Protein AF-A0A957QDS7-F1 (afdb_monomer_lite)

Foldseek 3Di:
DCLVVPDDPPDDCVRPVPAQNVVVVVQVVCCVVPVDGAADEAEADFAFAQDCVPVNDDGDHLVNRLVGVLVSVVCVQEPDAVSPPYYHYHAQAAVVVPHPPPVNQSRHQQHPNCCVVPVDDRGGPNVVSVVPDDHHHHPLRQFAAEKEKEFEAAQVPRQAQFFFWKKKWFPDPDDHHTRIDIDGAHPRNMDMDGRHAQGKIFIDGPNDGQDIDGHDGNHYDYYYGHDHKAFWEKEKEFEAAPVRQGDWFKKKWKFFVVVTGTDDIDTAHPRRMDMDTRHMFGWMKMWINPPFLFIDIDGRPTDHNRYYHYDYYYTADHFAKAWEWPDKDKDDPVPCPQAQKEKEFEEEQVRHGDWQWKKWKDFPPDDPPDDTDIDTFQPDPVDDGRMDMDGDDAGWMKMWTDDPRHHTDIRGRQGQPDDPPDDDDIYIYIYIYIDGHRPWQQFEKEKEFEAPDDQQKKKWKDWPPDDIDIWRAHPRRITMDGRHTFGWIFMAIPPPGTQGGRPGDNSHYYHYDYHYDPDDD

Structure (mmCIF, N/CA/C/O backbone):
data_AF-A0A957QDS7-F1
#
_entry.id   AF-A0A957QDS7-F1
#
loop_
_atom_site.group_PDB
_atom_site.id
_atom_site.type_symbol
_atom_site.label_atom_id
_atom_site.label_alt_id
_atom_site.label_comp_id
_atom_site.label_asym_id
_atom_site.label_entity_id
_atom_site.label_seq_id
_atom_site.pdbx_PDB_ins_code
_atom_site.Cartn_x
_atom_site.Cartn_y
_atom_site.Cartn_z
_atom_site.occupancy
_atom_site.B_iso_or_equiv
_atom_site.auth_seq_id
_atom_site.auth_comp_id
_atom_site.auth_asym_id
_atom_site.auth_atom_id
_atom_site.pdbx_PDB_model_num
ATOM 1 N N . GLU A 1 1 ? 6.361 -2.723 65.069 1.00 66.88 1 GLU A N 1
ATOM 2 C CA . GLU A 1 1 ? 7.639 -2.081 64.683 1.00 66.88 1 GLU A CA 1
ATOM 3 C C . GLU A 1 1 ? 7.897 -2.124 63.179 1.00 66.88 1 GLU A C 1
ATOM 5 O O . GLU A 1 1 ? 7.770 -1.081 62.555 1.00 66.88 1 G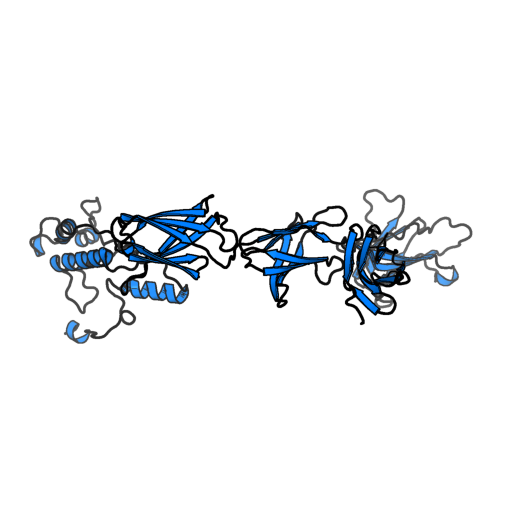LU A O 1
ATOM 10 N N . ARG A 1 2 ? 8.135 -3.291 62.556 1.00 68.94 2 ARG A N 1
ATOM 11 C CA . ARG A 1 2 ? 8.358 -3.408 61.095 1.00 68.94 2 ARG A CA 1
ATOM 12 C C . ARG A 1 2 ? 7.293 -2.712 60.229 1.00 68.94 2 ARG A C 1
ATOM 14 O O . ARG A 1 2 ? 7.637 -1.866 59.422 1.00 68.94 2 ARG A O 1
ATOM 21 N N . ARG A 1 3 ? 6.002 -2.963 60.485 1.00 74.38 3 ARG A N 1
ATOM 22 C CA . ARG A 1 3 ? 4.878 -2.281 59.801 1.00 74.38 3 ARG A CA 1
ATOM 23 C C . ARG A 1 3 ? 4.882 -0.761 59.917 1.00 74.38 3 ARG A C 1
ATOM 25 O O . ARG A 1 3 ? 4.332 -0.097 59.057 1.00 74.38 3 ARG A O 1
ATOM 32 N N . ALA A 1 4 ? 5.406 -0.219 61.016 1.00 71.88 4 ALA A N 1
ATOM 33 C CA . ALA A 1 4 ? 5.457 1.223 61.232 1.00 71.88 4 ALA A CA 1
ATOM 34 C C . ALA A 1 4 ? 6.643 1.854 60.492 1.00 71.88 4 ALA A C 1
ATOM 36 O O . ALA A 1 4 ? 6.513 2.965 59.994 1.00 71.88 4 ALA A O 1
ATOM 37 N N . ARG A 1 5 ? 7.759 1.122 60.404 1.00 78.06 5 ARG A N 1
ATOM 38 C CA . ARG A 1 5 ? 8.974 1.519 59.689 1.00 78.06 5 ARG A CA 1
ATOM 39 C C . ARG A 1 5 ? 8.823 1.419 58.173 1.00 78.06 5 ARG A C 1
ATOM 41 O O . ARG A 1 5 ? 9.264 2.312 57.471 1.00 78.06 5 ARG A O 1
ATOM 48 N N . ASP A 1 6 ? 8.187 0.358 57.689 1.00 73.81 6 ASP A N 1
ATOM 49 C CA . ASP A 1 6 ? 8.102 0.050 56.258 1.00 73.81 6 ASP A CA 1
ATOM 50 C C . ASP A 1 6 ? 6.870 0.730 55.599 1.00 73.81 6 ASP A C 1
ATOM 52 O O . ASP A 1 6 ? 6.469 0.363 54.499 1.00 73.81 6 ASP A O 1
ATOM 56 N N . LYS A 1 7 ? 6.219 1.702 56.269 1.00 69.62 7 LYS A N 1
ATOM 57 C CA . LYS A 1 7 ? 5.140 2.499 55.657 1.00 69.62 7 LYS A CA 1
ATOM 58 C C . LYS A 1 7 ? 5.728 3.384 54.562 1.00 69.62 7 LYS A C 1
ATOM 60 O O . LYS A 1 7 ? 6.628 4.166 54.845 1.00 69.62 7 LYS A O 1
ATOM 65 N N . ASN A 1 8 ? 5.122 3.364 53.378 1.00 70.31 8 ASN A N 1
ATOM 66 C CA . ASN A 1 8 ? 5.563 4.175 52.242 1.00 70.31 8 ASN A CA 1
ATOM 67 C C . ASN A 1 8 ? 4.461 5.143 51.768 1.00 70.31 8 ASN A C 1
ATOM 69 O O . ASN A 1 8 ? 3.907 4.972 50.679 1.00 70.31 8 ASN A O 1
ATOM 73 N N . PRO A 1 9 ? 4.074 6.141 52.585 1.00 71.81 9 PRO A N 1
ATOM 74 C CA . PRO A 1 9 ? 3.097 7.135 52.161 1.00 71.81 9 PRO A CA 1
ATOM 75 C C . PRO A 1 9 ? 3.636 7.928 50.960 1.00 71.81 9 PRO A C 1
ATOM 77 O O . PRO A 1 9 ? 4.758 8.425 50.999 1.00 71.81 9 PRO A O 1
ATOM 80 N N . GLY A 1 10 ? 2.828 8.052 49.906 1.00 72.81 10 GLY A N 1
ATOM 81 C CA . GLY A 1 10 ? 3.178 8.815 48.702 1.00 72.81 10 GLY A CA 1
ATOM 82 C C . GLY A 1 10 ? 3.809 8.012 47.561 1.00 72.81 10 GLY A C 1
ATOM 83 O O . GLY A 1 10 ? 4.071 8.607 46.522 1.00 72.81 10 GLY A O 1
ATOM 84 N N . GLN A 1 11 ? 4.012 6.695 47.708 1.00 79.12 11 GLN A N 1
ATOM 85 C CA . GLN A 1 11 ? 4.400 5.847 46.573 1.00 79.12 11 GLN A CA 1
ATOM 86 C C . GLN A 1 11 ? 3.345 5.886 45.464 1.00 79.12 11 GLN A C 1
ATOM 88 O O . GLN A 1 11 ? 2.139 5.822 45.718 1.00 79.12 11 GLN A O 1
ATOM 93 N N . THR A 1 12 ? 3.824 5.982 44.229 1.00 84.31 12 THR A N 1
ATOM 94 C CA . THR A 1 12 ? 3.015 5.885 43.017 1.00 84.31 12 THR A CA 1
ATOM 95 C C . THR A 1 12 ? 2.986 4.444 42.504 1.00 84.31 12 THR A C 1
ATOM 97 O O . THR A 1 12 ? 3.752 3.590 42.946 1.00 84.31 12 THR A O 1
ATOM 100 N N . LEU A 1 13 ? 2.129 4.171 41.517 1.00 84.62 13 LEU A N 1
ATOM 101 C CA . LEU A 1 13 ? 2.110 2.877 40.821 1.00 84.62 13 LEU A CA 1
ATOM 102 C C . LEU A 1 13 ? 3.421 2.567 40.085 1.00 84.62 13 LEU A C 1
ATOM 104 O O . LEU A 1 13 ? 3.697 1.403 39.804 1.00 84.62 13 LEU A O 1
ATOM 108 N N . ASP A 1 14 ? 4.214 3.591 39.764 1.00 84.44 14 ASP A N 1
ATOM 109 C CA . ASP A 1 14 ? 5.526 3.414 39.143 1.00 84.44 14 ASP A CA 1
ATOM 110 C C . ASP A 1 14 ? 6.595 3.015 40.172 1.00 84.44 14 ASP A C 1
ATOM 112 O O . ASP A 1 14 ? 7.568 2.356 39.805 1.00 84.44 14 ASP A O 1
ATOM 116 N N . ASP A 1 15 ? 6.391 3.361 41.449 1.00 85.81 15 ASP A N 1
ATOM 117 C CA . ASP A 1 15 ? 7.289 3.013 42.555 1.00 85.81 15 ASP A CA 1
ATOM 118 C C . ASP A 1 15 ? 6.974 1.630 43.145 1.00 85.81 15 ASP A C 1
ATOM 120 O O . ASP A 1 15 ? 7.880 0.904 43.553 1.00 85.81 15 ASP A O 1
ATOM 124 N N . ASP A 1 16 ? 5.687 1.271 43.216 1.00 82.56 16 ASP A N 1
ATOM 125 C CA . ASP A 1 16 ? 5.208 -0.004 43.754 1.00 82.56 16 ASP A CA 1
ATOM 126 C C . ASP A 1 16 ? 3.870 -0.406 43.109 1.00 82.56 16 ASP A C 1
ATOM 128 O O . ASP A 1 16 ? 2.796 0.087 43.460 1.00 82.56 16 ASP A O 1
ATOM 132 N N . ALA A 1 17 ? 3.933 -1.331 42.151 1.00 83.44 17 ALA A N 1
ATOM 133 C CA . ALA A 1 17 ? 2.763 -1.840 41.438 1.00 83.44 17 ALA A CA 1
ATOM 134 C C . ALA A 1 17 ? 2.107 -3.057 42.128 1.00 83.44 17 ALA A C 1
ATOM 136 O O . ALA A 1 17 ? 1.219 -3.683 41.541 1.00 83.44 17 ALA A O 1
ATOM 137 N N . ASN A 1 18 ? 2.527 -3.422 43.349 1.00 76.81 18 ASN A N 1
ATOM 138 C CA . ASN A 1 18 ? 2.032 -4.608 44.052 1.00 76.81 18 ASN A CA 1
ATOM 139 C C . ASN A 1 18 ? 0.644 -4.367 44.651 1.00 76.81 18 ASN A C 1
ATOM 141 O O . ASN A 1 18 ? 0.519 -4.084 45.836 1.00 76.81 18 ASN A O 1
ATOM 145 N N . CYS A 1 19 ? -0.405 -4.453 43.832 1.00 79.75 19 CYS A N 1
ATOM 146 C CA . CYS A 1 19 ? -1.812 -4.447 44.244 1.00 79.75 19 CYS A CA 1
ATOM 147 C C . CYS A 1 19 ? -2.720 -4.682 43.027 1.00 79.75 19 CYS A C 1
ATOM 149 O O . CYS A 1 19 ? -2.254 -4.798 41.894 1.00 79.75 19 CYS A O 1
ATOM 151 N N . PHE A 1 20 ? -4.041 -4.667 43.237 1.00 87.50 20 PHE A N 1
ATOM 152 C CA . PHE A 1 20 ? -5.029 -4.796 42.160 1.00 87.50 20 PHE A CA 1
ATOM 153 C C . PHE A 1 20 ? -4.771 -3.862 40.967 1.00 87.50 20 PHE A C 1
ATOM 155 O O . PHE A 1 20 ? -4.983 -4.281 39.840 1.00 87.50 20 PHE A O 1
ATOM 162 N N . ARG A 1 21 ? -4.295 -2.626 41.177 1.00 88.44 21 ARG A N 1
ATOM 163 C CA . ARG A 1 21 ? -4.044 -1.651 40.095 1.00 88.44 21 ARG A CA 1
ATOM 164 C C . ARG A 1 21 ? -2.725 -1.856 39.335 1.00 88.44 21 ARG A C 1
ATOM 166 O O . ARG A 1 21 ? -2.426 -1.068 38.444 1.00 88.44 21 ARG A O 1
ATOM 173 N N . GLY A 1 22 ? -1.953 -2.908 39.620 1.00 89.75 22 GLY A N 1
ATOM 174 C CA . GLY A 1 22 ? -0.685 -3.184 38.929 1.00 89.75 22 GLY A CA 1
ATOM 175 C C . GLY A 1 22 ? -0.816 -3.337 37.404 1.00 89.75 22 GLY A C 1
ATOM 176 O O . GLY A 1 22 ? 0.123 -3.037 36.664 1.00 89.75 22 GLY A O 1
ATOM 177 N N . TRP A 1 23 ? -2.005 -3.706 36.911 1.00 91.12 23 TRP A N 1
ATOM 178 C CA . TRP A 1 23 ? -2.307 -3.760 35.476 1.00 91.12 23 TRP A CA 1
ATOM 179 C C . TRP A 1 23 ? -2.151 -2.402 34.772 1.00 91.12 23 TRP A C 1
ATOM 181 O O . TRP A 1 23 ? -1.868 -2.379 33.577 1.00 91.12 23 TRP A O 1
ATOM 191 N N . GLU A 1 24 ? -2.278 -1.272 35.475 1.00 92.31 24 GLU A N 1
ATOM 192 C CA . GLU A 1 24 ? -2.084 0.062 34.887 1.00 92.31 24 GLU A CA 1
ATOM 193 C C . GLU A 1 24 ? -0.637 0.277 34.456 1.00 92.31 24 GLU A C 1
ATOM 195 O O . GLU A 1 24 ? -0.381 0.762 33.352 1.00 92.31 24 GLU A O 1
ATOM 200 N N . ARG A 1 25 ? 0.317 -0.159 35.289 1.00 91.94 25 ARG A N 1
ATOM 201 C CA . ARG A 1 25 ? 1.743 -0.105 34.959 1.00 91.94 25 ARG A CA 1
ATOM 202 C C . ARG A 1 25 ? 2.052 -0.997 33.761 1.00 91.94 25 ARG A C 1
ATOM 204 O O . ARG A 1 25 ? 2.737 -0.559 32.839 1.00 91.94 25 ARG A O 1
ATOM 211 N N . ALA A 1 26 ? 1.507 -2.215 33.742 1.00 90.25 26 ALA A N 1
ATOM 212 C CA . ALA A 1 26 ? 1.657 -3.126 32.609 1.00 90.25 26 ALA A CA 1
ATOM 213 C C . ALA A 1 26 ? 1.087 -2.520 31.313 1.00 90.25 26 ALA A C 1
ATOM 215 O O . ALA A 1 26 ? 1.758 -2.516 30.282 1.00 90.25 26 ALA A O 1
ATOM 216 N N . GLY A 1 27 ? -0.112 -1.934 31.375 1.00 92.38 27 GLY A N 1
ATOM 217 C CA . GLY A 1 27 ? -0.727 -1.238 30.247 1.00 92.38 27 GLY A CA 1
ATOM 218 C C . GLY A 1 27 ? 0.110 -0.062 29.750 1.00 92.38 27 GLY A C 1
ATOM 219 O O . GLY A 1 27 ? 0.295 0.082 28.543 1.00 92.38 27 GLY A O 1
ATOM 220 N N . LYS A 1 28 ? 0.657 0.751 30.663 1.00 91.88 28 LYS A N 1
ATOM 221 C CA . LYS A 1 28 ? 1.549 1.862 30.315 1.00 91.88 28 LYS A CA 1
ATOM 222 C C . LYS A 1 28 ? 2.784 1.377 29.557 1.00 91.88 28 LYS A C 1
ATOM 224 O O . LYS A 1 28 ? 3.095 1.937 28.512 1.00 91.88 28 LYS A O 1
ATOM 229 N N . VAL A 1 29 ? 3.441 0.317 30.029 1.00 93.50 29 VAL A N 1
ATOM 230 C CA . VAL A 1 29 ? 4.608 -0.266 29.343 1.00 93.50 29 VAL A CA 1
ATOM 231 C C . VAL A 1 29 ? 4.244 -0.719 27.927 1.00 93.50 29 VAL A C 1
ATOM 233 O O . VAL A 1 29 ? 4.965 -0.411 26.982 1.00 93.50 29 VAL A O 1
ATOM 236 N N . VAL A 1 30 ? 3.105 -1.396 27.754 1.00 94.25 30 VAL A N 1
ATOM 237 C CA . VAL A 1 30 ? 2.620 -1.808 26.425 1.00 94.25 30 VAL A CA 1
ATOM 238 C C . VAL A 1 30 ? 2.401 -0.598 25.519 1.00 94.25 30 VAL A C 1
ATOM 240 O O . VAL A 1 30 ? 2.845 -0.600 24.372 1.00 94.25 30 VAL A O 1
ATOM 243 N N . HIS A 1 31 ? 1.734 0.438 26.023 1.00 93.81 31 HIS A N 1
ATOM 244 C CA . HIS A 1 31 ? 1.452 1.638 25.248 1.00 93.81 31 HIS A CA 1
ATOM 245 C C . HIS A 1 31 ? 2.729 2.396 24.868 1.00 93.81 31 HIS A C 1
ATOM 247 O O . HIS A 1 31 ? 2.865 2.805 23.719 1.00 93.81 31 HIS A O 1
ATOM 253 N N . ASP A 1 32 ? 3.672 2.558 25.798 1.00 94.56 32 ASP A N 1
ATOM 254 C CA . ASP A 1 32 ? 4.943 3.248 25.553 1.00 94.56 32 ASP A CA 1
ATOM 255 C C . ASP A 1 32 ? 5.771 2.540 24.460 1.00 94.56 32 ASP A C 1
ATOM 257 O O . ASP A 1 32 ? 6.459 3.200 23.684 1.00 94.56 32 ASP A O 1
ATOM 261 N N . VAL A 1 33 ? 5.671 1.209 24.359 1.00 96.25 33 VAL A N 1
ATOM 262 C CA . VAL A 1 33 ? 6.390 0.403 23.355 1.00 96.25 33 VAL A CA 1
ATOM 263 C C . VAL A 1 33 ? 5.651 0.328 22.015 1.00 96.25 33 VAL A C 1
ATOM 265 O O . VAL A 1 33 ? 6.281 0.397 20.962 1.00 96.25 33 VAL A O 1
ATOM 268 N N . LEU A 1 34 ? 4.326 0.156 22.026 1.00 94.75 34 LEU A N 1
ATOM 269 C CA . LEU A 1 34 ? 3.536 -0.127 20.817 1.00 94.75 34 LEU A CA 1
ATOM 270 C C . LEU A 1 34 ? 2.782 1.088 20.260 1.00 94.75 34 LEU A C 1
ATOM 272 O O . LEU A 1 34 ? 2.181 0.990 19.190 1.00 94.75 34 LEU A O 1
ATOM 276 N N . GLY A 1 35 ? 2.733 2.199 20.996 1.00 91.00 35 GLY A N 1
ATOM 277 C CA . GLY A 1 35 ? 1.899 3.363 20.684 1.00 91.00 35 GLY A CA 1
ATOM 278 C C . GLY A 1 35 ? 0.390 3.116 20.831 1.00 91.00 35 GLY A C 1
ATOM 279 O O . GLY A 1 35 ? -0.409 3.931 20.375 1.00 91.00 35 GLY A O 1
ATOM 280 N N . ARG A 1 36 ? -0.018 1.979 21.415 1.00 88.38 36 ARG A N 1
ATOM 281 C CA . ARG A 1 36 ? -1.420 1.603 21.661 1.00 88.38 36 ARG A CA 1
ATOM 282 C C . ARG A 1 36 ? -1.539 0.563 22.774 1.00 88.38 36 ARG A C 1
ATOM 284 O O . ARG A 1 36 ? -0.628 -0.235 22.976 1.00 88.38 36 ARG A O 1
ATOM 291 N N . TYR A 1 37 ? -2.690 0.521 23.441 1.00 90.19 37 TYR A N 1
ATOM 292 C CA . TYR A 1 37 ? -3.037 -0.574 24.354 1.00 90.19 37 TYR A CA 1
ATOM 293 C C . TYR A 1 37 ? -3.465 -1.828 23.577 1.00 90.19 37 TYR A C 1
ATOM 295 O O . TYR A 1 37 ? -4.053 -1.726 22.498 1.00 90.19 37 TYR A O 1
ATOM 303 N N . ILE A 1 38 ? -3.214 -3.006 24.151 1.00 91.88 38 ILE A N 1
ATOM 304 C CA . ILE A 1 38 ? -3.767 -4.286 23.683 1.00 91.88 38 ILE A CA 1
ATOM 305 C C . ILE A 1 38 ? -4.794 -4.804 24.700 1.00 91.88 38 ILE A C 1
ATOM 307 O O . ILE A 1 38 ? -4.690 -4.453 25.877 1.00 91.88 38 ILE A O 1
ATOM 311 N N . PRO A 1 39 ? -5.773 -5.628 24.289 1.00 91.69 39 PRO A N 1
ATOM 312 C CA . PRO A 1 39 ? -6.680 -6.273 25.231 1.00 91.69 39 PRO A CA 1
ATOM 313 C C . PRO A 1 39 ? -5.918 -7.152 26.234 1.00 91.69 39 PRO A C 1
ATOM 315 O O . PRO A 1 39 ? -5.132 -8.008 25.833 1.00 91.69 39 PRO A O 1
ATOM 318 N N . VAL A 1 40 ? -6.166 -6.953 27.528 1.00 90.88 40 VAL A N 1
ATOM 319 C CA . VAL A 1 40 ? -5.524 -7.680 28.633 1.00 90.88 40 VAL A CA 1
ATOM 320 C C . VAL A 1 40 ? -6.570 -8.406 29.468 1.00 90.88 40 VAL A C 1
ATOM 322 O O . VAL A 1 40 ? -7.624 -7.856 29.795 1.00 90.88 40 VAL A O 1
ATOM 325 N N . ILE A 1 41 ? -6.232 -9.636 29.852 1.00 93.06 41 ILE A N 1
ATOM 326 C CA . ILE A 1 41 ? -6.927 -10.413 30.874 1.00 93.06 41 ILE A CA 1
ATOM 327 C C . ILE A 1 41 ? -5.932 -10.656 32.005 1.00 93.06 41 ILE A C 1
ATOM 329 O O . ILE A 1 41 ? -4.873 -11.232 31.768 1.00 93.06 41 ILE A O 1
ATOM 333 N N . SER A 1 42 ? -6.272 -10.235 33.222 1.00 92.25 42 SER A N 1
ATOM 334 C CA . SER A 1 42 ? -5.520 -10.653 34.409 1.00 92.25 42 SER A CA 1
ATOM 335 C C . SER A 1 42 ? -5.993 -12.034 34.830 1.00 92.25 42 SER A C 1
ATOM 337 O O . SER A 1 42 ? -7.183 -12.225 35.089 1.00 92.25 42 SER A O 1
ATOM 339 N N . THR A 1 43 ? -5.069 -12.980 34.924 1.00 89.62 43 THR A N 1
ATOM 340 C CA . THR A 1 43 ? -5.291 -14.255 35.606 1.00 89.62 43 THR A CA 1
ATOM 341 C C . THR A 1 43 ? -4.986 -14.084 37.091 1.00 89.62 43 THR A C 1
ATOM 343 O O . THR A 1 43 ? -4.251 -13.171 37.459 1.00 89.62 43 THR A O 1
ATOM 346 N N . GLU A 1 44 ? -5.541 -14.946 37.945 1.00 89.81 44 GLU A N 1
ATOM 347 C CA . GLU A 1 44 ? -5.106 -15.035 39.348 1.00 89.81 44 GLU A CA 1
ATOM 348 C C . GLU A 1 44 ? -5.332 -13.758 40.192 1.00 89.81 44 GLU A C 1
ATOM 350 O O . GLU A 1 44 ? -4.584 -13.436 41.111 1.00 89.81 44 GLU A O 1
ATOM 355 N N . GLY A 1 45 ? -6.389 -13.004 39.894 1.00 89.56 45 GLY A N 1
ATOM 356 C CA . GLY A 1 45 ? -6.665 -11.724 40.537 1.00 89.56 45 GLY A CA 1
ATOM 357 C C . GLY A 1 45 ? -7.372 -11.830 41.888 1.00 89.56 45 GLY A C 1
ATOM 358 O O . GLY A 1 45 ? -8.311 -12.598 42.073 1.00 89.56 45 GLY A O 1
ATOM 359 N N . GLY A 1 46 ? -7.016 -10.945 42.809 1.00 90.31 46 GLY A N 1
ATOM 360 C CA . GLY A 1 46 ? -7.793 -10.693 44.019 1.00 90.31 46 GLY A CA 1
ATOM 361 C C . GLY A 1 46 ? -7.197 -11.284 45.293 1.00 90.31 46 GLY A C 1
ATOM 362 O O . GLY A 1 46 ? -6.188 -11.983 45.263 1.00 90.31 46 GLY A O 1
ATOM 363 N N . PRO A 1 47 ? -7.775 -10.925 46.445 1.00 92.50 47 PRO A N 1
ATOM 364 C CA . PRO A 1 47 ? -7.187 -11.241 47.734 1.00 92.50 47 PRO A CA 1
ATOM 365 C C . PRO A 1 47 ? -7.471 -12.674 48.178 1.00 92.50 47 PRO A C 1
ATOM 367 O O . PRO A 1 47 ? -8.562 -13.210 47.971 1.00 92.50 47 PRO A O 1
ATOM 370 N N . VAL A 1 48 ? -6.501 -13.255 48.881 1.00 94.62 48 VAL A N 1
ATOM 371 C CA . VAL A 1 48 ? -6.561 -14.617 49.423 1.00 94.62 48 VAL A CA 1
ATOM 372 C C . VAL A 1 48 ? -6.512 -14.559 50.946 1.00 94.62 48 VAL A C 1
ATOM 374 O O . VAL A 1 48 ? -5.650 -13.896 51.525 1.00 94.62 48 VAL A O 1
ATOM 377 N N . VAL A 1 49 ? -7.440 -15.244 51.619 1.00 95.75 49 VAL A N 1
ATOM 378 C CA . VAL A 1 49 ? -7.479 -15.275 53.090 1.00 95.75 49 VAL A CA 1
ATOM 379 C C . VAL A 1 49 ? -6.185 -15.881 53.636 1.00 95.75 49 VAL A C 1
ATOM 381 O O . VAL A 1 49 ? -5.699 -16.902 53.160 1.00 95.75 49 VAL A O 1
ATOM 384 N N . GLY A 1 50 ? -5.611 -15.238 54.651 1.00 93.19 50 GLY A N 1
ATOM 385 C CA . GLY A 1 50 ? -4.379 -15.674 55.300 1.00 93.19 50 GLY A CA 1
ATOM 386 C C . GLY A 1 50 ? -3.085 -15.214 54.621 1.00 93.19 50 GLY A C 1
ATOM 387 O O . GLY A 1 50 ? -2.034 -15.293 55.269 1.00 93.19 50 GLY A O 1
ATOM 388 N N . TRP A 1 51 ? -3.140 -14.695 53.388 1.00 91.69 51 TRP A N 1
ATOM 389 C CA . TRP A 1 51 ? -1.980 -14.076 52.741 1.00 91.69 51 TRP A CA 1
ATOM 390 C C . TRP A 1 51 ? -1.603 -12.765 53.426 1.00 91.69 51 TRP A C 1
ATOM 392 O O . TRP A 1 51 ? -2.436 -12.068 54.006 1.00 91.69 51 TRP A O 1
ATOM 402 N N . GLY A 1 52 ? -0.310 -12.466 53.393 1.00 87.06 52 GLY A N 1
ATOM 403 C CA . GLY A 1 52 ? 0.303 -11.292 54.007 1.00 87.06 52 GLY A CA 1
ATOM 404 C C . GLY A 1 52 ? 1.691 -11.068 53.428 1.00 87.06 52 GLY A C 1
ATOM 405 O O . GLY A 1 52 ? 2.628 -10.819 54.184 1.00 87.06 52 GLY A O 1
ATOM 406 N N . ASP A 1 53 ? 1.811 -11.251 52.111 1.00 83.00 53 ASP A N 1
ATOM 407 C CA . ASP A 1 53 ? 3.072 -11.145 51.366 1.00 83.00 53 ASP A CA 1
ATOM 408 C C . ASP A 1 53 ? 3.656 -9.740 51.505 1.00 83.00 53 ASP A C 1
ATOM 410 O O . ASP A 1 53 ? 4.860 -9.560 51.689 1.00 83.00 53 ASP A O 1
ATOM 414 N N . ASP A 1 54 ? 2.769 -8.747 51.555 1.00 81.25 54 ASP A N 1
ATOM 415 C CA . ASP A 1 54 ? 3.104 -7.420 52.023 1.00 81.25 54 ASP A CA 1
ATOM 416 C C . ASP A 1 54 ? 3.008 -7.329 53.552 1.00 81.25 54 ASP A C 1
ATOM 418 O O . ASP A 1 54 ? 1.951 -7.104 54.152 1.00 81.25 54 ASP A O 1
ATOM 422 N N . LEU A 1 55 ? 4.169 -7.454 54.193 1.00 82.25 55 LEU A N 1
ATOM 423 C CA . LEU A 1 55 ? 4.297 -7.419 55.646 1.00 82.25 55 LEU A CA 1
ATOM 424 C C . LEU A 1 55 ? 3.969 -6.052 56.264 1.00 82.25 55 LEU A C 1
ATOM 426 O O . LEU A 1 55 ? 3.896 -5.978 57.496 1.00 82.25 55 LEU A O 1
ATOM 430 N N . ARG A 1 56 ? 3.749 -4.996 55.460 1.00 80.88 56 ARG A N 1
ATOM 431 C CA . ARG A 1 56 ? 3.249 -3.684 55.912 1.00 80.88 56 ARG A CA 1
ATOM 432 C C . ARG A 1 56 ? 1.811 -3.781 56.432 1.00 80.88 56 ARG A C 1
ATOM 434 O O . ARG A 1 56 ? 1.442 -3.037 57.344 1.00 80.88 56 ARG A O 1
ATOM 441 N N . TYR A 1 57 ? 1.036 -4.744 55.936 1.00 82.31 57 TYR A N 1
ATOM 442 C CA . TYR A 1 57 ? -0.379 -4.923 56.255 1.00 82.31 57 TYR A CA 1
ATOM 443 C C . TYR A 1 57 ? -0.624 -6.177 57.122 1.00 82.31 57 TYR A C 1
ATOM 445 O O . TYR A 1 57 ? 0.234 -7.062 57.239 1.00 82.31 57 TYR A O 1
ATOM 453 N N . PRO A 1 58 ? -1.749 -6.248 57.862 1.00 87.88 58 PRO A N 1
ATOM 454 C CA . PRO A 1 58 ? -2.182 -7.497 58.481 1.00 87.88 58 PRO A CA 1
ATOM 455 C C . PRO A 1 58 ? -2.523 -8.544 57.415 1.00 87.88 58 PRO A C 1
ATOM 457 O O . PRO A 1 58 ? -2.836 -8.206 56.278 1.00 87.88 58 PRO A O 1
ATOM 460 N N . LYS A 1 59 ? -2.487 -9.823 57.809 1.00 93.00 59 LYS A N 1
ATOM 461 C CA . LYS A 1 59 ? -2.962 -10.904 56.942 1.00 93.00 59 LYS A CA 1
ATOM 462 C C . LYS A 1 59 ? -4.438 -10.700 56.619 1.00 93.00 59 LYS A C 1
ATOM 464 O O . LYS A 1 59 ? -5.206 -10.341 57.512 1.00 93.00 59 LYS A O 1
ATOM 469 N N . VAL A 1 60 ? -4.817 -10.991 55.381 1.00 94.75 60 VAL A N 1
ATOM 470 C CA . VAL A 1 60 ? -6.194 -10.847 54.908 1.00 94.75 60 VAL A CA 1
ATOM 471 C C . VAL A 1 60 ? -7.121 -11.773 55.697 1.00 94.75 60 VAL A C 1
ATOM 473 O O . VAL A 1 60 ? -6.849 -12.967 55.843 1.00 94.75 60 VAL A O 1
ATOM 476 N N . ILE A 1 61 ? -8.229 -11.229 56.195 1.00 96.88 61 ILE A N 1
ATOM 477 C CA . ILE A 1 61 ? -9.297 -11.983 56.871 1.00 96.88 61 ILE A CA 1
ATOM 478 C C . ILE A 1 61 ? -10.520 -12.157 55.948 1.00 96.88 61 ILE A C 1
ATOM 480 O O . ILE A 1 61 ? -10.658 -11.395 54.990 1.00 96.88 61 ILE A O 1
ATOM 484 N N . PRO A 1 62 ? -11.440 -13.106 56.222 1.00 97.75 62 PRO A N 1
ATOM 485 C CA . PRO A 1 62 ? -12.564 -13.403 55.325 1.00 97.75 62 PRO A CA 1
ATOM 486 C C . PRO A 1 62 ? -13.462 -12.211 54.962 1.00 97.75 62 PRO A C 1
ATOM 488 O O . PRO A 1 62 ? -13.874 -12.088 53.812 1.00 97.75 62 PRO A O 1
ATOM 491 N N . SER A 1 63 ? -13.765 -11.317 55.909 1.00 96.94 63 SER A N 1
ATOM 492 C CA . SER A 1 63 ? -14.589 -10.129 55.635 1.00 96.94 63 SER A CA 1
ATOM 493 C C . SER A 1 63 ? -13.880 -9.128 54.721 1.00 96.94 63 SER A C 1
ATOM 495 O O . SER A 1 63 ? -14.481 -8.626 53.777 1.00 96.94 63 SER A O 1
ATOM 497 N N . GLN A 1 64 ? -12.589 -8.896 54.959 1.00 96.44 64 GLN A N 1
ATOM 498 C CA . GLN A 1 64 ? -11.753 -8.014 54.146 1.00 96.44 64 GLN A CA 1
ATOM 499 C C . GLN A 1 64 ? -11.568 -8.558 52.725 1.00 96.44 64 GLN A C 1
ATOM 501 O O . GLN A 1 64 ? -11.635 -7.807 51.758 1.00 96.44 64 GLN A O 1
ATOM 506 N N . GLN A 1 65 ? -11.391 -9.875 52.591 1.00 96.50 65 GLN A N 1
ATOM 507 C CA . GLN A 1 65 ? -11.337 -10.545 51.294 1.00 96.50 65 GLN A CA 1
ATOM 508 C C . GLN A 1 65 ? -12.627 -10.315 50.492 1.00 96.50 65 GLN A C 1
ATOM 510 O O . GLN A 1 65 ? -12.558 -9.966 49.315 1.00 96.50 65 GLN A O 1
ATOM 515 N N . ALA A 1 66 ? -13.791 -10.453 51.134 1.00 97.75 66 ALA A N 1
ATOM 516 C CA . ALA A 1 66 ? -15.082 -10.218 50.497 1.00 97.75 66 ALA A CA 1
ATOM 517 C C . ALA A 1 66 ? -15.270 -8.758 50.053 1.00 97.75 66 ALA A C 1
ATOM 519 O O . ALA A 1 66 ? -15.673 -8.519 48.917 1.00 97.75 66 ALA A O 1
ATOM 520 N N . GLU A 1 67 ? -14.948 -7.797 50.922 1.00 97.56 67 GLU A N 1
ATOM 521 C CA . GLU A 1 67 ? -15.040 -6.360 50.634 1.00 97.56 67 GLU A CA 1
ATOM 522 C C . GLU A 1 67 ? -14.194 -5.976 49.414 1.00 97.56 67 GLU A C 1
ATOM 524 O O . GLU A 1 67 ? -14.710 -5.467 48.418 1.00 97.56 67 GLU A O 1
ATOM 529 N N . TRP A 1 68 ? -12.905 -6.312 49.445 1.00 95.75 68 TRP A N 1
ATOM 530 C CA . TRP A 1 68 ? -11.977 -5.994 48.364 1.00 95.75 68 TRP A CA 1
ATOM 531 C C . TRP A 1 68 ? -12.352 -6.673 47.046 1.00 95.75 68 TRP A C 1
ATOM 533 O O . TRP A 1 68 ? -12.239 -6.064 45.982 1.00 95.75 68 TRP A O 1
ATOM 543 N N . GLN A 1 69 ? -12.841 -7.916 47.090 1.00 96.25 69 GLN A N 1
ATOM 544 C CA . GLN A 1 69 ? -13.279 -8.614 45.885 1.00 96.25 69 GLN A CA 1
ATOM 545 C C . GLN A 1 69 ? -14.520 -7.959 45.257 1.00 96.25 69 GLN A C 1
ATOM 547 O O . GLN A 1 69 ? -14.604 -7.862 44.029 1.00 96.25 69 GLN A O 1
ATOM 552 N N . VAL A 1 70 ? -15.469 -7.482 46.071 1.00 96.81 70 VAL A N 1
ATOM 553 C CA . VAL A 1 70 ? -16.634 -6.720 45.591 1.00 96.81 70 VAL A CA 1
ATOM 554 C C . VAL A 1 70 ? -16.196 -5.404 44.953 1.00 96.81 70 VAL A C 1
ATOM 556 O O . VAL A 1 70 ? -16.684 -5.061 43.875 1.00 96.81 70 VAL A O 1
ATOM 559 N N . ASP A 1 71 ? -15.248 -4.692 45.560 1.00 96.00 71 ASP A N 1
ATOM 560 C CA . ASP A 1 71 ? -14.723 -3.439 45.009 1.00 96.00 71 ASP A CA 1
ATOM 561 C C . ASP A 1 71 ? -13.996 -3.644 43.678 1.00 96.00 71 ASP A C 1
ATOM 563 O O . ASP A 1 71 ? -14.191 -2.866 42.741 1.00 96.00 71 ASP A O 1
ATOM 567 N N . MET A 1 72 ? -13.231 -4.730 43.544 1.00 95.19 72 MET A N 1
ATOM 568 C CA . MET A 1 72 ? -12.629 -5.124 42.268 1.00 95.19 72 MET A CA 1
ATOM 569 C C . MET A 1 72 ? -13.694 -5.368 41.194 1.00 95.19 72 MET A C 1
ATOM 571 O O . MET A 1 72 ? -13.562 -4.876 40.073 1.00 95.19 72 MET A O 1
ATOM 575 N N . VAL A 1 73 ? -14.776 -6.083 41.517 1.00 94.88 73 VAL A N 1
ATOM 576 C CA . VAL A 1 73 ? -15.858 -6.342 40.552 1.00 94.88 73 VAL A CA 1
ATOM 577 C C . VAL A 1 73 ? -16.592 -5.053 40.181 1.00 94.88 73 VAL A C 1
ATOM 579 O O . VAL A 1 73 ? -16.847 -4.824 39.000 1.00 94.88 73 VAL A O 1
ATOM 582 N N . ARG A 1 74 ? -16.874 -4.164 41.141 1.00 94.50 74 ARG A N 1
ATOM 583 C CA . ARG A 1 74 ? -17.465 -2.842 40.865 1.00 94.50 74 ARG A CA 1
ATOM 584 C C . ARG A 1 74 ? -16.568 -1.994 39.972 1.00 94.50 74 ARG A C 1
ATOM 586 O O . ARG A 1 74 ? -17.052 -1.386 39.020 1.00 94.50 74 ARG A O 1
ATOM 593 N N . PHE A 1 75 ? -15.260 -2.000 40.224 1.00 93.44 75 PHE A N 1
ATOM 594 C CA . PHE A 1 75 ? -14.296 -1.348 39.346 1.00 93.44 75 PHE A CA 1
ATOM 595 C C . PHE A 1 75 ? -14.402 -1.890 37.915 1.00 93.44 75 PHE A C 1
ATOM 597 O O . PHE A 1 75 ? -14.521 -1.103 36.977 1.00 93.44 75 PHE A O 1
ATOM 604 N N . MET A 1 76 ? -14.436 -3.214 37.739 1.00 92.44 76 MET A N 1
ATOM 605 C CA . MET A 1 76 ? -14.592 -3.828 36.415 1.00 92.44 76 MET A CA 1
ATOM 606 C C . MET A 1 76 ? -15.927 -3.482 35.743 1.00 92.44 76 MET A C 1
ATOM 608 O O . MET A 1 76 ? -15.974 -3.332 34.525 1.00 92.44 76 MET A O 1
ATOM 612 N N . GLN A 1 77 ? -17.005 -3.335 36.516 1.00 91.06 77 GLN A N 1
ATOM 613 C CA . GLN A 1 77 ? -18.327 -2.967 36.003 1.00 91.06 77 GLN A CA 1
ATOM 614 C C . GLN A 1 77 ? -18.426 -1.500 35.553 1.00 91.06 77 GLN A C 1
ATOM 616 O O . GLN A 1 77 ? -19.248 -1.193 34.688 1.00 91.06 77 GLN A O 1
ATOM 621 N N . GLU A 1 78 ? -17.645 -0.592 36.147 1.00 88.06 78 GLU A N 1
ATOM 622 C CA . GLU A 1 78 ? -17.900 0.854 36.044 1.00 88.06 78 GLU A CA 1
ATOM 623 C C . GLU A 1 78 ? -16.725 1.692 35.543 1.00 88.06 78 GLU A C 1
ATOM 625 O O . GLU A 1 78 ? -16.952 2.737 34.939 1.00 88.06 78 GLU A O 1
ATOM 630 N N . LYS A 1 79 ? -15.489 1.278 35.832 1.00 89.44 79 LYS A N 1
ATOM 631 C CA . LYS A 1 79 ? -14.294 2.127 35.714 1.00 89.44 79 LYS A CA 1
ATOM 632 C C . LYS A 1 79 ? -13.174 1.517 34.882 1.00 89.44 79 LYS A C 1
ATOM 634 O O . LYS A 1 79 ? -12.285 2.252 34.462 1.00 89.44 79 LYS A O 1
ATOM 639 N N . ALA A 1 80 ? -13.175 0.200 34.675 1.00 89.81 80 ALA A N 1
ATOM 640 C CA . ALA A 1 80 ? -12.138 -0.439 33.880 1.00 89.81 80 ALA A CA 1
ATOM 641 C C . ALA A 1 80 ? -12.090 0.173 32.467 1.00 89.81 80 ALA A C 1
ATOM 643 O O . ALA A 1 80 ? -13.138 0.402 31.860 1.00 89.81 80 ALA A O 1
ATOM 644 N N . PRO A 1 81 ? -10.895 0.438 31.915 1.00 88.38 81 PRO A N 1
ATOM 645 C CA . PRO A 1 81 ? -10.775 0.875 30.532 1.00 88.38 81 PRO A CA 1
ATOM 646 C C . PRO A 1 81 ? -11.091 -0.284 29.582 1.00 88.38 81 PRO A C 1
ATOM 648 O O . PRO A 1 81 ? -10.913 -1.451 29.935 1.00 88.38 81 PRO A O 1
ATOM 651 N N . ALA A 1 82 ? -11.537 0.015 28.359 1.00 85.56 82 ALA A N 1
ATOM 652 C CA . ALA A 1 82 ? -11.972 -1.000 27.388 1.00 85.56 82 ALA A CA 1
ATOM 653 C C . ALA A 1 82 ? -10.903 -2.071 27.090 1.00 85.56 82 ALA A C 1
ATOM 655 O O . ALA A 1 82 ? -11.231 -3.229 26.842 1.00 85.56 82 ALA A O 1
ATOM 656 N N . TRP A 1 83 ? -9.619 -1.700 27.149 1.00 89.56 83 TRP A N 1
ATOM 657 C CA . TRP A 1 83 ? -8.508 -2.626 26.934 1.00 89.56 83 TRP A CA 1
ATOM 658 C C . TRP A 1 83 ? -8.268 -3.569 28.121 1.00 89.56 83 TRP A C 1
ATOM 660 O O . TRP A 1 83 ? -7.737 -4.656 27.918 1.00 89.56 83 TRP A O 1
ATOM 670 N N . TYR A 1 84 ? -8.681 -3.216 29.344 1.00 92.69 84 TYR A N 1
ATOM 671 C CA . TYR A 1 84 ? -8.641 -4.141 30.474 1.00 92.69 84 TYR A CA 1
ATOM 672 C C . TYR A 1 84 ? -9.927 -4.967 30.478 1.00 92.69 84 TYR A C 1
ATOM 674 O O . TYR A 1 84 ? -10.957 -4.583 31.040 1.00 92.69 84 TYR A O 1
ATOM 682 N N . PHE A 1 85 ? -9.885 -6.069 29.735 1.00 88.75 85 PHE A N 1
ATOM 683 C CA . PHE A 1 85 ? -11.067 -6.814 29.328 1.00 88.75 85 PHE A CA 1
ATOM 684 C C . PHE A 1 85 ? -11.686 -7.586 30.493 1.00 88.75 85 PHE A C 1
ATOM 686 O O . PHE A 1 85 ? -12.898 -7.522 30.701 1.00 88.75 85 PHE A O 1
ATOM 693 N N . SER A 1 86 ? -10.860 -8.298 31.264 1.00 91.81 86 SER A N 1
ATOM 694 C CA . SER A 1 86 ? -11.327 -9.147 32.359 1.00 91.81 86 SER A CA 1
ATOM 695 C C . SER A 1 86 ? -10.282 -9.301 33.466 1.00 91.81 86 SER A C 1
ATOM 697 O O . SER A 1 86 ? -9.077 -9.219 33.229 1.00 91.81 86 SER A O 1
ATOM 699 N N . CYS A 1 87 ? -10.769 -9.564 34.677 1.00 93.06 87 CYS A N 1
ATOM 700 C CA . CYS A 1 87 ? -9.976 -9.982 35.824 1.00 93.06 87 CYS A CA 1
ATOM 701 C C . CYS A 1 87 ? -10.546 -11.314 36.319 1.00 93.06 87 CYS A C 1
ATOM 703 O O . CYS A 1 87 ? -11.631 -11.356 36.901 1.00 93.06 87 CYS A O 1
ATOM 705 N N . CYS A 1 88 ? -9.839 -12.404 36.037 1.00 94.19 88 CYS A N 1
ATOM 706 C CA . CYS A 1 88 ? -10.186 -13.730 36.522 1.00 94.19 88 CYS A CA 1
ATOM 707 C C . CYS A 1 88 ? -9.766 -13.825 37.982 1.00 94.19 88 CYS A C 1
ATOM 709 O O . CYS A 1 88 ? -8.582 -13.703 38.292 1.00 94.19 88 CYS A O 1
ATOM 711 N N . THR A 1 89 ? -10.736 -14.015 38.870 1.00 92.56 89 THR A N 1
ATOM 712 C CA . THR A 1 89 ? -10.459 -14.074 40.299 1.00 92.56 89 THR A CA 1
ATOM 713 C C . THR A 1 89 ? -9.655 -15.317 40.664 1.00 92.56 89 THR A C 1
ATOM 715 O O . THR A 1 89 ? -9.702 -16.324 39.954 1.00 92.56 89 THR A O 1
ATOM 718 N N . TRP A 1 90 ? -8.958 -15.260 41.797 1.00 92.62 90 TRP A N 1
ATOM 719 C CA . TRP A 1 90 ? -8.344 -16.423 42.424 1.00 92.62 90 TRP A CA 1
ATOM 720 C C . TRP A 1 90 ? -9.401 -17.502 42.746 1.00 92.62 90 TRP A C 1
ATOM 722 O O . TRP A 1 90 ? -10.602 -17.336 42.519 1.00 92.62 90 TRP A O 1
ATOM 732 N N . LEU A 1 91 ? -8.936 -18.644 43.238 1.00 93.56 91 LEU A N 1
ATOM 733 C CA . LEU A 1 91 ? -9.649 -19.918 43.286 1.00 93.56 91 LEU A CA 1
ATOM 734 C C . LEU A 1 91 ? -11.062 -19.861 43.895 1.00 93.56 91 LE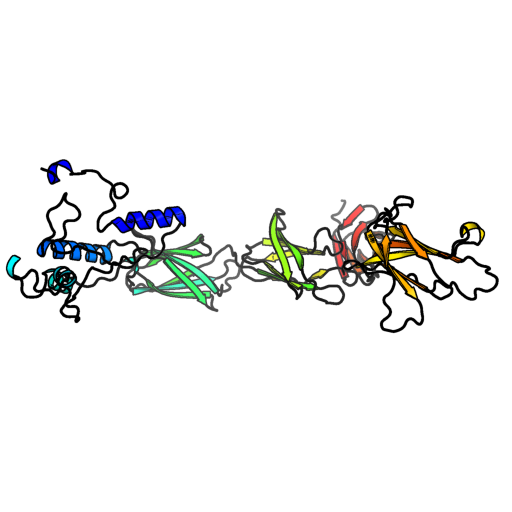U A C 1
ATOM 736 O O . LEU A 1 91 ? -11.264 -19.514 45.058 1.00 93.56 91 LEU A O 1
ATOM 740 N N . LEU A 1 92 ? -12.044 -20.326 43.115 1.00 95.00 92 LEU A N 1
ATOM 741 C CA . LEU A 1 92 ? -13.417 -20.523 43.580 1.00 95.00 92 LEU A CA 1
ATOM 742 C C . LEU A 1 92 ? -13.516 -21.707 44.555 1.00 95.00 92 LEU A C 1
ATOM 744 O O . LEU A 1 92 ? -14.122 -21.590 45.617 1.00 95.00 92 LEU A O 1
ATOM 748 N N . ALA A 1 93 ? -12.946 -22.853 44.186 1.00 95.50 93 ALA A N 1
ATOM 749 C CA . ALA A 1 93 ? -13.027 -24.113 44.917 1.00 95.50 93 ALA A CA 1
ATOM 750 C C . ALA A 1 93 ? -11.860 -25.028 44.509 1.00 95.50 93 ALA A C 1
ATOM 752 O O . ALA A 1 93 ? -11.440 -24.997 43.354 1.00 95.50 93 ALA A O 1
ATOM 753 N N . SER A 1 94 ? -11.387 -25.867 45.431 1.00 95.00 94 SER A N 1
ATOM 754 C CA . SER A 1 94 ? -10.407 -26.931 45.166 1.00 95.00 94 SER A CA 1
ATOM 755 C C . SER A 1 94 ? -10.994 -28.281 45.588 1.00 95.00 94 SER A C 1
ATOM 757 O O . SER A 1 94 ? -11.402 -29.070 44.732 1.00 95.00 94 SER A O 1
ATOM 759 N N . ARG A 1 95 ? -11.224 -28.484 46.892 1.00 92.44 95 ARG A N 1
ATOM 760 C CA . ARG A 1 95 ? -11.800 -29.721 47.446 1.00 92.44 95 ARG A CA 1
ATOM 761 C C . ARG A 1 95 ? -13.168 -30.105 46.871 1.00 92.44 95 ARG A C 1
ATOM 763 O O . ARG A 1 95 ? -13.324 -31.257 46.465 1.00 92.44 95 ARG A O 1
ATOM 770 N N . PRO A 1 96 ? -14.143 -29.184 46.721 1.00 92.00 96 PRO A N 1
ATOM 771 C CA . PRO A 1 96 ? -15.413 -29.499 46.057 1.00 92.00 96 PRO A CA 1
ATOM 772 C C . PRO A 1 96 ? -15.282 -29.891 44.577 1.00 92.00 96 PRO A C 1
ATOM 774 O O . PRO A 1 96 ? -16.217 -30.457 44.019 1.00 92.00 96 PRO A O 1
ATOM 777 N N . LEU A 1 97 ? -14.150 -29.578 43.937 1.00 94.94 97 LEU A N 1
ATOM 778 C CA . LEU A 1 97 ? -13.864 -29.890 42.534 1.00 94.94 97 LEU A CA 1
ATOM 779 C C . LEU A 1 97 ? -12.922 -31.097 42.369 1.00 94.94 97 LEU A C 1
ATOM 781 O O . LEU A 1 97 ? -12.489 -31.381 41.255 1.00 94.94 97 LEU A O 1
ATOM 785 N N . GLY A 1 98 ? -12.638 -31.834 43.449 1.00 94.69 98 GLY A N 1
ATOM 786 C CA . GLY A 1 98 ? -11.871 -33.083 43.412 1.00 94.69 98 GLY A CA 1
ATOM 787 C C . GLY A 1 98 ? -10.363 -32.938 43.630 1.00 94.69 98 GLY A C 1
ATOM 788 O O . GLY A 1 98 ? -9.650 -33.934 43.514 1.00 94.69 98 GLY A O 1
ATOM 789 N N . ASP A 1 99 ? -9.877 -31.744 43.974 1.00 93.31 99 ASP A N 1
ATOM 790 C CA . ASP A 1 99 ? -8.485 -31.516 44.369 1.00 93.31 99 ASP A CA 1
ATOM 791 C C . ASP A 1 99 ? -8.363 -31.455 45.897 1.00 93.31 99 ASP A C 1
ATOM 793 O O . ASP A 1 99 ? -8.961 -30.616 46.561 1.00 93.31 99 ASP A O 1
ATOM 797 N N . TRP A 1 100 ? -7.587 -32.371 46.471 1.00 92.56 100 TRP A N 1
ATOM 798 C CA . TRP A 1 100 ? -7.473 -32.551 47.920 1.00 92.56 100 TRP A CA 1
ATOM 799 C C . TRP A 1 100 ? -6.229 -31.885 48.514 1.00 92.56 100 TRP A C 1
ATOM 801 O O . TRP A 1 100 ? -5.883 -32.154 49.665 1.00 92.56 100 TRP A O 1
ATOM 811 N N . SER A 1 101 ? -5.545 -31.031 47.747 1.00 94.69 101 SER A N 1
ATOM 812 C CA . SER A 1 101 ? -4.408 -30.246 48.224 1.00 94.69 101 SER A CA 1
ATOM 813 C C . SER A 1 101 ? -4.829 -29.291 49.350 1.00 94.69 101 SER A C 1
ATOM 815 O O . SER A 1 101 ? -5.593 -28.350 49.105 1.00 94.69 101 SER A O 1
ATOM 817 N N . PRO A 1 102 ? -4.286 -29.440 50.575 1.00 90.25 102 PRO A N 1
ATOM 818 C CA . PRO A 1 102 ? -4.592 -28.523 51.674 1.00 90.25 102 PRO A CA 1
ATOM 819 C C . PRO A 1 102 ? -4.203 -27.076 51.348 1.00 90.25 102 PRO A C 1
ATOM 821 O O . PRO A 1 102 ? -4.855 -26.133 51.792 1.00 90.25 102 PRO A O 1
ATOM 824 N N . THR A 1 103 ? -3.155 -26.899 50.537 1.00 91.56 103 THR A N 1
ATOM 825 C CA . THR A 1 103 ? -2.664 -25.591 50.100 1.00 91.56 103 THR A CA 1
ATOM 826 C C . THR A 1 103 ? -3.669 -24.867 49.211 1.00 91.56 103 THR A C 1
ATOM 828 O O . THR A 1 103 ? -3.821 -23.659 49.356 1.00 91.56 103 THR A O 1
ATOM 831 N N . TRP A 1 104 ? -4.359 -25.574 48.315 1.00 93.56 104 TRP A N 1
ATOM 832 C CA . TRP A 1 104 ? -5.349 -24.969 47.419 1.00 93.56 104 TRP A CA 1
ATOM 833 C C . TRP A 1 104 ? -6.713 -24.813 48.092 1.00 93.56 104 TRP A C 1
ATOM 835 O O . TRP A 1 104 ? -7.395 -23.806 47.884 1.00 93.56 104 TRP A O 1
ATOM 845 N N . ASP A 1 105 ? -7.079 -25.753 48.966 1.00 94.31 105 ASP A N 1
ATOM 846 C CA . ASP A 1 105 ? -8.319 -25.688 49.737 1.00 94.31 105 ASP A CA 1
ATOM 847 C C . ASP A 1 105 ? -8.355 -24.453 50.648 1.00 94.31 105 ASP A C 1
ATOM 849 O O . ASP A 1 105 ? -9.333 -23.710 50.637 1.00 94.31 105 ASP A O 1
ATOM 853 N N . GLN A 1 106 ? -7.265 -24.132 51.357 1.00 94.31 106 GLN A N 1
ATOM 854 C CA . GLN A 1 106 ? -7.216 -22.930 52.207 1.00 94.31 106 GLN A CA 1
ATOM 855 C C . GLN A 1 106 ? -7.294 -21.603 51.427 1.00 94.31 106 GLN A C 1
ATOM 857 O O . GLN A 1 106 ? -7.599 -20.567 52.016 1.00 94.31 106 GLN A O 1
ATOM 862 N N . MET A 1 107 ? -7.003 -21.607 50.121 1.00 95.06 107 MET A N 1
ATOM 863 C CA . MET A 1 107 ? -7.041 -20.409 49.270 1.00 95.06 107 MET A CA 1
ATOM 864 C C . MET A 1 107 ? -8.369 -20.247 48.517 1.00 95.06 107 MET A C 1
ATOM 866 O O . MET A 1 107 ? -8.573 -19.236 47.846 1.00 95.06 107 MET A O 1
ATOM 870 N N . SER A 1 108 ? -9.250 -21.243 48.605 1.00 96.50 108 SER A N 1
ATOM 871 C CA . SER A 1 108 ? -10.504 -21.307 47.860 1.00 96.50 108 SER A CA 1
ATOM 872 C C . SER A 1 108 ? -11.646 -20.568 48.560 1.00 96.50 108 SER A C 1
ATOM 874 O O . SER A 1 108 ? -11.661 -20.426 49.781 1.00 96.50 108 SER A O 1
ATOM 876 N N . TRP A 1 109 ? -12.652 -20.122 47.803 1.00 97.25 109 TRP A N 1
ATOM 877 C CA . TRP A 1 109 ? -13.851 -19.499 48.381 1.00 97.25 109 TRP A CA 1
ATOM 878 C C . TRP A 1 109 ? -14.808 -20.506 49.015 1.00 97.25 109 TRP A C 1
ATOM 880 O O . TRP A 1 109 ? -15.431 -20.191 50.026 1.00 97.25 109 TRP A O 1
ATOM 890 N N . TYR A 1 110 ? -14.936 -21.702 48.443 1.00 97.38 110 TYR A N 1
ATOM 891 C CA . TYR A 1 110 ? -15.597 -22.841 49.079 1.00 97.38 110 TYR A CA 1
ATOM 892 C C . TYR A 1 110 ? -14.536 -23.695 49.770 1.00 97.38 110 TYR A C 1
ATOM 894 O O . TYR A 1 110 ? -13.741 -24.347 49.095 1.00 97.38 110 TYR A O 1
ATOM 902 N N . THR A 1 111 ? -14.499 -23.628 51.100 1.00 95.94 111 THR A N 1
ATOM 903 C CA . THR A 1 111 ? -13.449 -24.227 51.931 1.00 95.94 111 THR A CA 1
ATOM 904 C C . THR A 1 111 ? -13.912 -24.379 53.376 1.00 95.94 111 THR A C 1
ATOM 906 O O . THR A 1 111 ? -14.638 -23.523 53.888 1.00 95.94 111 THR A O 1
ATOM 909 N N . ASP A 1 112 ? -13.445 -25.435 54.044 1.00 94.75 112 ASP A N 1
ATOM 910 C CA . ASP A 1 112 ? -13.620 -25.639 55.486 1.00 94.75 112 ASP A CA 1
ATOM 911 C C . ASP A 1 112 ? -12.427 -25.128 56.312 1.00 94.75 112 ASP A C 1
ATOM 913 O O . ASP A 1 112 ? -12.524 -25.014 57.535 1.00 94.75 112 ASP A O 1
ATOM 917 N N . ALA A 1 113 ? -11.311 -24.771 55.662 1.00 94.56 113 ALA A N 1
ATOM 918 C CA . ALA A 1 113 ? -10.034 -24.449 56.312 1.00 94.56 113 ALA A CA 1
ATOM 919 C C . ALA A 1 113 ? -10.111 -23.279 57.311 1.00 94.56 113 ALA A C 1
ATOM 921 O O . ALA A 1 113 ? -9.263 -23.134 58.192 1.00 94.56 113 ALA A O 1
ATOM 922 N N . TRP A 1 114 ? -11.132 -22.434 57.177 1.00 95.44 114 TRP A N 1
ATOM 923 C CA . TRP A 1 114 ? -11.327 -21.229 57.978 1.00 95.44 114 TRP A CA 1
ATOM 924 C C . TRP A 1 114 ? -12.521 -21.317 58.940 1.00 95.44 114 TRP A C 1
ATOM 926 O O . TRP A 1 114 ? -12.777 -20.349 59.662 1.00 95.44 114 TRP A O 1
ATOM 936 N N . ASN A 1 115 ? -13.223 -22.458 58.987 1.00 96.19 115 ASN A N 1
ATOM 937 C CA . ASN A 1 115 ? -14.434 -22.649 59.791 1.00 96.19 115 ASN A CA 1
ATOM 938 C C . ASN A 1 115 ? -14.174 -22.427 61.282 1.00 96.19 115 ASN A C 1
ATOM 940 O O . ASN A 1 115 ? -14.799 -21.561 61.885 1.00 96.19 115 ASN A O 1
ATOM 944 N N . GLU A 1 116 ? -13.213 -23.146 61.865 1.00 96.38 116 GLU A N 1
ATOM 945 C CA . GLU A 1 116 ? -12.923 -23.062 63.303 1.00 96.38 116 GLU A CA 1
ATOM 946 C C . GLU A 1 116 ? -12.426 -21.674 63.713 1.00 96.38 116 GLU A C 1
ATOM 948 O O . GLU A 1 116 ? -12.847 -21.120 64.726 1.00 96.38 116 GLU A O 1
ATOM 953 N N . ARG A 1 117 ? -11.545 -21.080 62.900 1.00 96.50 117 ARG A N 1
ATOM 954 C CA . ARG A 1 117 ? -10.901 -19.804 63.225 1.00 96.50 117 ARG A CA 1
ATOM 955 C C . ARG A 1 117 ? -11.850 -18.610 63.141 1.00 96.50 117 ARG A C 1
ATOM 957 O O . ARG A 1 117 ? -11.661 -17.643 63.877 1.00 96.50 117 ARG A O 1
ATOM 964 N N . PHE A 1 118 ? -12.810 -18.640 62.219 1.00 96.75 118 PHE A N 1
ATOM 965 C CA . PHE A 1 118 ? -13.665 -17.491 61.912 1.00 96.75 118 PHE A CA 1
ATOM 966 C C . PHE A 1 118 ? -15.167 -17.774 62.066 1.00 96.75 118 PHE A C 1
ATOM 968 O O . PHE A 1 118 ? -15.973 -16.911 61.730 1.00 96.75 118 PHE A O 1
ATOM 975 N N . GLY A 1 119 ? -15.553 -18.949 62.572 1.00 96.50 119 GLY A N 1
ATOM 976 C CA . GLY A 1 119 ? -16.956 -19.339 62.742 1.00 96.50 119 GLY A CA 1
ATOM 977 C C . GLY A 1 119 ? -17.705 -19.500 61.416 1.00 96.50 119 GLY A C 1
ATOM 978 O O . GLY A 1 119 ? -18.866 -19.110 61.315 1.00 96.50 119 GLY A O 1
ATOM 979 N N . LEU A 1 120 ? -17.030 -20.011 60.382 1.00 96.38 120 LEU A N 1
ATOM 980 C CA . LEU A 1 120 ? -17.598 -20.208 59.042 1.00 96.38 120 LEU A CA 1
ATOM 981 C C . LEU A 1 120 ? -18.121 -21.639 58.849 1.00 96.38 120 LEU A C 1
ATOM 983 O O . LEU A 1 120 ? -17.870 -22.524 59.665 1.00 96.38 120 LEU A O 1
ATOM 987 N N . ALA A 1 121 ? -18.853 -21.855 57.755 1.00 95.19 121 ALA A N 1
ATOM 988 C CA . ALA A 1 121 ? -19.406 -23.156 57.385 1.00 95.19 121 ALA A CA 1
ATOM 989 C C . ALA A 1 121 ? -19.204 -23.430 55.886 1.00 95.19 121 ALA A C 1
ATOM 991 O O . ALA A 1 121 ? -20.085 -23.161 55.065 1.00 95.19 121 ALA A O 1
ATOM 992 N N . GLY A 1 122 ? -18.015 -23.918 55.528 1.00 95.00 122 GLY A N 1
ATOM 993 C CA . GLY A 1 122 ? -17.698 -24.458 54.200 1.00 95.00 122 GLY A CA 1
ATOM 994 C C . GLY A 1 122 ? -17.598 -23.436 53.070 1.00 95.00 122 GLY A C 1
ATOM 995 O O . GLY A 1 122 ? -17.483 -23.809 51.900 1.00 95.00 122 GLY A O 1
ATOM 996 N N . ARG A 1 123 ? -17.663 -22.136 53.381 1.00 96.75 123 ARG A N 1
ATOM 997 C CA . ARG A 1 123 ? -17.483 -21.049 52.410 1.00 96.75 123 ARG A CA 1
ATOM 998 C C . ARG A 1 123 ? -17.117 -19.722 53.063 1.00 96.75 123 ARG A C 1
ATOM 1000 O O . ARG A 1 123 ? -17.552 -19.411 54.172 1.00 96.75 123 ARG A O 1
ATOM 1007 N N . LEU A 1 124 ? -16.389 -18.904 52.313 1.00 98.19 124 LEU A N 1
ATOM 1008 C CA . LEU A 1 124 ? -16.056 -17.527 52.653 1.00 98.19 124 LEU A CA 1
ATOM 1009 C C . LEU A 1 124 ? -17.235 -16.567 52.372 1.00 98.19 124 LEU A C 1
ATOM 1011 O O . LEU A 1 124 ? -18.036 -16.821 51.464 1.00 98.19 124 LEU A O 1
ATOM 1015 N N . PRO A 1 125 ? -17.326 -15.421 53.079 1.00 98.19 125 PRO A N 1
ATOM 1016 C CA . PRO A 1 125 ? -18.393 -14.431 52.882 1.00 98.19 125 PRO A CA 1
ATOM 1017 C C . PRO A 1 125 ? -18.495 -13.862 51.458 1.00 98.19 125 PRO A C 1
ATOM 1019 O O . PRO A 1 125 ? -19.587 -13.494 51.022 1.00 98.19 125 PRO A O 1
ATOM 1022 N N . VAL A 1 126 ? -17.388 -13.836 50.705 1.00 97.69 126 VAL A N 1
ATOM 1023 C CA . VAL A 1 126 ? -17.336 -13.345 49.315 1.00 97.69 126 VAL A CA 1
ATOM 1024 C C . VAL A 1 126 ? -18.347 -14.026 48.399 1.00 97.69 126 VAL A C 1
ATOM 1026 O O . VAL A 1 126 ? -18.901 -13.384 47.512 1.00 97.69 126 VAL A O 1
ATOM 1029 N N . VAL A 1 127 ? -18.647 -15.307 48.642 1.00 97.25 127 VAL A N 1
ATOM 1030 C CA . VAL A 1 127 ? -19.604 -16.070 47.833 1.00 97.25 127 VAL A CA 1
ATOM 1031 C C . VAL A 1 127 ? -20.986 -15.429 47.882 1.00 97.25 127 VAL A C 1
ATOM 1033 O O . VAL A 1 127 ? -21.636 -15.298 46.847 1.00 97.25 127 VAL A O 1
ATOM 1036 N N . GLN A 1 128 ? -21.447 -15.042 49.073 1.00 97.81 128 GLN A N 1
ATOM 1037 C CA . GLN A 1 128 ? -22.744 -14.389 49.217 1.00 97.81 128 GLN A CA 1
ATOM 1038 C C . GLN A 1 128 ? -22.672 -12.939 48.732 1.00 97.81 128 GLN A C 1
ATOM 1040 O O . GLN A 1 128 ? -23.528 -12.519 47.962 1.00 97.81 128 GLN A O 1
ATOM 1045 N N . ALA A 1 129 ? -21.601 -12.218 49.077 1.00 97.69 129 ALA A N 1
ATOM 1046 C CA . ALA A 1 129 ? -21.420 -10.825 48.673 1.00 97.69 129 ALA A CA 1
ATOM 1047 C C . ALA A 1 129 ? -21.448 -10.631 47.143 1.00 97.69 129 ALA A C 1
ATOM 1049 O O . ALA A 1 129 ? -22.031 -9.668 46.652 1.00 97.69 129 ALA A O 1
ATOM 1050 N N . LEU A 1 130 ? -20.864 -11.560 46.377 1.00 95.50 130 LEU A N 1
ATOM 1051 C CA . LEU A 1 130 ? -20.906 -11.525 44.913 1.00 95.50 130 LEU A CA 1
ATOM 1052 C C . LEU A 1 130 ? -22.254 -11.969 44.333 1.00 95.50 130 LEU A C 1
ATOM 1054 O O . LEU A 1 130 ? -22.638 -11.465 43.283 1.00 95.50 130 LEU A O 1
ATOM 1058 N N . LYS A 1 131 ? -22.986 -12.875 44.997 1.00 96.12 131 LYS A N 1
ATOM 1059 C CA . LYS A 1 131 ? -24.363 -13.226 44.598 1.00 96.12 131 LYS A CA 1
ATOM 1060 C C . LYS A 1 131 ? -25.328 -12.056 44.782 1.00 96.12 131 LYS A C 1
ATOM 1062 O O . LYS A 1 131 ? -26.231 -11.888 43.969 1.00 96.12 131 LYS A O 1
ATOM 1067 N N . ASP A 1 132 ? -25.113 -11.255 45.821 1.00 97.38 132 ASP A N 1
ATOM 1068 C CA . ASP A 1 132 ? -25.935 -10.084 46.131 1.00 97.38 132 ASP A CA 1
ATOM 1069 C C . ASP A 1 132 ? -25.572 -8.863 45.262 1.00 97.38 132 ASP A C 1
ATOM 1071 O O . ASP A 1 132 ? -26.325 -7.889 45.206 1.00 97.38 132 ASP A O 1
ATOM 1075 N N . LEU A 1 133 ? -24.430 -8.897 44.564 1.00 95.44 133 LEU A N 1
ATOM 1076 C CA . LEU A 1 133 ? -23.990 -7.833 43.666 1.00 95.44 133 LEU A CA 1
ATOM 1077 C C . LEU A 1 133 ? -24.638 -7.997 42.276 1.00 95.44 133 LEU A C 1
ATOM 1079 O O . LEU A 1 133 ? -24.294 -8.929 41.547 1.00 95.44 133 LEU A O 1
ATOM 1083 N N . PRO A 1 134 ? -25.534 -7.088 41.844 1.00 93.88 134 PRO A N 1
ATOM 1084 C CA . PRO A 1 134 ? -26.195 -7.222 40.551 1.00 93.88 134 PRO A CA 1
ATOM 1085 C C . PRO A 1 134 ? -25.197 -7.085 39.386 1.00 93.88 134 PRO A C 1
ATOM 1087 O O . PRO A 1 134 ? -24.304 -6.228 39.431 1.00 93.88 134 PRO A O 1
ATOM 1090 N N . PRO A 1 135 ? -25.355 -7.871 38.306 1.00 90.56 135 PRO A N 1
ATOM 1091 C CA . PRO A 1 135 ? -24.549 -7.703 37.106 1.00 90.56 135 PRO A CA 1
ATOM 1092 C C . PRO A 1 135 ? -24.859 -6.360 36.432 1.00 90.56 135 PRO A C 1
ATOM 1094 O O . PRO A 1 135 ? -26.013 -5.937 36.348 1.00 90.56 135 PRO A O 1
ATOM 1097 N N . ARG A 1 136 ? -23.823 -5.693 35.911 1.00 88.06 136 ARG A N 1
ATOM 1098 C CA . ARG A 1 136 ? -23.942 -4.438 35.155 1.00 88.06 136 ARG A CA 1
ATOM 1099 C C . ARG A 1 136 ? -23.230 -4.555 33.815 1.00 88.06 136 ARG A C 1
ATOM 1101 O O . ARG A 1 136 ? -22.103 -5.038 33.748 1.00 88.06 136 ARG A O 1
ATOM 1108 N N . VAL A 1 137 ? -23.872 -4.064 32.756 1.00 83.50 137 VAL A N 1
ATOM 1109 C CA . VAL A 1 137 ? -23.211 -3.871 31.459 1.00 83.50 137 VAL A CA 1
ATOM 1110 C C . VAL A 1 137 ? -22.276 -2.668 31.572 1.00 83.50 137 VAL A C 1
ATOM 1112 O O . VAL A 1 137 ? -22.699 -1.582 31.998 1.00 83.50 137 VAL A O 1
ATOM 1115 N N . ARG A 1 138 ? -21.011 -2.872 31.191 1.00 80.44 138 ARG A N 1
ATOM 1116 C CA . ARG A 1 138 ? -19.980 -1.828 31.180 1.00 80.44 138 ARG A CA 1
ATOM 1117 C C . ARG A 1 138 ? -20.435 -0.617 30.353 1.00 80.44 138 ARG A C 1
ATOM 1119 O O . ARG A 1 138 ? -21.047 -0.842 29.306 1.00 80.44 138 ARG A O 1
ATOM 1126 N N . PRO A 1 139 ? -20.190 0.632 30.797 1.00 73.31 139 PRO A N 1
ATOM 1127 C CA . PRO A 1 139 ? -20.686 1.846 30.141 1.00 73.31 139 PRO A CA 1
ATOM 1128 C C . PRO A 1 139 ? -20.495 1.881 28.622 1.00 73.31 139 PRO A C 1
ATOM 1130 O O . PRO A 1 139 ? -21.442 2.159 27.895 1.00 73.31 139 PRO A O 1
ATOM 1133 N N . GLU A 1 140 ? -19.314 1.513 28.138 1.00 69.69 140 GLU A N 1
ATOM 1134 C CA . GLU A 1 140 ? -18.948 1.492 26.724 1.00 69.69 140 GLU A CA 1
ATOM 1135 C C . GLU A 1 140 ? -19.714 0.441 25.905 1.00 69.69 140 GLU A C 1
ATOM 1137 O O . GLU A 1 140 ? -19.881 0.619 24.702 1.00 69.69 140 GLU A O 1
ATOM 1142 N N . LEU A 1 141 ? -20.237 -0.607 26.550 1.00 72.81 141 LEU A N 1
ATOM 1143 C CA . LEU A 1 141 ? -21.062 -1.652 25.932 1.00 72.81 141 LEU A CA 1
ATOM 1144 C C . LEU A 1 141 ? -22.565 -1.405 26.104 1.00 72.81 141 LEU A C 1
ATOM 1146 O O . LEU A 1 141 ? -23.379 -2.185 25.597 1.00 72.81 141 LEU A O 1
ATOM 1150 N N . ARG A 1 142 ? -22.965 -0.353 26.831 1.00 76.38 142 ARG A N 1
ATOM 1151 C CA . ARG A 1 142 ? -24.382 -0.022 26.997 1.00 76.38 142 ARG A CA 1
ATOM 1152 C C . ARG A 1 142 ? -24.935 0.414 25.651 1.00 76.38 142 ARG A C 1
ATOM 1154 O O . ARG A 1 142 ? -24.518 1.415 25.075 1.00 76.38 142 ARG A O 1
ATOM 1161 N N . ARG A 1 143 ? -25.894 -0.364 25.167 1.00 73.25 143 ARG A N 1
ATOM 1162 C CA . ARG A 1 143 ? -26.698 -0.032 23.998 1.00 73.25 143 ARG A CA 1
ATOM 1163 C C . ARG A 1 143 ? -27.857 0.851 24.451 1.00 73.25 143 ARG A C 1
ATOM 1165 O O . ARG A 1 143 ? -28.468 0.571 25.479 1.00 73.25 143 ARG A O 1
ATOM 1172 N N . GLY A 1 144 ? -28.120 1.922 23.713 1.00 84.25 144 GLY A N 1
ATOM 1173 C CA . GLY A 1 144 ? -29.301 2.752 23.918 1.00 84.25 144 GLY A CA 1
ATOM 1174 C C . GLY A 1 144 ? -30.498 2.219 23.144 1.00 84.25 144 GLY A C 1
ATOM 1175 O O . GLY A 1 144 ? -30.578 1.033 22.826 1.00 84.25 144 GLY A O 1
ATOM 1176 N N . SER A 1 145 ? -31.419 3.112 22.811 1.00 88.88 145 SER A N 1
ATOM 1177 C CA . SE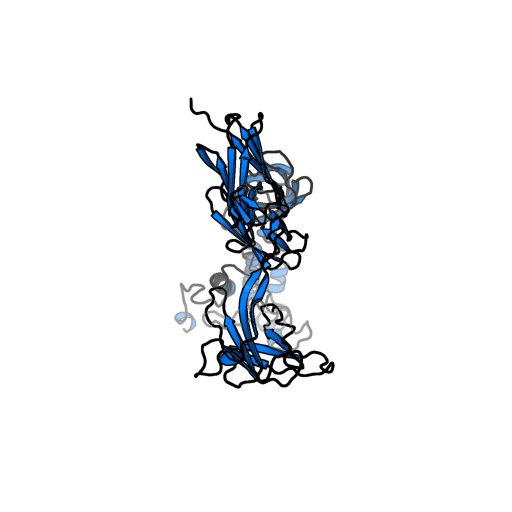R A 1 145 ? -32.625 2.793 22.044 1.00 88.88 145 SER A CA 1
ATOM 1178 C C . SER A 1 145 ? -32.824 3.683 20.817 1.00 88.88 145 SER A C 1
ATOM 1180 O O . SER A 1 145 ? -33.719 3.419 20.016 1.00 88.88 145 SER A O 1
ATOM 1182 N N . ALA A 1 146 ? -31.972 4.695 20.622 1.00 93.06 146 ALA A N 1
ATOM 1183 C CA . ALA A 1 146 ? -32.070 5.579 19.473 1.00 93.06 146 ALA A CA 1
ATOM 1184 C C . ALA A 1 146 ? -31.624 4.879 18.182 1.00 93.06 146 ALA A C 1
ATOM 1186 O O . ALA A 1 146 ? -30.810 3.953 18.192 1.00 93.06 146 ALA A O 1
ATOM 1187 N N . THR A 1 147 ? -32.155 5.344 17.059 1.00 95.94 147 THR A N 1
ATOM 1188 C CA . THR A 1 147 ? -31.835 4.894 15.706 1.00 95.94 147 THR A CA 1
ATOM 1189 C C . THR A 1 147 ? -31.391 6.082 14.862 1.00 95.94 147 THR A C 1
ATOM 1191 O O . THR A 1 147 ? -32.075 7.108 14.803 1.00 95.94 147 THR A O 1
ATOM 1194 N N . LEU A 1 148 ? -30.269 5.937 14.164 1.00 97.12 148 LEU A N 1
ATOM 1195 C CA . LEU A 1 148 ? -29.760 6.932 13.225 1.00 97.12 148 LEU A CA 1
ATOM 1196 C C . LEU A 1 148 ? -29.620 6.308 11.843 1.00 97.12 148 LEU A C 1
ATOM 1198 O O . LEU A 1 148 ? -28.864 5.362 11.660 1.00 97.12 148 LEU A O 1
ATOM 1202 N N . THR A 1 149 ? -30.315 6.872 10.862 1.00 97.94 149 THR A N 1
ATOM 1203 C CA . THR A 1 149 ? -30.111 6.559 9.446 1.00 97.94 149 THR A CA 1
ATOM 1204 C C . THR A 1 149 ? -29.324 7.683 8.786 1.00 97.94 149 THR A C 1
ATOM 1206 O O . THR A 1 149 ? -29.696 8.853 8.879 1.00 97.94 149 THR A O 1
ATOM 1209 N N . LEU A 1 150 ? -28.237 7.344 8.105 1.00 97.94 150 LEU A N 1
ATOM 1210 C CA . LEU A 1 150 ? -27.450 8.280 7.311 1.00 97.94 150 LEU A CA 1
ATOM 1211 C C . LEU A 1 150 ? -27.629 7.958 5.832 1.00 97.94 150 LEU A C 1
ATOM 1213 O O . LEU A 1 150 ? -27.594 6.798 5.434 1.00 97.94 150 LEU A O 1
ATOM 1217 N N . ILE A 1 151 ? -27.802 8.995 5.021 1.00 96.81 151 ILE A N 1
ATOM 1218 C CA . ILE A 1 151 ? -27.819 8.923 3.560 1.00 96.81 151 ILE A CA 1
ATOM 1219 C C . ILE A 1 151 ? -26.617 9.720 3.066 1.00 96.81 151 ILE A C 1
ATOM 1221 O O . ILE A 1 151 ? -26.572 10.935 3.230 1.00 96.81 151 ILE A O 1
ATOM 1225 N N . VAL A 1 152 ? -25.627 9.063 2.478 1.00 94.94 152 VAL A N 1
ATOM 1226 C CA . VAL A 1 152 ? -24.394 9.708 2.029 1.00 94.94 152 VAL A CA 1
ATOM 1227 C C . VAL A 1 152 ? -24.406 9.866 0.516 1.00 94.94 152 VAL A C 1
ATOM 1229 O O . VAL A 1 152 ? -24.498 8.893 -0.235 1.00 94.94 152 VAL A O 1
ATOM 1232 N N . GLN A 1 153 ? -24.301 11.113 0.066 1.00 93.19 153 GLN A N 1
ATOM 1233 C CA . GLN A 1 153 ? -24.380 11.479 -1.344 1.00 93.19 153 GLN A CA 1
ATOM 1234 C C . GLN A 1 153 ? -23.229 12.394 -1.748 1.00 93.19 153 GLN A C 1
ATOM 1236 O O . GLN A 1 153 ? -22.727 13.190 -0.957 1.00 93.19 153 GLN A O 1
ATOM 1241 N N . ARG A 1 154 ? -22.833 12.332 -3.019 1.00 86.56 154 ARG A N 1
ATOM 1242 C CA . ARG A 1 154 ? -21.840 13.241 -3.595 1.00 86.56 154 ARG A CA 1
ATOM 1243 C C . ARG A 1 154 ? -22.363 14.670 -3.557 1.00 86.56 154 ARG A C 1
ATOM 1245 O O . ARG A 1 154 ? -23.425 14.950 -4.109 1.00 86.56 154 ARG A O 1
ATOM 1252 N N . ALA A 1 155 ? -21.578 15.586 -2.993 1.00 80.56 155 ALA A N 1
ATOM 1253 C CA . ALA A 1 155 ? -21.952 16.996 -2.894 1.00 80.56 155 ALA A CA 1
ATOM 1254 C C . ALA A 1 155 ? -22.270 17.649 -4.250 1.00 80.56 155 ALA A C 1
ATOM 1256 O O . ALA A 1 155 ? -23.153 18.495 -4.334 1.00 80.56 155 ALA A O 1
ATOM 1257 N N . THR A 1 156 ? -21.571 17.242 -5.311 1.00 76.56 156 THR A N 1
ATOM 1258 C CA . THR A 1 156 ? -21.662 17.872 -6.636 1.00 76.56 156 THR A CA 1
ATOM 1259 C C . THR A 1 156 ? -22.774 17.317 -7.523 1.00 76.56 156 THR A C 1
ATOM 1261 O O . THR A 1 156 ? -23.211 18.011 -8.435 1.00 76.56 156 THR A O 1
ATOM 1264 N N . ARG A 1 157 ? -23.219 16.072 -7.298 1.00 81.25 157 ARG A N 1
ATOM 1265 C CA . ARG A 1 157 ? -24.131 15.351 -8.212 1.00 81.25 157 ARG A CA 1
ATOM 1266 C C . ARG A 1 157 ? -25.309 14.645 -7.527 1.00 81.25 157 ARG A C 1
ATOM 1268 O O . ARG A 1 157 ? -26.128 14.053 -8.215 1.00 81.25 157 ARG A O 1
ATOM 1275 N N . ASN A 1 158 ? -25.414 14.699 -6.194 1.00 83.06 158 ASN A N 1
ATOM 1276 C CA . ASN A 1 158 ? -26.419 13.987 -5.381 1.00 83.06 158 ASN A CA 1
ATOM 1277 C C . ASN A 1 158 ? -26.474 12.458 -5.602 1.00 83.06 158 ASN A C 1
ATOM 1279 O O . ASN A 1 158 ? -27.431 11.800 -5.201 1.00 83.06 158 ASN A O 1
ATOM 1283 N N . GLU A 1 159 ? -25.441 11.873 -6.206 1.00 88.81 159 GLU A N 1
ATOM 1284 C CA . GLU A 1 159 ? -25.325 10.425 -6.393 1.00 88.81 159 GLU A CA 1
ATOM 1285 C C . GLU A 1 159 ? -24.998 9.733 -5.061 1.00 88.81 159 GLU A C 1
ATOM 1287 O O . GLU A 1 159 ? -24.173 10.257 -4.305 1.00 88.81 159 GLU A O 1
ATOM 1292 N N . PRO A 1 160 ? -25.573 8.555 -4.766 1.00 92.12 160 PRO A N 1
ATOM 1293 C CA . PRO A 1 160 ? -25.233 7.799 -3.567 1.00 92.12 160 PRO A CA 1
ATOM 1294 C C . PRO A 1 160 ? -23.762 7.368 -3.578 1.00 92.12 160 PRO A C 1
ATOM 1296 O O . PRO A 1 160 ? -23.222 6.945 -4.602 1.00 92.12 160 PRO A O 1
ATOM 1299 N N . ILE A 1 161 ? -23.103 7.458 -2.423 1.00 90.69 161 ILE A N 1
ATOM 1300 C CA . ILE A 1 161 ? -21.731 6.970 -2.258 1.00 90.69 161 ILE A CA 1
ATOM 1301 C C . ILE A 1 161 ? -21.795 5.588 -1.612 1.00 90.69 161 ILE A C 1
ATOM 1303 O O . ILE A 1 161 ? -22.008 5.482 -0.411 1.00 90.69 161 ILE A O 1
ATOM 1307 N N . VAL A 1 162 ? -21.611 4.541 -2.417 1.00 91.19 162 VAL A N 1
ATOM 1308 C CA . VAL A 1 162 ? -21.685 3.119 -2.017 1.00 91.19 162 VAL A CA 1
ATOM 1309 C C . VAL A 1 162 ? -20.375 2.635 -1.401 1.00 91.19 162 VAL A C 1
ATOM 1311 O O . VAL A 1 162 ? -19.316 2.999 -1.915 1.00 91.19 162 VAL A O 1
ATOM 1314 N N . GLY A 1 163 ? -20.416 1.789 -0.370 1.00 89.81 163 GLY A N 1
ATOM 1315 C CA . GLY A 1 163 ? -19.220 1.151 0.189 1.00 89.81 163 GLY A CA 1
ATOM 1316 C C . GLY A 1 163 ? -18.313 2.103 0.977 1.00 89.81 163 GLY A C 1
ATOM 1317 O O . GLY A 1 163 ? -17.100 1.915 1.005 1.00 89.81 163 GLY A O 1
ATOM 1318 N N . LEU A 1 164 ? -18.863 3.184 1.534 1.00 90.81 164 LEU A N 1
ATOM 1319 C CA . LEU A 1 164 ? -18.109 4.189 2.279 1.00 90.81 164 LEU A CA 1
ATOM 1320 C C . LEU A 1 164 ? -18.172 3.919 3.779 1.00 90.81 164 LEU A C 1
ATOM 1322 O O . LEU A 1 164 ? -19.262 3.872 4.342 1.00 90.81 164 LEU A O 1
ATOM 1326 N N . ASN A 1 165 ? -17.005 3.846 4.419 1.00 92.19 165 ASN A N 1
ATOM 1327 C CA . ASN A 1 165 ? -16.904 3.829 5.875 1.00 92.19 165 ASN A CA 1
ATOM 1328 C C . ASN A 1 165 ? -17.291 5.198 6.439 1.00 92.19 165 ASN A C 1
ATOM 1330 O O . ASN A 1 165 ? -16.665 6.213 6.113 1.00 92.19 165 ASN A O 1
ATOM 1334 N N . VAL A 1 166 ? -18.287 5.206 7.316 1.00 94.56 166 VAL A N 1
ATOM 1335 C CA . VAL A 1 166 ? -18.660 6.363 8.125 1.00 94.56 166 VAL A CA 1
ATOM 1336 C C . VAL A 1 166 ? -18.390 6.020 9.580 1.00 94.56 166 VAL A C 1
ATOM 1338 O O . VAL A 1 166 ? -18.864 5.003 10.085 1.00 94.56 166 VAL A O 1
ATOM 1341 N N . GLU A 1 167 ? -17.620 6.870 10.247 1.00 94.69 167 GLU A N 1
ATOM 1342 C CA . GLU A 1 167 ? -17.415 6.806 11.688 1.00 94.69 167 GLU A CA 1
ATOM 1343 C C . GLU A 1 167 ? -18.435 7.699 12.394 1.00 94.69 167 GLU A C 1
ATOM 1345 O O . GLU A 1 167 ? -18.658 8.847 12.015 1.00 94.69 167 GLU A O 1
ATOM 1350 N N . ILE A 1 168 ? -19.062 7.167 13.434 1.00 93.88 168 ILE A N 1
ATOM 1351 C CA . ILE A 1 168 ? -19.999 7.872 14.298 1.00 93.88 168 ILE A CA 1
ATOM 1352 C C . ILE A 1 168 ? -19.389 7.852 15.692 1.00 93.88 168 ILE A C 1
ATOM 1354 O O . ILE A 1 168 ? -19.253 6.793 16.302 1.00 93.88 168 ILE A O 1
ATOM 1358 N N . GLU A 1 169 ? -18.995 9.017 16.190 1.00 92.31 169 GLU A N 1
ATOM 1359 C CA . GLU A 1 169 ? -18.318 9.156 17.476 1.00 92.31 169 GLU A CA 1
ATOM 1360 C C . GLU A 1 169 ? -19.194 9.941 18.449 1.00 92.31 169 GLU A C 1
ATOM 1362 O O . GLU A 1 169 ? -19.524 11.099 18.195 1.00 92.31 169 GLU A O 1
ATOM 1367 N N . ALA A 1 170 ? -19.557 9.325 19.573 1.00 88.88 170 ALA A N 1
ATOM 1368 C CA . ALA A 1 170 ? -20.247 10.008 20.657 1.00 88.88 170 ALA A CA 1
ATOM 1369 C C . ALA A 1 170 ? -19.323 11.071 21.264 1.00 88.88 170 ALA A C 1
ATOM 1371 O O . ALA A 1 170 ? -18.214 10.768 21.705 1.00 88.88 170 ALA A O 1
ATOM 1372 N N . THR A 1 171 ? -19.777 12.317 21.333 1.00 81.81 171 THR A N 1
ATOM 1373 C CA . THR A 1 171 ? -19.075 13.371 22.063 1.00 81.81 171 THR A CA 1
ATOM 1374 C C . THR A 1 171 ? -19.325 13.152 23.551 1.00 81.81 171 THR A C 1
ATOM 1376 O O . THR A 1 171 ? -20.415 13.438 24.050 1.00 81.81 171 THR A O 1
ATOM 1379 N N . ALA A 1 172 ? -18.351 12.572 24.251 1.00 67.75 172 ALA A N 1
ATOM 1380 C CA . ALA A 1 172 ? -18.469 12.302 25.677 1.00 67.75 172 ALA A CA 1
ATOM 1381 C C . ALA A 1 172 ? -18.632 13.604 26.481 1.00 67.75 172 ALA A C 1
ATOM 1383 O O . ALA A 1 172 ? -17.972 14.608 26.210 1.00 67.75 172 ALA A O 1
ATOM 1384 N N . ALA A 1 173 ? -19.476 13.562 27.512 1.00 51.44 173 ALA A N 1
ATOM 1385 C CA . ALA A 1 173 ? -19.432 14.516 28.612 1.00 51.44 173 ALA A CA 1
ATOM 1386 C C . ALA A 1 173 ? -18.546 13.916 29.725 1.00 51.44 173 ALA A C 1
ATOM 1388 O O . ALA A 1 173 ? -19.028 13.116 30.524 1.00 51.44 173 ALA A O 1
ATOM 1389 N N . GLY A 1 174 ? -17.250 14.252 29.747 1.00 53.56 174 GLY A N 1
ATOM 1390 C CA . GLY A 1 174 ? -16.287 13.837 30.789 1.00 53.56 174 GLY A CA 1
ATOM 1391 C C . GLY A 1 174 ? -15.171 12.883 30.323 1.00 53.56 174 GLY A C 1
ATOM 1392 O O . GLY A 1 174 ? -15.014 12.650 29.130 1.00 53.56 174 GLY A O 1
ATOM 1393 N N . ASP A 1 175 ? -14.411 12.323 31.278 1.00 47.28 175 ASP A N 1
ATOM 1394 C CA . ASP A 1 175 ? -13.182 11.514 31.073 1.00 47.28 175 ASP A CA 1
ATOM 1395 C C . ASP A 1 175 ? -13.401 10.101 30.481 1.00 47.28 175 ASP A C 1
ATOM 1397 O O . ASP A 1 175 ? -12.469 9.299 30.385 1.00 47.28 175 ASP A O 1
ATOM 1401 N N . ALA A 1 176 ? -14.631 9.750 30.098 1.00 55.69 176 ALA A N 1
ATOM 1402 C CA . ALA A 1 176 ? -14.916 8.460 29.476 1.00 55.69 176 ALA A CA 1
ATOM 1403 C C . ALA A 1 176 ? -14.481 8.456 28.002 1.00 55.69 176 ALA A C 1
ATOM 1405 O O . ALA A 1 176 ? -14.702 9.423 27.273 1.00 55.69 176 ALA A O 1
ATOM 1406 N N . ALA A 1 177 ? -13.910 7.339 27.540 1.00 58.84 177 ALA A N 1
ATOM 1407 C CA . ALA A 1 177 ? -13.578 7.176 26.129 1.00 58.84 177 ALA A CA 1
ATOM 1408 C C . ALA A 1 177 ? -14.850 7.312 25.261 1.00 58.84 177 ALA A C 1
ATOM 1410 O O . ALA A 1 177 ? -15.870 6.690 25.580 1.00 58.84 177 ALA A O 1
ATOM 1411 N N . PRO A 1 178 ? -14.813 8.101 24.172 1.00 70.00 178 PRO A N 1
ATOM 1412 C CA . PRO A 1 178 ? -15.968 8.280 23.305 1.00 70.00 178 PRO A CA 1
ATOM 1413 C C . PRO A 1 178 ? -16.338 6.951 22.638 1.00 70.00 178 PRO A C 1
ATOM 1415 O O . PRO A 1 178 ? -15.478 6.243 22.109 1.00 70.00 178 PRO A O 1
ATOM 1418 N N . GLN A 1 179 ? -17.626 6.602 22.660 1.00 79.31 179 GLN A N 1
ATOM 1419 C CA . GLN A 1 179 ? -18.120 5.447 21.913 1.00 79.31 179 GLN A CA 1
ATOM 1420 C C . GLN A 1 179 ? -17.982 5.720 20.418 1.00 79.31 179 GLN A C 1
ATOM 1422 O O . GLN A 1 179 ? -18.410 6.768 19.934 1.00 79.31 179 GLN A O 1
ATOM 1427 N N . ARG A 1 180 ? -17.400 4.768 19.690 1.00 86.81 180 ARG A N 1
ATOM 1428 C CA . ARG A 1 180 ? -17.221 4.845 18.242 1.00 86.81 180 ARG A CA 1
ATOM 1429 C C . ARG A 1 180 ? -17.932 3.689 17.570 1.00 86.81 180 ARG A C 1
ATOM 1431 O O . ARG A 1 180 ? -17.806 2.543 17.996 1.00 86.81 180 ARG A O 1
ATOM 1438 N N . PHE A 1 181 ? -18.638 4.012 16.503 1.00 88.81 181 PHE A N 1
ATOM 1439 C CA . PHE A 1 181 ? -19.288 3.061 15.621 1.00 88.81 181 PHE A CA 1
ATOM 1440 C C . PHE A 1 181 ? -18.762 3.292 14.212 1.00 88.81 181 PHE A C 1
ATOM 1442 O O . PHE A 1 181 ? -18.544 4.435 13.811 1.00 88.81 181 PHE A O 1
ATOM 1449 N N . THR A 1 182 ? -18.566 2.219 13.459 1.00 91.56 182 THR A N 1
ATOM 1450 C CA . THR A 1 182 ? -18.151 2.299 12.062 1.00 91.56 182 THR A CA 1
ATOM 1451 C C . THR A 1 182 ? -19.084 1.428 11.259 1.00 91.56 182 THR A C 1
ATOM 1453 O O . THR A 1 182 ? -19.215 0.244 11.553 1.00 91.56 182 THR A O 1
ATOM 1456 N N . GLU A 1 183 ? -19.719 2.022 10.260 1.00 93.81 183 GLU A N 1
ATOM 1457 C CA . GLU A 1 183 ? -20.599 1.309 9.344 1.00 93.81 183 GLU A CA 1
ATOM 1458 C C . GLU A 1 183 ? -20.295 1.683 7.901 1.00 93.81 183 GLU A C 1
ATOM 1460 O O . GLU A 1 183 ? -19.705 2.731 7.616 1.00 93.81 183 GLU A O 1
ATOM 1465 N N . VAL A 1 184 ? -20.696 0.800 6.992 1.00 93.81 184 VAL A N 1
ATOM 1466 C CA . VAL A 1 184 ? -20.462 0.948 5.556 1.00 93.81 184 VAL A CA 1
ATOM 1467 C C . VAL A 1 184 ? -21.774 1.268 4.857 1.00 93.81 184 VAL A C 1
ATOM 1469 O O . VAL A 1 184 ? -22.795 0.638 5.120 1.00 93.81 184 VAL A O 1
ATOM 1472 N N . THR A 1 185 ? -21.758 2.236 3.944 1.00 95.75 185 THR A N 1
ATOM 1473 C CA . THR A 1 185 ? -22.943 2.547 3.140 1.00 95.75 185 THR A CA 1
ATOM 1474 C C . THR A 1 185 ? -23.302 1.431 2.153 1.00 95.75 185 THR A C 1
ATOM 1476 O O . THR A 1 185 ? -22.437 0.857 1.486 1.00 95.75 185 THR A O 1
ATOM 1479 N N . ASP A 1 186 ? -24.600 1.172 2.006 1.00 94.94 186 ASP A N 1
ATOM 1480 C CA . ASP A 1 186 ? -25.175 0.220 1.056 1.00 94.94 186 ASP A CA 1
ATOM 1481 C C . ASP A 1 186 ? -25.176 0.738 -0.401 1.00 94.94 186 ASP A C 1
ATOM 1483 O O . ASP A 1 186 ? -24.648 1.810 -0.721 1.00 94.94 186 ASP A O 1
ATOM 1487 N N . ALA A 1 187 ? -25.794 -0.024 -1.312 1.00 93.19 187 ALA A N 1
ATOM 1488 C CA . ALA A 1 187 ? -25.920 0.318 -2.732 1.00 93.19 187 ALA A CA 1
ATOM 1489 C C . ALA A 1 187 ? -26.727 1.606 -2.999 1.00 93.19 187 ALA A C 1
ATOM 1491 O O . ALA A 1 187 ? -26.622 2.194 -4.076 1.00 93.19 187 ALA A O 1
ATOM 1492 N N . GLN A 1 188 ? -27.518 2.065 -2.030 1.00 94.12 188 GLN A N 1
ATOM 1493 C CA . GLN A 1 188 ? -28.274 3.313 -2.064 1.00 94.12 188 GLN A CA 1
ATOM 1494 C C . GLN A 1 188 ? -27.567 4.436 -1.285 1.00 94.12 188 GLN A C 1
ATOM 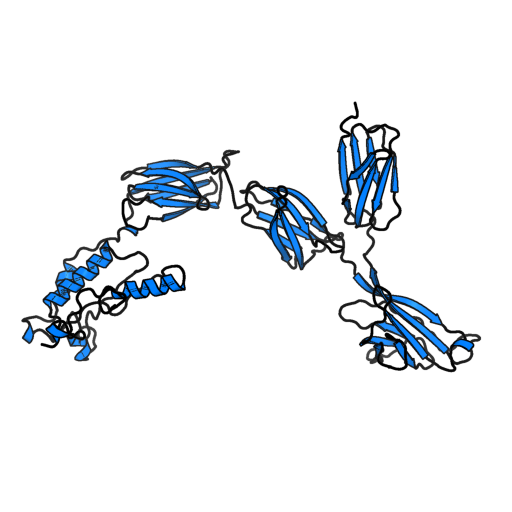1496 O O . GLN A 1 188 ? -28.136 5.517 -1.114 1.00 94.12 188 GLN A O 1
ATOM 1501 N N . GLY A 1 189 ? -26.327 4.213 -0.834 1.00 94.75 189 GLY A N 1
ATOM 1502 C CA . GLY A 1 189 ? -25.557 5.168 -0.046 1.00 94.75 189 GLY A CA 1
ATOM 1503 C C . GLY A 1 189 ? -26.083 5.327 1.380 1.00 94.75 189 GLY A C 1
ATOM 1504 O O . GLY A 1 189 ? -25.802 6.342 2.013 1.00 94.75 189 GLY A O 1
ATOM 1505 N N . ARG A 1 190 ? -26.885 4.384 1.881 1.00 96.88 190 ARG A N 1
ATOM 1506 C CA . ARG A 1 190 ? -27.513 4.455 3.201 1.00 96.88 190 ARG A CA 1
ATOM 1507 C C . ARG A 1 190 ? -26.794 3.569 4.203 1.00 96.88 190 ARG A C 1
ATOM 1509 O O . ARG A 1 190 ? -26.213 2.554 3.843 1.00 96.88 190 ARG A O 1
ATOM 1516 N N . LEU A 1 191 ? -26.860 3.946 5.470 1.00 97.25 191 LEU A N 1
ATOM 1517 C CA . LEU A 1 191 ? -26.532 3.074 6.592 1.00 97.25 191 LEU A CA 1
ATOM 1518 C C . LEU A 1 191 ? -27.451 3.407 7.766 1.00 97.25 191 LEU A C 1
ATOM 1520 O O . LEU A 1 191 ? -27.890 4.552 7.904 1.00 97.25 191 LEU A O 1
ATOM 1524 N N . THR A 1 192 ? -27.734 2.419 8.607 1.00 96.25 192 THR A N 1
ATOM 1525 C CA . THR A 1 192 ? -28.589 2.581 9.786 1.00 96.25 192 THR A CA 1
ATOM 1526 C C . THR A 1 192 ? -27.893 1.980 10.996 1.00 96.25 192 THR A C 1
ATOM 1528 O O . THR A 1 192 ? -27.470 0.830 10.962 1.00 96.25 192 THR A O 1
ATOM 1531 N N . LEU A 1 193 ? -27.791 2.766 12.066 1.00 93.62 193 LEU A N 1
ATOM 1532 C CA . LEU A 1 193 ? -27.336 2.309 13.371 1.00 93.62 193 LEU A CA 1
ATOM 1533 C C . LEU A 1 193 ? -28.515 2.272 14.330 1.00 93.62 193 LEU A C 1
ATOM 1535 O O . LEU A 1 193 ? -29.139 3.302 14.595 1.00 93.62 193 LEU A O 1
ATOM 1539 N N . ASP A 1 194 ? -28.766 1.093 14.883 1.00 92.50 194 ASP A N 1
ATOM 1540 C CA . ASP A 1 194 ? -29.778 0.876 15.906 1.00 92.50 194 ASP A CA 1
ATOM 1541 C C . ASP A 1 194 ? -29.158 0.841 17.303 1.00 92.50 194 ASP A C 1
ATOM 1543 O O . ASP A 1 194 ? -28.020 0.407 17.502 1.00 92.50 194 ASP A O 1
ATOM 1547 N N . ARG A 1 195 ? -29.973 1.194 18.302 1.00 89.12 195 ARG A N 1
ATOM 1548 C CA . ARG A 1 195 ? -29.628 1.133 19.729 1.00 89.12 195 ARG A CA 1
ATOM 1549 C C . ARG A 1 195 ? -28.437 2.014 20.109 1.00 89.12 195 ARG A C 1
ATOM 1551 O O . ARG A 1 195 ? -27.609 1.641 20.946 1.00 89.12 195 ARG A O 1
ATOM 1558 N N . LEU A 1 196 ? -28.382 3.205 19.526 1.00 89.88 196 LEU A N 1
ATOM 1559 C CA . LEU A 1 196 ? -27.455 4.251 19.933 1.00 89.88 196 LEU A CA 1
ATOM 1560 C C . LEU A 1 196 ? -27.885 4.847 21.286 1.00 89.88 196 LEU A C 1
ATOM 1562 O O . LEU A 1 196 ? -29.079 5.084 21.507 1.00 89.88 196 LEU A O 1
ATOM 1566 N N . PRO A 1 197 ? -26.947 5.078 22.220 1.00 88.31 197 PRO A N 1
ATOM 1567 C CA . PRO A 1 197 ? -27.206 5.853 23.431 1.00 88.31 197 PRO A CA 1
ATOM 1568 C C . PRO A 1 197 ? -27.679 7.279 23.144 1.00 88.31 197 PRO A C 1
ATOM 1570 O O . PRO A 1 197 ? -27.360 7.864 22.108 1.00 88.31 197 PRO A O 1
ATOM 1573 N N . ALA A 1 198 ? -28.420 7.855 24.087 1.00 88.62 198 ALA A N 1
ATOM 1574 C CA . ALA A 1 198 ? -28.765 9.268 24.031 1.00 88.62 198 ALA A CA 1
ATOM 1575 C C . ALA A 1 198 ? -27.494 10.105 24.257 1.00 88.62 198 ALA A C 1
ATOM 1577 O O . ALA A 1 198 ? -26.917 10.069 25.344 1.00 88.62 198 ALA A O 1
ATOM 1578 N N . ALA A 1 199 ? -27.033 10.798 23.218 1.00 89.31 199 ALA A N 1
ATOM 1579 C CA . ALA A 1 199 ? -25.806 11.591 23.214 1.00 89.31 199 ALA A CA 1
ATOM 1580 C C . ALA A 1 199 ? -25.759 12.516 21.987 1.00 89.31 199 ALA A C 1
ATOM 1582 O O . ALA A 1 199 ? -26.551 12.381 21.050 1.00 89.31 199 ALA A O 1
ATOM 1583 N N . ALA A 1 200 ? -24.805 13.445 21.979 1.00 92.38 200 ALA A N 1
ATOM 1584 C CA . ALA A 1 200 ? -24.372 14.107 20.756 1.00 92.38 200 ALA A CA 1
ATOM 1585 C C . ALA A 1 200 ? -23.300 13.263 20.054 1.00 92.38 200 ALA A C 1
ATOM 1587 O O . ALA A 1 200 ? -22.496 12.592 20.699 1.00 92.38 200 ALA A O 1
ATOM 1588 N N . TYR A 1 201 ? -23.327 13.272 18.727 1.00 93.25 201 TYR A N 1
ATOM 1589 C CA . TYR A 1 201 ? -22.471 12.469 17.868 1.00 93.25 201 TYR A CA 1
ATOM 1590 C C . TYR A 1 201 ? -21.852 13.333 16.779 1.00 93.25 201 TYR A C 1
ATOM 1592 O O . TYR A 1 201 ? -22.548 14.125 16.138 1.00 93.25 201 TYR A O 1
ATOM 1600 N N . ARG A 1 202 ? -20.563 13.120 16.523 1.00 95.19 202 ARG A N 1
ATOM 1601 C CA . ARG A 1 202 ? -19.872 13.583 15.318 1.00 95.19 202 ARG A CA 1
ATOM 1602 C C . ARG A 1 202 ? -19.890 12.484 14.270 1.00 95.19 202 ARG A C 1
ATOM 1604 O O . ARG A 1 202 ? -19.742 11.308 14.593 1.00 95.19 202 ARG A O 1
ATOM 1611 N N . LEU A 1 203 ? -20.066 12.884 13.019 1.00 95.81 203 LEU A N 1
ATOM 1612 C CA . LEU A 1 203 ? -20.120 12.005 11.859 1.00 95.81 203 LEU A CA 1
ATOM 1613 C C . LEU A 1 203 ? -18.871 12.281 11.033 1.00 95.81 203 LEU A C 1
ATOM 1615 O O . LEU A 1 203 ? -18.700 13.391 10.527 1.00 95.81 203 LEU A O 1
ATOM 1619 N N . LEU A 1 204 ? -17.985 11.296 10.930 1.00 93.69 204 LEU A N 1
ATOM 1620 C CA . LEU A 1 204 ? -16.686 11.430 10.294 1.00 93.69 204 LEU A CA 1
ATOM 1621 C C . LEU A 1 204 ? -16.597 10.565 9.039 1.00 93.69 204 LEU A C 1
ATOM 1623 O O . LEU A 1 204 ? -17.013 9.408 9.012 1.00 93.69 204 LEU A O 1
ATOM 1627 N N . ILE A 1 205 ? -16.006 11.135 7.993 1.00 91.69 205 ILE A N 1
ATOM 1628 C CA . ILE A 1 205 ? -15.637 10.435 6.763 1.00 91.69 205 ILE A CA 1
ATOM 1629 C C . ILE A 1 205 ? -14.157 10.732 6.522 1.00 91.69 205 ILE A C 1
ATOM 1631 O O . ILE A 1 205 ? -13.750 11.893 6.497 1.00 91.69 205 ILE A O 1
ATOM 1635 N N . PHE A 1 206 ? -13.336 9.688 6.383 1.00 88.19 206 PHE A N 1
ATOM 1636 C CA . PHE A 1 206 ? -11.870 9.807 6.296 1.00 88.19 206 PHE A CA 1
ATOM 1637 C C . PHE A 1 206 ? -11.243 10.602 7.465 1.00 88.19 206 PHE A C 1
ATOM 1639 O O . PHE A 1 206 ? -10.275 11.338 7.267 1.00 88.19 206 PHE A O 1
ATOM 1646 N N . GLY A 1 207 ? -11.818 10.493 8.670 1.00 87.25 207 GLY A N 1
ATOM 1647 C CA . GLY A 1 207 ? -11.375 11.219 9.868 1.00 87.25 207 GLY A CA 1
ATOM 1648 C C . GLY A 1 207 ? -11.729 12.712 9.892 1.00 87.25 207 GLY A C 1
ATOM 1649 O O . GLY A 1 207 ? -11.320 13.416 10.812 1.00 87.25 207 GLY A O 1
ATOM 1650 N N . VAL A 1 208 ? -12.481 13.210 8.905 1.00 88.88 208 VAL A N 1
ATOM 1651 C CA . VAL A 1 208 ? -12.956 14.599 8.854 1.00 88.88 208 VAL A CA 1
ATOM 1652 C C . VAL A 1 208 ? -14.423 14.639 9.257 1.00 88.88 208 VAL A C 1
ATOM 1654 O O . VAL A 1 208 ? -15.233 13.894 8.706 1.00 88.88 208 VAL A O 1
ATOM 1657 N N . GLU A 1 209 ? -14.771 15.517 10.198 1.00 92.81 209 GLU A N 1
ATOM 1658 C CA . GLU A 1 209 ? -16.163 15.758 10.578 1.00 92.81 209 GLU A CA 1
ATOM 1659 C C . GLU A 1 209 ? -16.938 16.347 9.391 1.00 92.81 209 GLU A C 1
ATOM 1661 O O . GLU A 1 209 ? -16.595 17.402 8.857 1.00 92.81 209 GLU A O 1
ATOM 1666 N N . VAL A 1 210 ? -17.989 15.646 8.973 1.00 92.75 210 VAL A N 1
ATOM 1667 C CA . VAL A 1 210 ? -18.887 16.051 7.880 1.00 92.75 210 VAL A CA 1
ATOM 1668 C C . VAL A 1 210 ? -20.280 16.433 8.376 1.00 92.75 210 VAL A C 1
ATOM 1670 O O . VAL A 1 210 ? -21.105 16.907 7.596 1.00 92.75 210 VAL A O 1
ATOM 1673 N N . GLY A 1 211 ? -20.559 16.211 9.658 1.00 93.06 211 GLY A N 1
ATOM 1674 C CA . GLY A 1 211 ? -21.824 16.549 10.290 1.00 93.06 211 GLY A CA 1
ATOM 1675 C C . GLY A 1 211 ? -21.859 16.147 11.759 1.00 93.06 211 GLY A C 1
ATOM 1676 O O . GLY A 1 211 ? -20.973 15.457 12.260 1.00 93.06 211 GLY A O 1
ATOM 1677 N N . GLN A 1 212 ? -22.926 16.560 12.431 1.00 95.44 212 GLN A N 1
ATOM 1678 C CA . GLN A 1 212 ? -23.179 16.263 13.835 1.00 95.44 212 GLN A CA 1
ATOM 1679 C C . GLN A 1 212 ? -24.674 16.035 14.068 1.00 95.44 212 GLN A C 1
ATOM 1681 O O . GLN A 1 212 ? -25.515 16.572 13.342 1.00 95.44 212 GLN A O 1
ATOM 1686 N N . VAL A 1 213 ? -25.012 15.229 15.071 1.00 95.81 213 VAL A N 1
ATOM 1687 C CA . VAL A 1 213 ? -26.399 14.947 15.448 1.00 95.81 213 VAL A CA 1
ATOM 1688 C C . VAL A 1 213 ? -26.511 14.681 16.943 1.00 95.81 213 VAL A C 1
ATOM 1690 O O . VAL A 1 213 ? -25.723 13.934 17.509 1.00 95.81 213 VAL A O 1
ATOM 1693 N N . THR A 1 214 ? -27.528 15.253 17.580 1.00 95.44 214 THR A N 1
ATOM 1694 C CA . THR A 1 214 ? -27.901 14.910 18.958 1.00 95.44 214 THR A CA 1
ATOM 1695 C C . THR A 1 214 ? -29.077 13.949 18.938 1.00 95.44 214 THR A C 1
ATOM 1697 O O . THR A 1 214 ? -30.073 14.229 18.267 1.00 95.44 214 THR A O 1
ATOM 1700 N N . LEU A 1 215 ? -28.974 12.836 19.660 1.00 93.88 215 LEU A N 1
ATOM 1701 C CA . LEU A 1 215 ? -30.024 11.830 19.824 1.00 93.88 215 LEU A CA 1
ATOM 1702 C C . LEU A 1 215 ? -30.489 11.796 21.284 1.00 93.88 215 LEU A C 1
ATOM 1704 O O . LEU A 1 215 ? -29.668 11.700 22.196 1.00 93.88 215 LEU A O 1
ATOM 1708 N N . GLY A 1 216 ? -31.800 11.874 21.500 1.00 92.31 216 GLY A N 1
ATOM 1709 C CA . GLY A 1 216 ? -32.455 11.548 22.767 1.00 92.31 216 GLY A CA 1
ATOM 1710 C C . GLY A 1 216 ? -32.684 10.042 22.939 1.00 92.31 216 GLY A C 1
ATOM 1711 O O . GLY A 1 216 ? -32.293 9.239 22.093 1.00 92.31 216 GLY A O 1
ATOM 1712 N N . GLN A 1 217 ? -33.325 9.643 24.041 1.00 89.12 217 GLN A N 1
ATOM 1713 C CA . GLN A 1 217 ? -33.816 8.266 24.192 1.00 89.12 217 GLN A CA 1
ATOM 1714 C C . GLN A 1 217 ? -34.910 7.987 23.155 1.00 89.12 217 GLN A C 1
ATOM 1716 O O . GLN A 1 217 ? -35.720 8.864 22.876 1.00 89.12 217 GLN A O 1
ATOM 1721 N N . ASP A 1 218 ? -34.906 6.784 22.576 1.00 92.12 218 ASP A N 1
ATOM 1722 C CA . ASP A 1 218 ? -35.878 6.305 21.576 1.00 92.12 218 ASP A CA 1
ATOM 1723 C C . ASP A 1 218 ? -35.971 7.127 20.271 1.00 92.12 218 ASP A C 1
ATOM 1725 O O . ASP A 1 218 ? -36.791 6.822 19.400 1.00 92.12 218 ASP A O 1
ATOM 1729 N N . ASP A 1 219 ? -35.108 8.135 20.095 1.00 96.06 219 ASP A N 1
ATOM 1730 C CA . ASP A 1 219 ? -35.082 8.991 18.910 1.00 96.06 219 ASP A CA 1
ATOM 1731 C C . ASP A 1 219 ? -34.869 8.170 17.637 1.00 96.06 219 ASP A C 1
ATOM 1733 O O . ASP A 1 219 ? -34.032 7.272 17.584 1.00 96.06 219 ASP A O 1
ATOM 1737 N N . ARG A 1 220 ? -35.560 8.544 16.558 1.00 97.31 220 ARG A N 1
ATOM 1738 C CA . ARG A 1 220 ? -35.300 8.026 15.210 1.00 97.31 220 ARG A CA 1
ATOM 1739 C C . ARG A 1 220 ? -35.007 9.190 14.279 1.00 97.31 220 ARG A C 1
ATOM 1741 O O . ARG A 1 220 ? -35.913 9.949 13.943 1.00 97.31 220 ARG A O 1
ATOM 1748 N N . LYS A 1 221 ? -33.748 9.351 13.865 1.00 97.44 221 LYS A N 1
ATOM 1749 C CA . LYS A 1 221 ? -33.329 10.458 12.988 1.00 97.44 221 LYS A CA 1
ATOM 1750 C C . LYS A 1 221 ? -32.772 9.960 11.669 1.00 97.44 221 LYS A C 1
ATOM 1752 O O . LYS A 1 221 ? -32.114 8.928 11.607 1.00 97.44 221 LYS A O 1
ATOM 1757 N N . THR A 1 222 ? -33.026 10.735 10.618 1.00 97.50 222 THR A N 1
ATOM 1758 C CA . THR A 1 222 ? -32.421 10.545 9.298 1.00 97.50 222 THR A CA 1
ATOM 1759 C C . THR A 1 222 ? -31.663 11.805 8.909 1.00 97.50 222 THR A C 1
ATOM 1761 O O . THR A 1 222 ? -32.247 12.888 8.908 1.00 97.50 222 THR A O 1
ATOM 1764 N N . LEU A 1 223 ? -30.381 11.673 8.572 1.00 96.94 223 LEU A N 1
ATOM 1765 C CA . LEU A 1 223 ? -29.536 12.768 8.091 1.00 96.94 223 LEU A CA 1
ATOM 1766 C C . LEU A 1 223 ? -28.994 12.456 6.697 1.00 96.94 223 LEU A C 1
ATOM 1768 O O . LEU A 1 223 ? -28.662 11.315 6.391 1.00 96.94 223 LEU A O 1
ATOM 1772 N N . THR A 1 224 ? -28.856 13.488 5.863 1.00 96.12 224 THR A N 1
ATOM 1773 C CA . THR A 1 224 ? -28.130 13.385 4.589 1.00 96.12 224 THR A CA 1
ATOM 1774 C C . THR A 1 224 ? -26.761 14.040 4.721 1.00 96.12 224 THR A C 1
ATOM 1776 O O . THR A 1 224 ? -26.676 15.221 5.051 1.00 96.12 224 THR A O 1
ATOM 1779 N N . LEU A 1 225 ? -25.698 13.289 4.443 1.00 94.50 225 LEU A N 1
ATOM 1780 C CA . LEU A 1 225 ? -24.316 13.760 4.455 1.00 94.50 225 LEU A CA 1
ATOM 1781 C C . LEU A 1 225 ? -23.830 14.005 3.028 1.00 94.50 225 LEU A C 1
ATOM 1783 O O . LEU A 1 225 ? -24.025 13.172 2.142 1.00 94.50 225 LEU A O 1
ATOM 1787 N N . ARG A 1 226 ? -23.169 15.147 2.816 1.00 91.69 226 ARG A N 1
ATOM 1788 C CA . ARG A 1 226 ? -22.618 15.560 1.517 1.00 91.69 226 ARG A CA 1
ATOM 1789 C C . ARG A 1 226 ? -21.128 15.895 1.636 1.00 91.69 226 ARG A C 1
ATOM 1791 O O . ARG A 1 226 ? -20.779 17.079 1.673 1.00 91.69 226 ARG A O 1
ATOM 1798 N N . PRO A 1 227 ? -20.241 14.887 1.731 1.00 88.75 227 PRO A N 1
ATOM 1799 C CA . PRO A 1 227 ? -18.804 15.131 1.775 1.00 88.75 227 PRO A CA 1
ATOM 1800 C C . PRO A 1 227 ? -18.338 15.853 0.504 1.00 88.75 227 PRO A C 1
ATOM 1802 O O . PRO A 1 227 ? -18.685 15.469 -0.614 1.00 88.75 227 PRO A O 1
ATOM 1805 N N . GLN A 1 228 ? -17.539 16.906 0.687 1.00 82.38 228 GLN A N 1
ATOM 1806 C CA . GLN A 1 228 ? -17.019 17.729 -0.413 1.00 82.38 228 GLN A CA 1
ATOM 1807 C C . GLN A 1 228 ? -15.800 17.098 -1.095 1.00 82.38 228 GLN A C 1
ATOM 1809 O O . GLN A 1 228 ? -15.557 17.334 -2.275 1.00 82.38 228 GLN A O 1
ATOM 1814 N N . VAL A 1 229 ? -15.034 16.286 -0.360 1.00 79.62 229 VAL A N 1
ATOM 1815 C CA . VAL A 1 229 ? -13.766 15.713 -0.823 1.00 79.62 229 VAL A CA 1
ATOM 1816 C C . VAL A 1 229 ? -13.795 14.199 -0.657 1.00 79.62 229 VAL A C 1
ATOM 1818 O O . VAL A 1 229 ? -14.066 13.700 0.434 1.00 79.62 229 VAL A O 1
ATOM 1821 N N . GLY A 1 230 ? -13.503 13.479 -1.740 1.00 84.94 230 GLY A N 1
ATOM 1822 C CA . GLY A 1 230 ? -13.278 12.034 -1.729 1.00 84.94 230 GLY A CA 1
ATOM 1823 C C . GLY A 1 230 ? -11.790 11.692 -1.672 1.00 84.94 230 GLY A C 1
ATOM 1824 O O . GLY A 1 230 ? -10.956 12.499 -2.089 1.00 84.94 230 GLY A O 1
ATOM 1825 N N . ARG A 1 231 ? -11.455 10.506 -1.148 1.00 89.31 231 ARG A N 1
ATOM 1826 C CA . ARG A 1 231 ? -10.082 9.961 -1.068 1.00 89.31 231 ARG A CA 1
ATOM 1827 C C . ARG A 1 231 ? -10.017 8.459 -1.361 1.00 89.31 231 ARG A C 1
ATOM 1829 O O . ARG A 1 231 ? -9.271 7.726 -0.722 1.00 89.31 231 ARG A O 1
ATOM 1836 N N . ARG A 1 232 ? -10.856 7.980 -2.276 1.00 87.62 232 ARG A N 1
ATOM 1837 C CA . ARG A 1 232 ? -11.000 6.548 -2.580 1.00 87.62 232 ARG A CA 1
ATOM 1838 C C . ARG A 1 232 ? -10.867 6.206 -4.058 1.00 87.62 232 ARG A C 1
ATOM 1840 O O . ARG A 1 232 ? -11.086 5.054 -4.410 1.00 87.62 232 ARG A O 1
ATOM 1847 N N . SER A 1 233 ? -10.581 7.182 -4.920 1.00 91.56 233 SER A N 1
ATOM 1848 C CA . SER A 1 233 ? -10.406 6.879 -6.338 1.00 91.56 233 SER A CA 1
ATOM 1849 C C . SER A 1 233 ? -9.213 5.957 -6.527 1.00 91.56 233 SER A C 1
ATOM 1851 O O . SER A 1 233 ? -8.190 6.112 -5.854 1.00 91.56 233 SER A O 1
ATOM 1853 N N . ARG A 1 234 ? -9.341 5.037 -7.478 1.00 94.56 234 ARG A N 1
ATOM 1854 C CA . ARG A 1 234 ? -8.229 4.228 -7.963 1.00 94.56 234 ARG A CA 1
ATOM 1855 C C . ARG A 1 234 ? -7.891 4.603 -9.394 1.00 94.56 234 ARG A C 1
ATOM 1857 O O . ARG A 1 234 ? -8.789 4.893 -10.179 1.00 94.56 234 ARG A O 1
ATOM 1864 N N . VAL A 1 235 ? -6.609 4.598 -9.738 1.00 96.75 235 VAL A N 1
ATOM 1865 C CA . VAL A 1 235 ? -6.153 4.632 -11.134 1.00 96.75 235 VAL A CA 1
ATOM 1866 C C . VAL A 1 235 ? -5.503 3.292 -11.415 1.00 96.75 235 VAL A C 1
ATOM 1868 O O . VAL A 1 235 ? -4.473 2.972 -10.829 1.00 96.75 235 VAL A O 1
ATOM 1871 N N . LEU A 1 236 ? -6.112 2.510 -12.294 1.00 97.44 236 LEU A N 1
ATOM 1872 C CA . LEU A 1 236 ? -5.654 1.171 -12.651 1.00 97.44 236 LEU A CA 1
ATOM 1873 C C . LEU A 1 236 ? -5.648 0.999 -14.162 1.00 97.44 236 LEU A C 1
ATOM 1875 O O . LEU A 1 236 ? -6.308 1.748 -14.877 1.00 97.44 236 LEU A O 1
ATOM 1879 N N . GLY A 1 237 ? -4.914 0.019 -14.656 1.00 96.56 237 GLY A N 1
ATOM 1880 C CA . GLY A 1 237 ? -4.859 -0.234 -16.087 1.00 96.56 237 GLY A CA 1
ATOM 1881 C C . GLY A 1 237 ? -3.863 -1.314 -16.441 1.00 96.56 237 GLY A C 1
ATOM 1882 O O . GLY A 1 237 ? -3.268 -1.947 -15.564 1.00 96.56 237 GLY A O 1
ATOM 1883 N N . ARG A 1 238 ? -3.699 -1.516 -17.743 1.00 96.19 238 ARG A N 1
ATOM 1884 C CA . ARG A 1 238 ? -2.772 -2.469 -18.337 1.00 96.19 238 ARG A CA 1
ATOM 1885 C C . ARG A 1 238 ? -1.818 -1.765 -19.292 1.00 96.19 238 ARG A C 1
ATOM 1887 O O . ARG A 1 238 ? -2.224 -0.914 -20.080 1.00 96.19 238 ARG A O 1
ATOM 1894 N N . ILE A 1 239 ? -0.553 -2.158 -19.233 1.00 93.94 239 ILE A N 1
ATOM 1895 C CA . ILE A 1 239 ? 0.498 -1.707 -20.133 1.00 93.94 239 ILE A CA 1
ATOM 1896 C C . ILE A 1 239 ? 0.883 -2.856 -21.062 1.00 93.94 239 ILE A C 1
ATOM 1898 O O . ILE A 1 239 ? 1.226 -3.955 -20.615 1.00 93.94 239 ILE A O 1
ATOM 1902 N N . VAL A 1 240 ? 0.808 -2.593 -22.361 1.00 86.88 240 VAL A N 1
ATOM 1903 C CA . VAL A 1 240 ? 1.136 -3.537 -23.436 1.00 86.88 240 VAL A CA 1
ATOM 1904 C C . VAL A 1 240 ? 2.165 -2.928 -24.385 1.00 86.88 240 VAL A C 1
ATOM 1906 O O . VAL A 1 240 ? 2.387 -1.723 -24.350 1.00 86.88 240 VAL A O 1
ATOM 1909 N N . ASP A 1 241 ? 2.813 -3.737 -25.218 1.00 79.06 241 ASP A N 1
ATOM 1910 C CA . ASP A 1 241 ? 3.578 -3.230 -26.359 1.00 79.06 241 ASP A CA 1
ATOM 1911 C C . ASP A 1 241 ? 2.691 -3.023 -27.599 1.00 79.06 241 ASP A C 1
ATOM 1913 O O . ASP A 1 241 ? 1.488 -3.302 -27.589 1.00 79.06 241 ASP A O 1
ATOM 1917 N N . GLY A 1 242 ? 3.301 -2.583 -28.702 1.00 68.69 242 GLY A N 1
ATOM 1918 C CA . GLY A 1 242 ? 2.616 -2.411 -29.984 1.00 68.69 242 GLY A CA 1
ATOM 1919 C C . GLY A 1 242 ? 1.985 -3.686 -30.571 1.00 68.69 242 GLY A C 1
ATOM 1920 O O . GLY A 1 242 ? 1.090 -3.594 -31.408 1.00 68.69 242 GLY A O 1
ATOM 1921 N N . ASN A 1 243 ? 2.389 -4.877 -30.118 1.00 68.12 243 ASN A N 1
ATOM 1922 C CA . ASN A 1 243 ? 1.785 -6.150 -30.520 1.00 68.12 243 ASN A CA 1
ATOM 1923 C C . ASN A 1 243 ? 0.670 -6.600 -29.557 1.00 68.12 243 ASN A C 1
ATOM 1925 O O . ASN A 1 243 ? 0.102 -7.679 -29.730 1.00 68.12 243 ASN A O 1
ATOM 1929 N N . GLY A 1 244 ? 0.357 -5.796 -28.536 1.00 76.12 244 GLY A N 1
ATOM 1930 C CA . GLY A 1 244 ? -0.608 -6.126 -27.492 1.00 76.12 244 GLY A CA 1
ATOM 1931 C C . GLY A 1 244 ? -0.068 -7.083 -26.426 1.00 76.12 244 GLY A C 1
ATOM 1932 O O . GLY A 1 244 ? -0.845 -7.558 -25.593 1.00 76.12 244 GLY A O 1
ATOM 1933 N N . ALA A 1 245 ? 1.237 -7.377 -26.423 1.00 79.50 245 ALA A N 1
ATOM 1934 C CA . ALA A 1 245 ? 1.844 -8.241 -25.420 1.00 79.50 245 ALA A CA 1
ATOM 1935 C C . ALA A 1 245 ? 2.024 -7.475 -24.096 1.00 79.50 245 ALA A C 1
ATOM 1937 O O . ALA A 1 245 ? 2.552 -6.359 -24.107 1.00 79.50 245 ALA A O 1
ATOM 1938 N N . PRO A 1 246 ? 1.611 -8.042 -22.946 1.00 89.94 246 PRO A N 1
ATOM 1939 C CA . PRO A 1 246 ? 1.738 -7.375 -21.655 1.00 89.94 246 PRO A CA 1
ATOM 1940 C C . PRO A 1 246 ? 3.200 -7.103 -21.303 1.00 89.94 246 PRO A C 1
ATOM 1942 O O . PRO A 1 246 ? 4.060 -7.956 -21.511 1.00 89.94 246 PRO A O 1
ATOM 1945 N N . GLN A 1 247 ? 3.471 -5.921 -20.751 1.00 88.25 247 GLN A N 1
ATOM 1946 C CA . GLN A 1 247 ? 4.820 -5.522 -20.357 1.00 88.25 247 GLN A CA 1
ATOM 1947 C C . GLN A 1 247 ? 4.949 -5.538 -18.838 1.00 88.25 247 GLN A C 1
ATOM 1949 O O . GLN A 1 247 ? 4.393 -4.679 -18.148 1.00 88.25 247 GLN A O 1
ATOM 1954 N N . ALA A 1 248 ? 5.678 -6.524 -18.326 1.00 91.62 248 ALA A N 1
ATOM 1955 C CA . ALA A 1 248 ? 5.920 -6.703 -16.902 1.00 91.62 248 ALA A CA 1
ATOM 1956 C C . ALA A 1 248 ? 7.089 -5.849 -16.394 1.00 91.62 248 ALA A C 1
ATOM 1958 O O . ALA A 1 248 ? 7.968 -5.459 -17.160 1.00 91.62 248 ALA A O 1
ATOM 1959 N N . ASP A 1 249 ? 7.099 -5.595 -15.085 1.00 91.25 249 ASP A N 1
ATOM 1960 C CA . ASP A 1 249 ? 8.183 -4.937 -14.349 1.00 91.25 249 ASP A CA 1
ATOM 1961 C C . ASP A 1 249 ? 8.563 -3.522 -14.843 1.00 91.25 249 ASP A C 1
ATOM 1963 O O . ASP A 1 249 ? 9.659 -3.016 -14.593 1.00 91.25 249 ASP A O 1
ATOM 1967 N N . LEU A 1 250 ? 7.644 -2.825 -15.516 1.00 91.31 250 LEU A N 1
ATOM 1968 C CA . LEU A 1 250 ? 7.850 -1.438 -15.922 1.00 91.31 250 LEU A CA 1
ATOM 1969 C C . LEU A 1 250 ? 7.523 -0.489 -14.766 1.00 91.31 250 LEU A C 1
ATOM 1971 O O . LEU A 1 250 ? 6.436 -0.595 -14.195 1.00 91.31 250 LEU A O 1
ATOM 1975 N N . PRO A 1 251 ? 8.395 0.483 -14.433 1.00 94.12 251 PRO A N 1
ATOM 1976 C CA . PRO A 1 251 ? 8.080 1.478 -13.419 1.00 94.12 251 PRO A CA 1
ATOM 1977 C C . PRO A 1 251 ? 6.979 2.418 -13.916 1.00 94.12 251 PRO A C 1
ATOM 1979 O O . PRO A 1 251 ? 7.078 3.005 -14.994 1.00 94.12 251 PRO A O 1
ATOM 1982 N N . VAL A 1 252 ? 5.940 2.583 -13.106 1.00 97.50 252 VAL A N 1
ATOM 1983 C CA . VAL A 1 252 ? 4.780 3.435 -13.359 1.00 97.50 252 VAL A CA 1
ATOM 1984 C C . VAL A 1 252 ? 4.727 4.511 -12.281 1.00 97.50 252 VAL A C 1
ATOM 1986 O O . VAL A 1 252 ? 4.691 4.212 -11.092 1.00 97.50 252 VAL A O 1
ATOM 1989 N N . ILE A 1 253 ? 4.710 5.773 -12.691 1.00 96.56 253 ILE A N 1
ATOM 1990 C CA . ILE A 1 253 ? 4.744 6.940 -11.811 1.00 96.56 253 ILE A CA 1
ATOM 1991 C C . ILE A 1 253 ? 3.455 7.736 -11.987 1.00 96.56 253 ILE A C 1
ATOM 1993 O O . ILE A 1 253 ? 3.131 8.167 -13.096 1.00 96.56 253 ILE A O 1
ATOM 1997 N N . LEU A 1 254 ? 2.753 7.995 -10.885 1.00 96.56 254 LEU A N 1
ATOM 1998 C CA . LEU A 1 254 ? 1.573 8.850 -10.853 1.00 96.56 254 LEU A CA 1
ATOM 1999 C C . LEU A 1 254 ? 1.904 10.191 -10.196 1.00 96.56 254 LEU A C 1
ATOM 2001 O O . LEU A 1 254 ? 2.372 10.264 -9.057 1.00 96.56 254 LEU A O 1
ATOM 2005 N N . GLN A 1 255 ? 1.633 11.275 -10.914 1.00 94.75 255 GLN A N 1
ATOM 2006 C CA . GLN A 1 255 ? 1.903 12.641 -10.483 1.00 94.75 255 GLN A CA 1
ATOM 2007 C C . GLN A 1 255 ? 0.622 13.473 -10.514 1.00 94.75 255 GLN A C 1
ATOM 2009 O O . GLN A 1 255 ? -0.196 13.345 -11.422 1.00 94.75 255 GLN A O 1
ATOM 2014 N N . GLN A 1 256 ? 0.461 14.381 -9.560 1.00 92.31 256 GLN A N 1
ATOM 2015 C CA . GLN A 1 256 ? -0.504 15.468 -9.664 1.00 92.31 256 GLN A CA 1
ATOM 2016 C C . GLN A 1 256 ? -0.014 16.463 -10.718 1.00 92.31 256 GLN A C 1
ATOM 2018 O O . GLN A 1 256 ? 1.170 16.779 -10.756 1.00 92.31 256 GLN A O 1
ATOM 2023 N N . ALA A 1 257 ? -0.908 16.947 -11.580 1.00 83.56 257 ALA A N 1
ATOM 2024 C CA . ALA A 1 257 ? -0.545 17.810 -12.704 1.00 83.56 257 ALA A CA 1
ATOM 2025 C C . ALA A 1 257 ? -0.287 19.274 -12.298 1.00 83.56 257 ALA A C 1
ATOM 2027 O O . ALA A 1 257 ? 0.491 19.956 -12.960 1.00 83.56 257 ALA A O 1
ATOM 2028 N N . SER A 1 258 ? -0.932 19.767 -11.233 1.00 80.38 258 SER A N 1
ATOM 2029 C CA . SER A 1 258 ? -0.749 21.137 -10.735 1.00 80.38 258 SER A CA 1
ATOM 2030 C C . SER A 1 258 ? -1.017 21.243 -9.219 1.00 80.38 258 SER A C 1
ATOM 2032 O O . SER A 1 258 ? -2.132 20.921 -8.791 1.00 80.38 258 SER A O 1
ATOM 2034 N N . PRO A 1 259 ? -0.031 21.674 -8.404 1.00 85.44 259 PRO A N 1
ATOM 2035 C CA . PRO A 1 259 ? 1.390 21.733 -8.760 1.00 85.44 259 PRO A CA 1
ATOM 2036 C C . PRO A 1 259 ? 1.910 20.336 -9.133 1.00 85.44 259 PRO A C 1
ATOM 2038 O O . PRO A 1 259 ? 1.362 19.329 -8.678 1.00 85.44 259 PRO A O 1
ATOM 2041 N N . LEU A 1 260 ? 2.953 20.276 -9.970 1.00 85.31 260 LEU A N 1
ATOM 2042 C CA . LEU A 1 260 ? 3.560 19.001 -10.346 1.00 85.31 260 LEU A CA 1
ATOM 2043 C C . LEU A 1 260 ? 4.155 18.342 -9.097 1.00 85.31 260 LEU A C 1
ATOM 2045 O O . LEU A 1 260 ? 5.125 18.840 -8.529 1.00 85.31 260 LEU A O 1
ATOM 2049 N N . ARG A 1 261 ? 3.560 17.234 -8.658 1.00 91.31 261 ARG A N 1
ATOM 2050 C CA . ARG A 1 261 ? 3.963 16.533 -7.435 1.00 91.31 261 ARG A CA 1
ATOM 2051 C C . ARG A 1 261 ? 3.858 15.032 -7.638 1.00 91.31 261 ARG A C 1
ATOM 2053 O O . ARG A 1 261 ? 2.828 14.550 -8.097 1.00 91.31 261 ARG A O 1
ATOM 2060 N N . LEU A 1 262 ? 4.894 14.295 -7.251 1.00 91.81 262 LEU A N 1
ATOM 2061 C CA . LEU A 1 262 ? 4.832 12.840 -7.173 1.00 91.81 262 LEU A CA 1
ATOM 2062 C C . LEU A 1 262 ? 3.798 12.412 -6.121 1.00 91.81 262 LEU A C 1
ATOM 2064 O O . LEU A 1 262 ? 3.878 12.851 -4.973 1.00 91.81 262 LEU A O 1
ATOM 2068 N N . LEU A 1 263 ? 2.831 11.584 -6.519 1.00 92.50 263 LEU A N 1
ATOM 2069 C CA . LEU A 1 263 ? 1.845 11.009 -5.604 1.00 92.50 263 LEU A CA 1
ATOM 2070 C C . LEU A 1 263 ? 2.221 9.587 -5.203 1.00 92.50 263 LEU A C 1
ATOM 2072 O O . LEU A 1 263 ? 2.179 9.268 -4.020 1.00 92.50 263 LEU A O 1
ATOM 2076 N N . ALA A 1 264 ? 2.573 8.753 -6.181 1.00 94.12 264 ALA A N 1
ATOM 2077 C CA . ALA A 1 264 ? 2.887 7.349 -5.962 1.00 94.12 264 ALA A CA 1
ATOM 2078 C C . ALA A 1 264 ? 3.691 6.764 -7.130 1.00 94.12 264 ALA A C 1
ATOM 2080 O O . ALA A 1 264 ? 3.673 7.293 -8.245 1.00 94.12 264 ALA A O 1
ATOM 2081 N N . GLU A 1 265 ? 4.345 5.636 -6.867 1.00 96.56 265 GLU A N 1
ATOM 2082 C CA . GLU A 1 265 ? 5.065 4.825 -7.848 1.00 96.56 265 GLU A CA 1
ATOM 2083 C C . GLU A 1 265 ? 4.692 3.355 -7.651 1.00 96.56 265 GLU A C 1
ATOM 2085 O O . GLU A 1 265 ? 4.416 2.921 -6.533 1.00 96.56 265 GLU A O 1
ATOM 2090 N N . THR A 1 266 ? 4.660 2.595 -8.738 1.00 97.44 266 THR A N 1
ATOM 2091 C CA . THR A 1 266 ? 4.441 1.147 -8.728 1.00 97.44 266 THR A CA 1
ATOM 2092 C C . THR A 1 266 ? 5.168 0.506 -9.910 1.00 97.44 266 THR A C 1
ATOM 2094 O O . THR A 1 266 ? 5.825 1.198 -10.691 1.00 97.44 266 THR A O 1
ATOM 2097 N N . ARG A 1 267 ? 5.077 -0.814 -10.048 1.00 96.94 267 ARG A N 1
ATOM 2098 C CA . ARG A 1 267 ? 5.573 -1.563 -11.206 1.00 96.94 267 ARG A CA 1
ATOM 2099 C C . ARG A 1 267 ? 4.462 -2.423 -11.780 1.00 96.94 267 ARG A C 1
ATOM 2101 O O . ARG A 1 267 ? 3.565 -2.833 -11.045 1.00 96.94 267 ARG A O 1
ATOM 2108 N N . THR A 1 268 ? 4.507 -2.670 -13.084 1.00 96.75 268 THR A N 1
ATOM 2109 C CA . THR A 1 268 ? 3.554 -3.585 -13.710 1.00 96.75 268 THR A CA 1
ATOM 2110 C C . THR A 1 268 ? 3.790 -5.027 -13.277 1.00 96.75 268 THR A C 1
ATOM 2112 O O . THR A 1 268 ? 4.932 -5.468 -13.144 1.00 96.75 268 THR A O 1
ATOM 2115 N N . ASP A 1 269 ? 2.708 -5.774 -13.068 1.00 94.56 269 ASP A N 1
ATOM 2116 C CA . ASP A 1 269 ? 2.769 -7.213 -12.804 1.00 94.56 269 ASP A CA 1
ATOM 2117 C C . ASP A 1 269 ? 3.070 -8.030 -14.079 1.00 94.56 269 ASP A C 1
ATOM 2119 O O . ASP A 1 269 ? 3.246 -7.479 -15.167 1.00 94.56 269 ASP A O 1
ATOM 2123 N N . GLY A 1 270 ? 3.119 -9.363 -13.961 1.00 85.38 270 GLY A N 1
ATOM 2124 C CA . GLY A 1 270 ? 3.367 -10.273 -15.090 1.00 85.38 270 GLY A CA 1
ATOM 2125 C C . GLY A 1 270 ? 2.352 -10.168 -16.240 1.00 85.38 270 GLY A C 1
ATOM 2126 O O . GLY A 1 270 ? 2.677 -10.508 -17.374 1.00 85.38 270 GLY A O 1
ATOM 2127 N N . ASP A 1 271 ? 1.151 -9.652 -15.969 1.00 93.38 271 ASP A N 1
ATOM 2128 C CA . ASP A 1 271 ? 0.099 -9.408 -16.958 1.00 93.38 271 ASP A CA 1
ATOM 2129 C C . ASP A 1 271 ? 0.088 -7.952 -17.459 1.00 93.38 271 ASP A C 1
ATOM 2131 O O . ASP A 1 271 ? -0.810 -7.558 -18.217 1.00 93.38 271 ASP A O 1
ATOM 2135 N N . GLY A 1 272 ? 1.078 -7.149 -17.064 1.00 92.81 272 GLY A N 1
ATOM 2136 C CA . GLY A 1 272 ? 1.205 -5.741 -17.413 1.00 92.81 272 GLY A CA 1
ATOM 2137 C C . GLY A 1 272 ? 0.279 -4.821 -16.617 1.00 92.81 272 GLY A C 1
ATOM 2138 O O . GLY A 1 272 ? 0.111 -3.665 -17.000 1.00 92.81 272 GLY A O 1
ATOM 2139 N N . ARG A 1 273 ? -0.378 -5.294 -15.552 1.00 97.94 273 ARG A N 1
ATOM 2140 C CA . ARG A 1 273 ? -1.338 -4.484 -14.788 1.00 97.94 273 ARG A CA 1
ATOM 2141 C C . ARG A 1 273 ? -0.654 -3.638 -13.730 1.00 97.94 273 ARG A C 1
ATOM 2143 O O . ARG A 1 273 ? 0.361 -4.028 -13.163 1.00 97.94 273 ARG A O 1
ATOM 2150 N N . TYR A 1 274 ? -1.258 -2.497 -13.424 1.00 97.81 274 TYR A N 1
ATOM 2151 C CA . TYR A 1 274 ? -0.850 -1.628 -12.327 1.00 97.81 274 TYR A CA 1
ATOM 2152 C C . TYR A 1 274 ? -2.078 -1.035 -11.625 1.00 97.81 274 TYR A C 1
ATOM 2154 O O . TYR A 1 274 ? -3.169 -0.958 -12.199 1.00 97.81 274 TYR A O 1
ATOM 2162 N N . VAL A 1 275 ? -1.896 -0.591 -10.380 1.00 97.75 275 VAL A N 1
ATOM 2163 C CA . VAL A 1 275 ? -2.939 0.068 -9.587 1.00 97.75 275 VAL A CA 1
ATOM 2164 C C . VAL A 1 275 ? -2.341 1.124 -8.657 1.00 97.75 275 VAL A C 1
ATOM 2166 O O . VAL A 1 275 ? -1.272 0.931 -8.079 1.00 97.75 275 VAL A O 1
ATOM 2169 N N . PHE A 1 276 ? -3.053 2.239 -8.522 1.00 97.00 276 PHE A N 1
ATOM 2170 C CA . PHE A 1 276 ? -2.858 3.265 -7.506 1.00 97.00 276 PHE A CA 1
ATOM 2171 C C . PHE A 1 276 ? -4.165 3.455 -6.747 1.00 97.00 276 PHE A C 1
ATOM 2173 O O . PHE A 1 276 ? -5.192 3.714 -7.372 1.00 97.00 276 PHE A O 1
ATOM 2180 N N . ASP A 1 277 ? -4.117 3.377 -5.421 1.00 94.25 277 ASP A N 1
ATOM 2181 C CA . ASP A 1 277 ? -5.293 3.440 -4.553 1.00 94.25 277 ASP A CA 1
ATOM 2182 C C . ASP A 1 277 ? -5.360 4.736 -3.731 1.00 94.25 277 ASP A C 1
ATOM 2184 O O . ASP A 1 277 ? -4.413 5.522 -3.678 1.00 94.25 277 ASP A O 1
ATOM 2188 N N . ALA A 1 278 ? -6.497 4.939 -3.053 1.00 89.25 278 ALA A N 1
ATOM 2189 C CA . ALA A 1 278 ? -6.718 6.003 -2.067 1.00 89.25 278 ALA A CA 1
ATOM 2190 C C . ALA A 1 278 ? -6.458 7.434 -2.586 1.00 89.25 278 ALA A C 1
ATOM 2192 O O . ALA A 1 278 ? -6.001 8.317 -1.852 1.00 89.25 278 ALA A O 1
ATOM 2193 N N . LEU A 1 279 ? -6.760 7.684 -3.862 1.00 91.62 279 LEU A N 1
ATOM 2194 C CA . LEU A 1 279 ? -6.457 8.960 -4.497 1.00 91.62 279 LEU A CA 1
ATOM 2195 C C . LEU A 1 279 ? -7.514 10.022 -4.150 1.00 91.62 279 LEU A C 1
ATOM 2197 O O . LEU A 1 279 ? -8.721 9.752 -4.239 1.00 91.62 279 LEU A O 1
ATOM 2201 N N . PRO A 1 280 ? -7.089 11.245 -3.774 1.00 89.19 280 PRO A N 1
ATOM 2202 C CA . PRO A 1 280 ? -7.985 12.385 -3.653 1.00 89.19 280 PRO A CA 1
ATOM 2203 C C . PRO A 1 280 ? -8.424 12.899 -5.028 1.00 89.19 280 PRO A C 1
ATOM 2205 O O . PRO A 1 280 ? -7.826 12.568 -6.051 1.00 89.19 280 PRO A O 1
ATOM 2208 N N . ALA A 1 281 ? -9.438 13.767 -5.046 1.00 88.19 281 ALA A N 1
ATOM 2209 C CA . ALA A 1 281 ? -9.824 14.488 -6.256 1.00 88.19 281 ALA A CA 1
ATOM 2210 C C . ALA A 1 281 ? -8.641 15.305 -6.810 1.00 88.19 281 ALA A C 1
ATOM 2212 O O . ALA A 1 281 ? -8.110 16.178 -6.120 1.00 88.19 281 ALA A O 1
ATOM 2213 N N . ALA A 1 282 ? -8.221 15.021 -8.043 1.00 89.12 282 ALA A N 1
ATOM 2214 C CA . ALA A 1 282 ? -7.060 15.645 -8.666 1.00 89.12 282 ALA A CA 1
ATOM 2215 C C . ALA A 1 282 ? -7.058 15.460 -10.191 1.00 89.12 282 ALA A C 1
ATOM 2217 O O . ALA A 1 282 ? -7.644 14.523 -10.734 1.00 89.12 282 ALA A O 1
ATOM 2218 N N . LYS A 1 283 ? -6.331 16.343 -10.885 1.00 92.38 283 LYS A N 1
ATOM 2219 C CA . LYS A 1 283 ? -5.863 16.095 -12.255 1.00 92.38 283 LYS A CA 1
ATOM 2220 C C . LYS A 1 283 ? -4.477 15.468 -12.190 1.00 92.38 283 LYS A C 1
ATOM 2222 O O . LYS A 1 283 ? -3.590 16.011 -11.530 1.00 92.38 283 LYS A O 1
ATOM 2227 N N . LEU A 1 284 ? -4.301 14.354 -12.880 1.00 94.38 284 LEU A N 1
ATOM 2228 C CA . LEU A 1 284 ? -3.147 13.477 -12.771 1.00 94.38 284 LEU A CA 1
ATOM 2229 C C . LEU A 1 284 ? -2.410 13.346 -14.110 1.00 94.38 284 LEU A C 1
ATOM 2231 O O . LEU A 1 284 ? -2.977 13.524 -15.194 1.00 94.38 284 LEU A O 1
ATOM 2235 N N . ARG A 1 285 ? -1.127 13.017 -14.003 1.00 93.56 285 ARG A N 1
ATOM 2236 C CA . ARG A 1 285 ? -0.219 12.612 -15.073 1.00 93.56 285 ARG A CA 1
ATOM 2237 C C . ARG A 1 285 ? 0.352 11.250 -14.698 1.00 93.56 285 ARG A C 1
ATOM 2239 O O . ARG A 1 285 ? 0.893 11.093 -13.609 1.00 93.56 285 ARG A O 1
ATOM 2246 N N . LEU A 1 286 ? 0.239 10.294 -15.604 1.00 94.75 286 LEU A N 1
ATOM 2247 C CA . LEU A 1 286 ? 0.781 8.951 -15.476 1.00 94.75 286 LEU A CA 1
ATOM 2248 C C . LEU A 1 286 ? 1.984 8.826 -16.410 1.00 94.75 286 LEU A C 1
ATOM 2250 O O . LEU A 1 286 ? 1.883 9.187 -17.579 1.00 94.75 286 LEU A O 1
ATOM 2254 N N . ARG A 1 287 ? 3.117 8.340 -15.913 1.00 92.94 287 ARG A N 1
ATOM 2255 C CA . ARG A 1 287 ? 4.331 8.099 -16.702 1.00 92.94 287 ARG A CA 1
ATOM 2256 C C . ARG A 1 287 ? 4.744 6.646 -16.547 1.00 92.94 287 ARG A C 1
ATOM 2258 O O . ARG A 1 287 ? 4.736 6.131 -15.436 1.00 92.94 287 ARG A O 1
ATOM 2265 N N . VAL A 1 288 ? 5.134 6.010 -17.637 1.00 92.12 288 VAL A N 1
ATOM 2266 C CA . VAL A 1 288 ? 5.555 4.609 -17.689 1.00 92.12 288 VAL A CA 1
ATOM 2267 C C . VAL A 1 288 ? 6.981 4.554 -18.204 1.00 92.12 288 VAL A C 1
ATOM 2269 O O . VAL A 1 288 ? 7.313 5.271 -19.144 1.00 92.12 288 VAL A O 1
ATOM 2272 N N . ALA A 1 289 ? 7.818 3.733 -17.572 1.00 85.25 289 ALA A N 1
ATOM 2273 C CA . ALA A 1 289 ? 9.222 3.524 -17.910 1.00 85.25 289 ALA A CA 1
ATOM 2274 C C . ALA A 1 289 ? 10.025 4.831 -18.143 1.00 85.25 289 ALA A C 1
ATOM 2276 O O . ALA A 1 289 ? 10.767 4.932 -19.128 1.00 85.25 289 ALA A O 1
ATOM 2277 N N . PRO A 1 290 ? 9.881 5.864 -17.285 1.00 77.38 290 PRO A N 1
ATOM 2278 C CA . PRO A 1 290 ? 10.497 7.165 -17.523 1.00 77.38 290 PRO A CA 1
ATOM 2279 C C . PRO A 1 290 ? 12.023 7.058 -17.602 1.00 77.38 290 PRO A C 1
ATOM 2281 O O . PRO A 1 290 ? 12.652 6.418 -16.765 1.00 77.38 290 PRO A O 1
ATOM 2284 N N . GLY A 1 291 ? 12.618 7.719 -18.598 1.00 68.00 291 GLY A N 1
ATOM 2285 C CA . GLY A 1 291 ? 14.069 7.688 -18.824 1.00 68.00 291 GLY A CA 1
ATOM 2286 C C . GLY A 1 291 ? 14.570 6.466 -19.601 1.00 68.00 291 GLY A C 1
ATOM 2287 O O . GLY A 1 291 ? 15.772 6.336 -19.801 1.00 68.00 291 GLY A O 1
ATOM 2288 N N . THR A 1 292 ? 13.670 5.597 -20.066 1.00 68.81 292 THR A N 1
ATOM 2289 C CA . THR A 1 292 ? 13.995 4.461 -20.942 1.00 68.81 292 THR A CA 1
ATOM 2290 C C . THR A 1 292 ? 13.512 4.707 -22.374 1.00 68.81 292 THR A C 1
ATOM 2292 O O . THR A 1 292 ? 12.728 5.624 -22.631 1.00 68.81 292 THR A O 1
ATOM 2295 N N . SER A 1 293 ? 13.917 3.845 -23.309 1.00 65.69 293 SER A N 1
ATOM 2296 C CA . SER A 1 293 ? 13.376 3.831 -24.675 1.00 65.69 293 SER A CA 1
ATOM 2297 C C . SER A 1 293 ? 11.888 3.461 -24.747 1.00 65.69 293 SER A C 1
ATOM 2299 O O . SER A 1 293 ? 11.255 3.732 -25.761 1.00 65.69 293 SER A O 1
ATOM 2301 N N . GLN A 1 294 ? 11.316 2.899 -23.676 1.00 73.62 294 GLN A N 1
ATOM 2302 C CA . GLN A 1 294 ? 9.892 2.563 -23.565 1.00 73.62 294 GLN A CA 1
ATOM 2303 C C . GLN A 1 294 ? 9.069 3.672 -22.880 1.00 73.62 294 GLN A C 1
ATOM 2305 O O . GLN A 1 294 ? 7.893 3.478 -22.570 1.00 73.62 294 GLN A O 1
ATOM 2310 N N . SER A 1 295 ? 9.675 4.838 -22.614 1.00 79.31 295 SER A N 1
ATOM 2311 C CA . SER A 1 295 ? 9.032 5.927 -21.877 1.00 79.31 295 SER A CA 1
ATOM 2312 C C . SER A 1 295 ? 7.756 6.413 -22.572 1.00 79.31 295 SER A C 1
ATOM 2314 O O . SER A 1 295 ? 7.817 6.957 -23.671 1.00 79.31 295 SER A O 1
ATOM 2316 N N . THR A 1 296 ? 6.616 6.301 -21.890 1.00 82.44 296 THR A N 1
ATOM 2317 C CA . THR A 1 296 ? 5.297 6.774 -22.356 1.00 82.44 296 THR A CA 1
ATOM 2318 C C . THR A 1 296 ? 4.601 7.558 -21.252 1.00 82.44 296 THR A C 1
ATOM 2320 O O . THR A 1 296 ? 4.879 7.360 -20.068 1.00 82.44 296 THR A O 1
ATOM 2323 N N . GLU A 1 297 ? 3.691 8.464 -21.601 1.00 86.06 297 GLU A N 1
ATOM 2324 C CA . GLU A 1 297 ? 2.896 9.176 -20.606 1.00 86.06 297 GLU A CA 1
ATOM 2325 C C . GLU A 1 297 ? 1.471 9.488 -21.050 1.00 86.06 297 GLU A C 1
ATOM 2327 O O . GLU A 1 297 ? 1.196 9.708 -22.224 1.00 86.06 297 GLU A O 1
ATOM 2332 N N . GLN A 1 298 ? 0.585 9.591 -20.062 1.00 87.06 298 GLN A N 1
ATOM 2333 C CA . GLN A 1 298 ? -0.782 10.060 -20.214 1.00 87.06 298 GLN A CA 1
ATOM 2334 C C . GLN A 1 298 ? -1.014 11.264 -19.303 1.00 87.06 298 GLN A C 1
ATOM 2336 O O . GLN A 1 298 ? -0.721 11.234 -18.105 1.00 87.06 298 GLN A O 1
ATOM 2341 N N . ARG A 1 299 ? -1.571 12.339 -19.864 1.00 89.06 299 ARG A N 1
ATOM 2342 C CA . ARG A 1 299 ? -1.901 13.574 -19.137 1.00 89.06 299 ARG A CA 1
ATOM 2343 C C . ARG A 1 299 ? -3.412 13.723 -18.962 1.00 89.06 299 ARG A C 1
ATOM 2345 O O . ARG A 1 299 ? -4.197 13.069 -19.646 1.00 89.06 299 ARG A O 1
ATOM 2352 N N . ASN A 1 300 ? -3.800 14.640 -18.074 1.00 85.50 300 ASN A N 1
ATOM 2353 C CA . ASN A 1 300 ? -5.186 15.063 -17.847 1.00 85.50 300 ASN A CA 1
ATOM 2354 C C . ASN A 1 300 ? -6.130 13.948 -17.375 1.00 85.50 300 ASN A C 1
ATOM 2356 O O . ASN A 1 300 ? -7.331 14.007 -17.629 1.00 85.50 300 ASN A O 1
ATOM 2360 N N . ILE A 1 301 ? -5.610 12.964 -16.640 1.00 90.75 301 ILE A N 1
ATOM 2361 C CA . ILE A 1 301 ? -6.446 11.953 -15.989 1.00 90.75 301 ILE A CA 1
ATOM 2362 C C . ILE A 1 301 ? -7.156 12.642 -14.821 1.00 90.75 301 ILE A C 1
ATOM 2364 O O . ILE A 1 301 ? -6.513 13.056 -13.859 1.00 90.75 301 ILE A O 1
ATOM 2368 N N . ALA A 1 302 ? -8.468 12.830 -14.915 1.00 89.44 302 ALA A N 1
ATOM 2369 C CA . ALA A 1 302 ? -9.249 13.458 -13.857 1.00 89.44 302 ALA A CA 1
ATOM 2370 C C . ALA A 1 302 ? -9.867 12.385 -12.958 1.00 89.44 302 ALA A C 1
ATOM 2372 O O . ALA A 1 302 ? -10.635 11.550 -13.427 1.00 89.44 302 ALA A O 1
ATOM 2373 N N . VAL A 1 303 ? -9.564 12.446 -11.663 1.00 91.56 303 VAL A N 1
ATOM 2374 C CA . VAL A 1 303 ? -10.251 11.660 -10.634 1.00 91.56 303 VAL A CA 1
ATOM 2375 C C . VAL A 1 303 ? -10.987 12.598 -9.688 1.00 91.56 303 VAL A C 1
ATOM 2377 O O . VAL A 1 303 ? -10.514 13.694 -9.383 1.00 91.56 303 VAL A O 1
ATOM 2380 N N . ASP A 1 304 ? -12.160 12.180 -9.226 1.00 86.12 304 ASP A N 1
ATOM 2381 C CA . ASP A 1 304 ? -13.039 12.985 -8.369 1.00 86.12 304 ASP A CA 1
ATOM 2382 C C . ASP A 1 304 ? -12.947 12.613 -6.881 1.00 86.12 304 ASP A C 1
ATOM 2384 O O . ASP A 1 304 ? -13.690 13.146 -6.057 1.00 86.12 304 ASP A O 1
ATOM 2388 N N . GLY A 1 305 ? -12.031 11.708 -6.531 1.00 89.06 305 GLY A N 1
ATOM 2389 C CA . GLY A 1 305 ? -11.862 11.186 -5.182 1.00 89.06 305 GLY A CA 1
ATOM 2390 C C . GLY A 1 305 ? -12.848 10.073 -4.819 1.00 89.06 305 GLY A C 1
ATOM 2391 O O . GLY A 1 305 ? -12.758 9.553 -3.708 1.00 89.06 305 GLY A O 1
ATOM 2392 N N . TRP A 1 306 ? -13.781 9.702 -5.704 1.00 85.94 306 TRP A N 1
ATOM 2393 C CA . TRP A 1 306 ? -14.839 8.724 -5.440 1.00 85.94 306 TRP A CA 1
ATOM 2394 C C . TRP A 1 306 ? -14.912 7.568 -6.437 1.00 85.94 306 TRP A C 1
ATOM 2396 O O . TRP A 1 306 ? -15.206 6.447 -6.023 1.00 85.94 306 TRP A O 1
ATOM 2406 N N . ALA A 1 307 ? -14.766 7.836 -7.732 1.00 85.06 307 ALA A N 1
ATOM 2407 C CA . ALA A 1 307 ? -14.828 6.826 -8.784 1.00 85.06 307 ALA A CA 1
ATOM 2408 C C . ALA A 1 307 ? -13.428 6.351 -9.180 1.00 85.06 307 ALA A C 1
ATOM 2410 O O . ALA A 1 307 ? -12.455 7.096 -9.046 1.00 85.06 307 ALA A O 1
ATOM 2411 N N . ASP A 1 308 ? -13.356 5.130 -9.698 1.00 90.56 308 ASP A N 1
ATOM 2412 C CA . ASP A 1 308 ? -12.142 4.589 -10.298 1.00 90.56 308 ASP A CA 1
ATOM 2413 C C . ASP A 1 308 ? -11.977 5.098 -11.732 1.00 90.56 308 ASP A C 1
ATOM 2415 O O . ASP A 1 308 ? -12.956 5.367 -12.431 1.00 90.56 308 ASP A O 1
ATOM 2419 N N . ALA A 1 309 ? -10.727 5.204 -12.169 1.00 92.12 309 ALA A N 1
ATOM 2420 C CA . ALA A 1 309 ? -10.341 5.492 -13.538 1.00 92.12 309 ALA A CA 1
ATOM 2421 C C . ALA A 1 309 ? -9.502 4.333 -14.087 1.00 92.12 309 ALA A C 1
ATOM 2423 O O . ALA A 1 309 ? -8.523 3.912 -13.467 1.00 92.12 309 ALA A O 1
ATOM 2424 N N . THR A 1 310 ? -9.876 3.851 -15.271 1.00 95.88 310 THR A N 1
ATOM 2425 C CA . THR A 1 310 ? -9.105 2.853 -16.018 1.00 95.88 310 THR A CA 1
ATOM 2426 C C . THR A 1 310 ? -8.312 3.541 -17.120 1.00 95.88 310 THR A C 1
ATOM 2428 O O . THR A 1 310 ? -8.884 4.300 -17.903 1.00 95.88 310 THR A O 1
ATOM 2431 N N . VAL A 1 311 ? -7.001 3.311 -17.162 1.00 94.75 311 VAL A N 1
ATOM 2432 C CA . VAL A 1 311 ? -6.086 3.929 -18.129 1.00 94.75 311 VAL A CA 1
ATOM 2433 C C . VAL A 1 311 ? -5.166 2.853 -18.699 1.00 94.75 311 VAL A C 1
ATOM 2435 O O . VAL A 1 311 ? -4.162 2.502 -18.099 1.00 94.75 311 VAL A O 1
ATOM 2438 N N . ASP A 1 312 ? -5.497 2.320 -19.866 1.00 92.19 312 ASP A N 1
ATOM 2439 C CA . ASP A 1 312 ? -4.614 1.376 -20.554 1.00 92.19 312 ASP A CA 1
ATOM 2440 C C . ASP A 1 312 ? -3.628 2.135 -21.448 1.00 92.19 312 ASP A C 1
ATOM 2442 O O . ASP A 1 312 ? -3.998 3.133 -22.073 1.00 92.19 312 ASP A O 1
ATOM 2446 N N . LEU A 1 313 ? -2.374 1.680 -21.503 1.00 88.25 313 LEU A N 1
ATOM 2447 C CA . LEU A 1 313 ? -1.313 2.317 -22.288 1.00 88.25 313 LEU A CA 1
ATOM 2448 C C . LEU A 1 313 ? -0.546 1.302 -23.136 1.00 88.25 313 LEU A C 1
ATOM 2450 O O . LEU A 1 313 ? -0.277 0.183 -22.710 1.00 88.25 313 LEU A O 1
ATOM 2454 N N . SER A 1 314 ? -0.151 1.735 -24.330 1.00 84.25 314 SER A N 1
ATOM 2455 C CA . SER A 1 314 ? 0.821 1.034 -25.168 1.00 84.25 314 SER A CA 1
ATOM 2456 C C . SER A 1 314 ? 2.183 1.700 -24.997 1.00 84.25 314 SER A C 1
ATOM 2458 O O . SER A 1 314 ? 2.267 2.927 -25.068 1.00 84.25 314 SER A O 1
ATOM 2460 N N . VAL A 1 315 ? 3.235 0.921 -24.758 1.00 80.00 315 VAL A N 1
ATOM 2461 C CA . VAL A 1 315 ? 4.622 1.400 -24.743 1.00 80.00 315 VAL A CA 1
ATOM 2462 C C . VAL A 1 315 ? 5.372 0.907 -25.982 1.00 80.00 315 VAL A C 1
ATOM 2464 O O . VAL A 1 315 ? 5.066 -0.167 -26.507 1.00 80.00 315 VAL A O 1
ATOM 2467 N N . PRO A 1 316 ? 6.401 1.638 -26.444 1.00 73.00 316 PRO A N 1
ATOM 2468 C CA . PRO A 1 316 ? 7.324 1.115 -27.441 1.00 73.00 316 PRO A CA 1
ATOM 2469 C C . PRO A 1 316 ? 7.917 -0.230 -26.997 1.00 73.00 316 PRO A C 1
ATOM 2471 O O . PRO A 1 316 ? 8.197 -0.439 -25.811 1.00 73.00 316 PRO A O 1
ATOM 2474 N N . SER A 1 317 ? 8.150 -1.138 -27.946 1.00 68.12 317 SER A N 1
ATOM 2475 C CA . SER A 1 317 ? 8.886 -2.373 -27.665 1.00 68.12 317 SER A CA 1
ATOM 2476 C C . SER A 1 317 ? 10.290 -2.042 -27.153 1.00 68.12 317 SER A C 1
ATOM 2478 O O . SER A 1 317 ? 10.964 -1.158 -27.688 1.00 68.12 317 SER A O 1
ATOM 2480 N N . ALA A 1 318 ? 10.739 -2.760 -26.121 1.00 61.53 318 ALA A N 1
ATOM 2481 C CA . ALA A 1 318 ? 12.092 -2.617 -25.598 1.00 61.53 318 ALA A CA 1
ATOM 2482 C C . ALA A 1 318 ? 13.117 -2.822 -26.724 1.00 61.53 318 ALA A C 1
ATOM 2484 O O . ALA A 1 318 ? 12.982 -3.726 -27.553 1.00 61.53 318 ALA A O 1
ATOM 2485 N N . ALA A 1 319 ? 14.155 -1.986 -26.757 1.00 60.88 319 ALA A N 1
ATOM 2486 C CA . ALA A 1 319 ? 15.261 -2.212 -27.674 1.00 60.88 319 ALA A CA 1
ATOM 2487 C C . ALA A 1 319 ? 15.971 -3.508 -27.264 1.00 60.88 319 ALA A C 1
ATOM 2489 O O . ALA A 1 319 ? 16.467 -3.612 -26.143 1.00 60.88 319 ALA A O 1
ATOM 2490 N N . VAL A 1 320 ? 16.019 -4.490 -28.165 1.00 62.56 320 VAL A N 1
ATOM 2491 C CA . VAL A 1 320 ? 16.771 -5.721 -27.919 1.00 62.56 320 VAL A CA 1
ATOM 2492 C C . VAL A 1 320 ? 18.246 -5.362 -28.008 1.00 62.56 320 VAL A C 1
ATOM 2494 O O . VAL A 1 320 ? 18.718 -4.888 -29.047 1.00 62.56 320 VAL A O 1
ATOM 2497 N N . GLN A 1 321 ? 18.968 -5.548 -26.908 1.00 72.56 321 GLN A N 1
ATOM 2498 C CA . GLN A 1 321 ? 20.413 -5.399 -26.903 1.00 72.56 321 GLN A CA 1
ATOM 2499 C C . GLN A 1 321 ? 21.051 -6.685 -27.431 1.00 72.56 321 GLN A C 1
ATOM 2501 O O . GLN A 1 321 ? 20.781 -7.780 -26.936 1.00 72.56 321 GLN A O 1
ATOM 2506 N N . GLN A 1 322 ? 21.880 -6.557 -28.466 1.00 86.94 322 GLN A N 1
ATOM 2507 C CA . GLN A 1 322 ? 22.547 -7.690 -29.102 1.00 86.94 322 GLN A CA 1
ATOM 2508 C C . GLN A 1 322 ? 23.996 -7.374 -29.481 1.00 86.94 322 GLN A C 1
ATOM 2510 O O . GLN A 1 322 ? 24.347 -6.229 -29.763 1.00 86.94 322 GLN A O 1
ATOM 2515 N N . TYR A 1 323 ? 24.833 -8.404 -29.567 1.00 91.62 323 TYR A N 1
ATOM 2516 C CA . TYR A 1 323 ? 26.136 -8.355 -30.223 1.00 91.62 323 TYR A CA 1
ATOM 2517 C C . TYR A 1 323 ? 25.960 -8.470 -31.738 1.00 91.62 323 TYR A C 1
ATOM 2519 O O . TYR A 1 323 ? 25.722 -9.559 -32.265 1.00 91.62 323 TYR A O 1
ATOM 2527 N N . ALA A 1 324 ? 26.092 -7.350 -32.445 1.00 91.69 324 ALA A N 1
ATOM 2528 C CA . ALA A 1 324 ? 26.043 -7.304 -33.901 1.00 91.69 324 ALA A CA 1
ATOM 2529 C C . ALA A 1 324 ? 27.425 -7.574 -34.514 1.00 91.69 324 ALA A C 1
ATOM 2531 O O . ALA A 1 324 ? 28.434 -7.078 -34.007 1.00 91.69 324 ALA A O 1
ATOM 2532 N N . VAL A 1 325 ? 27.473 -8.300 -35.635 1.00 92.56 325 VAL A N 1
ATOM 2533 C CA . VAL A 1 325 ? 28.701 -8.474 -36.426 1.00 92.56 325 VAL A CA 1
ATOM 2534 C C . VAL A 1 325 ? 28.921 -7.196 -37.231 1.00 92.56 325 VAL A C 1
ATOM 2536 O O . VAL A 1 325 ? 28.245 -6.951 -38.228 1.00 92.56 325 VAL A O 1
ATOM 2539 N N . THR A 1 326 ? 29.845 -6.346 -36.793 1.00 92.75 326 THR A N 1
ATOM 2540 C CA . THR A 1 326 ? 30.153 -5.077 -37.473 1.00 92.75 326 THR A CA 1
ATOM 2541 C C . THR A 1 326 ? 31.287 -5.209 -38.475 1.00 92.75 326 THR A C 1
ATOM 2543 O O . THR A 1 326 ? 31.418 -4.380 -39.370 1.00 92.75 326 THR A O 1
ATOM 2546 N N . THR A 1 327 ? 32.107 -6.252 -38.355 1.00 92.19 327 THR A N 1
ATOM 2547 C CA . THR A 1 327 ? 33.140 -6.599 -39.334 1.00 92.19 327 THR A CA 1
ATOM 2548 C C . THR A 1 327 ? 33.189 -8.109 -39.503 1.00 92.19 327 THR A C 1
ATOM 2550 O O . THR A 1 327 ? 33.200 -8.843 -38.520 1.00 92.19 327 THR A O 1
ATOM 2553 N N . LYS A 1 328 ? 33.241 -8.558 -40.758 1.00 94.69 328 LYS A N 1
ATOM 2554 C CA . LYS A 1 328 ? 33.551 -9.928 -41.177 1.00 94.69 328 LYS A CA 1
ATOM 2555 C C . LYS A 1 328 ? 34.404 -9.815 -42.434 1.00 94.69 328 LYS A C 1
ATOM 2557 O O . LYS A 1 328 ? 33.885 -9.501 -43.504 1.00 94.69 328 LYS A O 1
ATOM 2562 N N . ARG A 1 329 ? 35.714 -10.006 -42.299 1.00 94.12 329 ARG A N 1
ATOM 2563 C CA . ARG A 1 329 ? 36.687 -9.741 -43.366 1.00 94.12 329 ARG A CA 1
ATOM 2564 C C . ARG A 1 329 ? 37.625 -10.928 -43.547 1.00 94.12 329 ARG A C 1
ATOM 2566 O O . ARG A 1 329 ? 38.276 -11.342 -42.596 1.00 94.12 329 ARG A O 1
ATOM 2573 N N . LEU A 1 330 ? 37.707 -11.451 -44.770 1.00 91.19 330 LEU A N 1
ATOM 2574 C CA . LEU A 1 330 ? 38.772 -12.372 -45.177 1.00 91.19 330 LEU A CA 1
ATOM 2575 C C . LEU A 1 330 ? 40.039 -11.551 -45.441 1.00 91.19 330 LEU A C 1
ATOM 2577 O O . LEU A 1 330 ? 40.002 -10.620 -46.246 1.00 91.19 330 LEU A O 1
ATOM 2581 N N . LEU A 1 331 ? 41.143 -11.881 -44.776 1.00 90.88 331 LEU A N 1
ATOM 2582 C CA . LEU A 1 331 ? 42.415 -11.174 -44.948 1.00 90.88 331 LEU A CA 1
ATOM 2583 C C . LEU A 1 331 ? 43.076 -11.557 -46.277 1.00 90.88 331 LEU A C 1
ATOM 2585 O O . LEU A 1 331 ? 42.906 -12.679 -46.764 1.00 90.88 331 LEU A O 1
ATOM 2589 N N . SER A 1 332 ? 43.861 -10.643 -46.856 1.00 88.50 332 SER A N 1
ATOM 2590 C CA . SER A 1 332 ? 44.712 -10.920 -48.022 1.00 88.50 332 SER A CA 1
ATOM 2591 C C . SER A 1 332 ? 45.918 -11.804 -47.644 1.00 88.50 332 SER A C 1
ATOM 2593 O O . SER A 1 332 ? 46.247 -11.911 -46.463 1.00 88.50 332 SER A O 1
ATOM 2595 N N . PRO A 1 333 ? 46.608 -12.471 -48.596 1.00 85.12 333 PRO A N 1
ATOM 2596 C CA . PRO A 1 333 ? 47.744 -13.332 -48.252 1.00 85.12 333 PRO A CA 1
ATOM 2597 C C . PRO A 1 333 ? 48.848 -12.593 -47.486 1.00 85.12 333 PRO A C 1
ATOM 2599 O O . PRO A 1 333 ? 49.381 -13.144 -46.529 1.00 85.12 333 PRO A O 1
ATOM 2602 N N . ALA A 1 334 ? 49.133 -11.338 -47.842 1.00 85.38 334 ALA A N 1
ATOM 2603 C CA . ALA A 1 334 ? 50.132 -10.524 -47.151 1.00 85.38 334 ALA A CA 1
ATOM 2604 C C . ALA A 1 334 ? 49.744 -10.204 -45.693 1.00 85.38 334 ALA A C 1
ATOM 2606 O O . ALA A 1 334 ? 50.612 -10.133 -44.831 1.00 85.38 334 ALA A O 1
ATOM 2607 N N . GLU A 1 335 ? 48.447 -10.051 -45.405 1.00 86.44 335 GLU A N 1
ATOM 2608 C CA . GLU A 1 335 ? 47.940 -9.733 -44.061 1.00 86.44 335 GLU A CA 1
ATOM 2609 C C . GLU A 1 335 ? 47.839 -10.961 -43.144 1.00 86.44 335 GLU A C 1
ATOM 2611 O O . GLU A 1 335 ? 47.728 -10.806 -41.933 1.00 86.44 335 GLU A O 1
ATOM 2616 N N . THR A 1 336 ? 47.868 -12.181 -43.690 1.00 84.44 336 THR A N 1
ATOM 2617 C CA . THR A 1 336 ? 47.648 -13.409 -42.900 1.00 84.44 336 THR A CA 1
ATOM 2618 C C . THR A 1 336 ? 48.750 -13.723 -41.891 1.00 84.44 336 THR A C 1
ATOM 2620 O O . THR A 1 336 ? 48.533 -14.548 -41.010 1.00 84.44 336 THR A O 1
ATOM 2623 N N . GLY A 1 337 ? 49.942 -13.134 -42.030 1.00 80.00 337 GLY A N 1
ATOM 2624 C CA . GLY A 1 337 ? 51.058 -13.393 -41.115 1.00 80.00 337 GLY A CA 1
ATOM 2625 C C . GLY A 1 337 ? 51.524 -14.856 -41.075 1.00 80.00 337 GLY A C 1
ATOM 2626 O O . GLY A 1 337 ? 52.166 -15.245 -40.110 1.00 80.00 337 GLY A O 1
ATOM 2627 N N . ASN A 1 338 ? 51.227 -15.651 -42.114 1.00 83.56 338 ASN A N 1
ATOM 2628 C CA . ASN A 1 338 ? 51.443 -17.105 -42.174 1.00 83.56 338 ASN A CA 1
ATOM 2629 C C . ASN A 1 338 ? 50.523 -17.966 -41.266 1.00 83.56 338 ASN A C 1
ATOM 2631 O O . ASN A 1 338 ? 50.748 -19.172 -41.160 1.00 83.56 338 ASN A O 1
ATOM 2635 N N . ASP A 1 339 ? 49.434 -17.409 -40.717 1.00 88.06 339 ASP A N 1
ATOM 2636 C CA . ASP A 1 339 ? 48.571 -18.079 -39.729 1.00 88.06 339 ASP A CA 1
ATOM 2637 C C . ASP A 1 339 ? 47.183 -18.499 -40.256 1.00 88.06 339 ASP A C 1
ATOM 2639 O O . ASP A 1 339 ? 46.522 -17.760 -40.986 1.00 88.06 339 ASP A O 1
ATOM 2643 N N . ASN A 1 340 ? 46.702 -19.682 -39.833 1.00 93.50 340 ASN A N 1
ATOM 2644 C CA . ASN A 1 340 ? 45.332 -20.166 -40.091 1.00 93.50 340 ASN A CA 1
ATOM 2645 C C . ASN A 1 340 ? 44.413 -19.877 -38.897 1.00 93.50 340 ASN A C 1
ATOM 2647 O O . ASN A 1 340 ? 44.231 -20.735 -38.022 1.00 93.50 340 ASN A O 1
ATOM 2651 N N . ILE A 1 341 ? 43.885 -18.652 -38.830 1.00 95.62 341 ILE A N 1
ATOM 2652 C CA . ILE A 1 341 ? 43.180 -18.147 -37.647 1.00 95.62 341 ILE A CA 1
ATOM 2653 C C . ILE A 1 341 ? 41.878 -17.409 -37.963 1.00 95.62 341 ILE A C 1
ATOM 2655 O O . ILE A 1 341 ? 41.749 -16.693 -38.950 1.00 95.62 341 ILE A O 1
ATOM 2659 N N . ILE A 1 342 ? 40.913 -17.523 -37.057 1.00 97.50 342 ILE A N 1
ATOM 2660 C CA . ILE A 1 342 ? 39.752 -16.633 -36.991 1.00 97.50 342 ILE A CA 1
ATOM 2661 C C . ILE A 1 342 ? 39.920 -15.807 -35.723 1.00 97.50 342 ILE A C 1
ATOM 2663 O O . ILE A 1 342 ? 39.945 -16.364 -34.626 1.00 97.50 342 ILE A O 1
ATOM 2667 N N . PHE A 1 343 ? 40.070 -14.496 -35.860 1.00 97.00 343 PHE A N 1
ATOM 2668 C CA . PHE A 1 343 ? 40.319 -13.600 -34.735 1.00 97.00 343 PHE A CA 1
ATOM 2669 C C . PHE A 1 343 ? 39.451 -12.351 -34.814 1.00 97.00 343 PHE A C 1
ATOM 2671 O O . PHE A 1 343 ? 38.800 -12.083 -35.820 1.00 97.00 343 PHE A O 1
ATOM 2678 N N . GLY A 1 344 ? 39.465 -11.558 -33.752 1.00 96.81 344 GLY A N 1
ATOM 2679 C CA . GLY A 1 344 ? 38.925 -10.210 -33.790 1.00 96.81 344 GLY A CA 1
ATOM 2680 C C . GLY A 1 344 ? 38.650 -9.674 -32.402 1.00 96.81 344 GLY A C 1
ATOM 2681 O O . GLY A 1 344 ? 39.382 -10.005 -31.470 1.00 96.81 344 GLY A O 1
ATOM 2682 N N . ARG A 1 345 ? 37.649 -8.798 -32.266 1.00 97.88 345 ARG A N 1
ATOM 2683 C CA . ARG A 1 345 ? 37.385 -8.074 -31.014 1.00 97.88 345 ARG A CA 1
ATOM 2684 C C . ARG A 1 345 ? 35.910 -8.060 -30.641 1.00 97.88 345 ARG A C 1
ATOM 2686 O O . ARG A 1 345 ? 35.046 -8.021 -31.514 1.00 97.88 345 ARG A O 1
ATOM 2693 N N . VAL A 1 346 ? 35.648 -8.034 -29.338 1.00 97.31 346 VAL A N 1
ATOM 2694 C CA . VAL A 1 346 ? 34.325 -7.756 -28.771 1.00 97.31 346 VAL A CA 1
ATOM 2695 C C . VAL A 1 346 ? 34.320 -6.344 -28.194 1.00 97.31 346 VAL A C 1
ATOM 2697 O O . VAL A 1 346 ? 35.211 -5.993 -27.418 1.00 97.31 346 VAL A O 1
ATOM 2700 N N . LEU A 1 347 ? 33.339 -5.535 -28.591 1.00 96.12 347 LEU A N 1
ATOM 2701 C CA . LEU A 1 347 ? 33.234 -4.118 -28.260 1.00 96.12 347 LEU A CA 1
ATOM 2702 C C . LEU A 1 347 ? 31.886 -3.775 -27.597 1.00 96.12 347 LEU A C 1
ATOM 2704 O O . LEU A 1 347 ? 30.876 -4.438 -27.850 1.00 96.12 347 LEU A O 1
ATOM 2708 N N . ASP A 1 348 ? 31.872 -2.725 -26.777 1.00 91.44 348 ASP A N 1
ATOM 2709 C CA . ASP A 1 348 ? 30.670 -2.122 -26.186 1.00 91.44 348 ASP A CA 1
ATOM 2710 C C . ASP A 1 348 ? 29.924 -1.207 -27.178 1.00 91.44 348 ASP A C 1
ATOM 2712 O O . ASP A 1 348 ? 30.300 -1.073 -28.348 1.00 91.44 348 ASP A O 1
ATOM 2716 N N . GLU A 1 349 ? 28.847 -0.567 -26.723 1.00 85.31 349 GLU A N 1
ATOM 2717 C CA . GLU A 1 349 ? 28.004 0.299 -27.549 1.00 85.31 349 GLU A CA 1
ATOM 2718 C C . GLU A 1 349 ? 28.761 1.529 -28.080 1.00 85.31 349 GLU A C 1
ATOM 2720 O O . GLU A 1 349 ? 28.431 2.040 -29.152 1.00 85.31 349 GLU A O 1
ATOM 2725 N N . GLN A 1 350 ? 29.800 1.985 -27.375 1.00 84.56 350 GLN A N 1
ATOM 2726 C CA . GLN A 1 350 ? 30.638 3.127 -27.754 1.00 84.56 350 GLN A CA 1
ATOM 2727 C C . GLN A 1 350 ? 31.865 2.717 -28.587 1.00 84.56 350 GLN A C 1
ATOM 2729 O O . GLN A 1 350 ? 32.587 3.581 -29.085 1.00 84.56 350 GLN A O 1
ATOM 2734 N N . GLY A 1 351 ? 32.084 1.415 -28.785 1.00 88.88 351 GLY A N 1
ATOM 2735 C CA . GLY A 1 351 ? 33.213 0.871 -29.537 1.00 88.88 351 GLY A CA 1
ATOM 2736 C C . GLY A 1 351 ? 34.466 0.616 -28.692 1.00 88.88 351 GLY A C 1
ATOM 2737 O O . GLY A 1 351 ? 35.521 0.313 -29.256 1.00 88.88 351 GLY A O 1
ATOM 2738 N N . ASN A 1 352 ? 34.385 0.705 -27.362 1.00 94.25 352 ASN A N 1
ATOM 2739 C CA . ASN A 1 352 ? 35.480 0.311 -26.478 1.00 94.25 352 ASN A CA 1
ATOM 2740 C C . ASN A 1 352 ? 35.539 -1.209 -26.340 1.00 94.25 352 ASN A C 1
ATOM 2742 O O . ASN A 1 352 ? 34.551 -1.913 -26.505 1.00 94.25 352 ASN A O 1
ATOM 2746 N N . ALA A 1 353 ? 36.716 -1.732 -26.013 1.00 95.31 353 ALA A N 1
ATOM 2747 C CA . ALA A 1 353 ? 36.920 -3.166 -25.878 1.00 95.31 353 ALA A CA 1
ATOM 2748 C C . ALA A 1 353 ? 36.271 -3.770 -24.628 1.00 95.31 353 ALA A C 1
ATOM 2750 O O . ALA A 1 353 ? 36.444 -3.246 -23.528 1.00 95.31 353 ALA A O 1
ATOM 2751 N N . LEU A 1 354 ? 35.648 -4.937 -24.796 1.00 95.50 354 LEU A N 1
ATOM 2752 C CA . LEU A 1 354 ? 35.106 -5.758 -23.717 1.00 95.50 354 LEU A CA 1
ATOM 2753 C C . LEU A 1 354 ? 35.947 -7.023 -23.523 1.00 95.50 354 LEU A C 1
ATOM 2755 O O . LEU A 1 354 ? 36.005 -7.878 -24.408 1.00 95.50 354 LEU A O 1
ATOM 2759 N N . ASP A 1 355 ? 36.560 -7.161 -22.348 1.00 95.38 355 ASP A N 1
ATOM 2760 C CA . ASP A 1 355 ? 37.282 -8.368 -21.929 1.00 95.38 355 ASP A CA 1
ATOM 2761 C C . ASP A 1 355 ? 36.344 -9.329 -21.178 1.00 95.38 355 ASP A C 1
ATOM 2763 O O . ASP A 1 355 ? 35.345 -8.916 -20.592 1.00 95.38 355 ASP A O 1
ATOM 2767 N N . GLY A 1 356 ? 36.675 -10.619 -21.164 1.00 94.94 356 GLY A N 1
ATOM 2768 C CA . GLY A 1 356 ? 35.939 -11.642 -20.418 1.00 94.94 356 GLY A CA 1
ATOM 2769 C C . GLY A 1 356 ? 34.666 -12.161 -21.093 1.00 94.94 356 GLY A C 1
ATOM 2770 O O . GLY A 1 356 ? 34.036 -13.063 -20.541 1.00 94.94 356 GLY A O 1
ATOM 2771 N N . VAL A 1 357 ? 34.312 -11.658 -22.280 1.00 96.62 357 VAL A N 1
ATOM 2772 C CA . VAL A 1 357 ? 33.136 -12.100 -23.043 1.00 96.62 357 VAL A CA 1
ATOM 2773 C C . VAL A 1 357 ? 33.433 -13.431 -23.730 1.00 96.62 357 VAL A C 1
ATOM 2775 O O . VAL A 1 357 ? 34.479 -13.585 -24.363 1.00 96.62 357 VAL A O 1
ATOM 2778 N N . THR A 1 358 ? 32.524 -14.399 -23.613 1.00 98.00 358 THR A N 1
ATOM 2779 C CA . THR A 1 358 ? 32.708 -15.736 -24.193 1.00 98.00 358 THR A CA 1
ATOM 2780 C C . THR A 1 358 ? 32.346 -15.727 -25.674 1.00 98.00 358 THR A C 1
ATOM 2782 O O . THR A 1 358 ? 31.226 -15.397 -26.050 1.00 98.00 358 THR A O 1
ATOM 2785 N N . VAL A 1 359 ? 33.285 -16.135 -26.520 1.00 97.81 359 VAL A N 1
ATOM 2786 C CA . VAL A 1 359 ? 33.106 -16.301 -27.964 1.00 97.81 359 VAL A CA 1
ATOM 2787 C C . VAL A 1 359 ? 33.201 -17.785 -28.288 1.00 97.81 359 VAL A C 1
ATOM 2789 O O . VAL A 1 359 ? 34.049 -18.482 -27.732 1.00 97.81 359 VAL A O 1
ATOM 2792 N N . ARG A 1 360 ? 32.342 -18.280 -29.177 1.00 98.06 360 ARG A N 1
ATOM 2793 C CA . ARG A 1 360 ? 32.243 -19.691 -29.564 1.00 98.06 360 ARG A CA 1
ATOM 2794 C C . ARG A 1 360 ? 32.511 -19.865 -31.052 1.00 98.06 360 ARG A C 1
ATOM 2796 O O . ARG A 1 360 ? 31.956 -19.128 -31.862 1.00 98.06 360 ARG A O 1
ATOM 2803 N N . LEU A 1 361 ? 33.309 -20.871 -31.407 1.00 97.44 361 LEU A N 1
ATOM 2804 C CA . LEU A 1 361 ? 33.544 -21.281 -32.792 1.00 97.44 361 LEU A CA 1
ATOM 2805 C C . LEU A 1 361 ? 32.776 -22.570 -33.092 1.00 97.44 361 LEU A C 1
ATOM 2807 O O . LEU A 1 361 ? 32.964 -23.583 -32.424 1.00 97.44 361 LEU A O 1
ATOM 2811 N N . ARG A 1 362 ? 31.953 -22.550 -34.139 1.00 96.25 362 ARG A N 1
ATOM 2812 C CA . ARG A 1 362 ? 31.215 -23.706 -34.661 1.00 96.25 362 ARG A CA 1
ATOM 2813 C C . ARG A 1 362 ? 31.610 -23.994 -36.107 1.00 96.25 362 ARG A C 1
ATOM 2815 O O . ARG A 1 362 ? 32.214 -23.152 -36.769 1.00 96.25 362 ARG A O 1
ATOM 2822 N N . TRP A 1 363 ? 31.249 -25.169 -36.614 1.00 94.62 363 TRP A N 1
ATOM 2823 C CA . TRP A 1 363 ? 31.472 -25.560 -38.009 1.00 94.62 363 TRP A CA 1
ATOM 2824 C C . TRP A 1 363 ? 30.287 -26.335 -38.579 1.00 94.62 363 TRP A C 1
ATOM 2826 O O . TRP A 1 363 ? 29.503 -26.946 -37.850 1.00 94.62 363 TRP A O 1
ATOM 2836 N N . THR A 1 364 ? 30.147 -26.295 -39.902 1.00 91.94 364 THR A N 1
ATOM 2837 C CA . THR A 1 364 ? 29.106 -27.033 -40.626 1.00 91.94 364 THR A CA 1
ATOM 2838 C C . THR A 1 364 ? 29.358 -28.540 -40.570 1.00 91.94 364 THR A C 1
ATOM 2840 O O . THR A 1 364 ? 30.500 -28.974 -40.705 1.00 91.94 364 THR A O 1
ATOM 2843 N N . GLY A 1 365 ? 28.300 -29.342 -40.428 1.00 88.81 365 GLY A N 1
ATOM 2844 C CA . GLY A 1 365 ? 28.405 -30.808 -40.404 1.00 88.81 365 GLY A CA 1
ATOM 2845 C C . GLY A 1 365 ? 28.904 -31.397 -39.079 1.00 88.81 365 GLY A C 1
ATOM 2846 O O . GLY A 1 365 ? 29.260 -32.570 -39.033 1.00 88.81 365 GLY A O 1
ATOM 2847 N N . ALA A 1 366 ? 28.943 -30.600 -38.007 1.00 90.06 366 ALA A N 1
ATOM 2848 C CA . ALA A 1 366 ? 29.214 -31.088 -36.659 1.00 90.06 366 ALA A CA 1
ATOM 2849 C C . ALA A 1 366 ? 28.152 -32.114 -36.205 1.00 90.06 366 ALA A C 1
ATOM 2851 O O . ALA A 1 366 ? 26.965 -31.952 -36.499 1.00 90.06 366 ALA A O 1
ATOM 2852 N N . ALA A 1 367 ? 28.571 -33.154 -35.475 1.00 92.75 367 ALA A N 1
ATOM 2853 C CA . ALA A 1 367 ? 27.657 -34.116 -34.860 1.00 92.75 367 ALA A CA 1
ATOM 2854 C C . ALA A 1 367 ? 26.719 -33.417 -33.846 1.00 92.75 367 ALA A C 1
ATOM 2856 O O . ALA A 1 367 ? 27.139 -32.431 -33.231 1.00 92.75 367 ALA A O 1
ATOM 2857 N N . PRO A 1 368 ? 25.481 -33.902 -33.628 1.00 83.69 368 PRO A N 1
ATOM 2858 C CA . PRO A 1 368 ? 24.492 -33.231 -32.773 1.00 83.69 368 PRO A CA 1
ATOM 2859 C C . PRO A 1 368 ? 24.936 -32.939 -31.327 1.00 83.69 368 PRO A C 1
ATOM 2861 O O . PRO A 1 368 ? 24.414 -32.021 -30.705 1.00 83.69 368 PRO A O 1
ATOM 2864 N N . ASP A 1 369 ? 25.897 -33.693 -30.797 1.00 89.94 369 ASP A N 1
ATOM 2865 C CA . ASP A 1 369 ? 26.443 -33.617 -29.436 1.00 89.94 369 ASP A CA 1
ATOM 2866 C C . ASP A 1 369 ? 27.841 -32.973 -29.369 1.00 89.94 369 ASP A C 1
ATOM 2868 O O . ASP A 1 369 ? 28.542 -33.055 -28.359 1.00 89.94 369 ASP A O 1
ATOM 2872 N N . THR A 1 370 ? 28.256 -32.305 -30.447 1.00 92.81 370 THR A N 1
ATOM 2873 C CA . THR A 1 370 ? 29.546 -31.614 -30.513 1.00 92.81 370 THR A CA 1
ATOM 2874 C C . THR A 1 370 ? 29.649 -30.514 -29.461 1.00 92.81 370 THR A C 1
ATOM 2876 O O . THR A 1 370 ? 28.929 -29.515 -29.502 1.00 92.81 370 THR A O 1
ATOM 2879 N N . ASN A 1 371 ? 30.635 -30.640 -28.574 1.00 94.31 371 ASN A N 1
ATOM 2880 C CA . ASN A 1 371 ? 31.047 -29.540 -27.712 1.00 94.31 371 ASN A CA 1
ATOM 2881 C C . ASN A 1 371 ? 31.940 -28.574 -28.495 1.00 94.31 371 ASN A C 1
ATOM 2883 O O . ASN A 1 371 ? 33.075 -28.894 -28.849 1.00 94.31 371 ASN A O 1
ATOM 2887 N N . PHE A 1 372 ? 31.417 -27.385 -28.771 1.00 96.00 372 PHE A N 1
ATOM 2888 C CA . PHE A 1 372 ? 32.140 -26.367 -29.524 1.00 96.00 372 PHE A CA 1
ATOM 2889 C C . PHE A 1 372 ? 33.162 -25.621 -28.655 1.00 96.00 372 PHE A C 1
ATOM 2891 O O . PHE A 1 372 ? 32.848 -25.264 -27.517 1.00 96.00 372 PHE A O 1
ATOM 2898 N N . PRO A 1 373 ? 34.367 -25.334 -29.179 1.00 96.62 373 PRO A N 1
ATOM 2899 C CA . PRO A 1 373 ? 35.378 -24.586 -28.452 1.00 96.62 373 PRO A CA 1
ATOM 2900 C C . PRO A 1 373 ? 34.934 -23.142 -28.208 1.00 96.62 373 PRO A C 1
ATOM 2902 O O . PRO A 1 373 ? 34.361 -22.476 -29.077 1.00 96.62 373 PRO A O 1
ATOM 2905 N N . THR A 1 374 ? 35.268 -22.644 -27.020 1.00 97.50 374 THR A N 1
ATOM 2906 C CA . THR A 1 374 ? 35.013 -21.266 -26.601 1.00 97.50 374 THR A CA 1
ATOM 2907 C C . THR A 1 374 ? 36.281 -20.610 -26.080 1.00 97.50 374 THR A C 1
ATOM 2909 O O . THR A 1 374 ? 37.084 -21.265 -25.417 1.00 97.50 374 THR A O 1
ATOM 2912 N N . VAL A 1 375 ? 36.424 -19.307 -26.300 1.00 97.19 375 VAL A N 1
ATOM 2913 C CA . VAL A 1 375 ? 37.486 -18.480 -25.712 1.00 97.19 375 VAL A CA 1
ATOM 2914 C C . VAL A 1 375 ? 36.875 -17.244 -25.065 1.00 97.19 375 VAL A C 1
ATOM 2916 O O . VAL A 1 375 ? 35.816 -16.783 -25.486 1.00 97.19 375 VAL A O 1
ATOM 2919 N N . LYS A 1 376 ? 37.539 -16.687 -24.052 1.00 97.38 376 LYS A N 1
ATOM 2920 C CA . LYS A 1 376 ? 37.165 -15.382 -23.497 1.00 97.38 376 LYS A CA 1
ATOM 2921 C C . LYS A 1 376 ? 37.959 -14.279 -24.185 1.00 97.38 376 LYS A C 1
ATOM 2923 O O . LYS A 1 376 ? 39.163 -14.429 -24.393 1.00 97.38 376 LYS A O 1
ATOM 2928 N N . SER A 1 377 ? 37.303 -13.174 -24.513 1.00 96.50 377 SER A N 1
ATOM 2929 C CA . SER A 1 377 ? 37.969 -11.993 -25.056 1.00 96.50 377 SER A CA 1
ATOM 2930 C C . SER A 1 377 ? 38.957 -11.390 -24.045 1.00 96.50 377 SER A C 1
ATOM 2932 O O . SER A 1 377 ? 38.757 -11.476 -22.831 1.00 96.50 377 SER A O 1
ATOM 2934 N N . GLY A 1 378 ? 40.042 -10.785 -24.530 1.00 93.69 378 GLY A N 1
ATOM 2935 C CA . GLY A 1 378 ? 40.982 -10.015 -23.708 1.00 93.69 378 GLY A CA 1
ATOM 2936 C C . GLY A 1 378 ? 41.833 -10.822 -22.724 1.00 93.69 378 GLY A C 1
ATOM 2937 O O . GLY A 1 378 ? 42.347 -10.251 -21.770 1.00 93.69 378 GLY A O 1
ATOM 2938 N N . GLN A 1 379 ? 41.963 -12.140 -22.908 1.00 92.69 379 GLN A N 1
ATOM 2939 C CA . GLN A 1 379 ? 42.772 -12.989 -22.017 1.00 92.69 379 GLN A CA 1
ATOM 2940 C C . GLN A 1 379 ? 44.284 -12.871 -22.262 1.00 92.69 379 GLN A C 1
ATOM 2942 O O . GLN A 1 379 ? 45.071 -13.114 -21.351 1.00 92.69 379 GLN A O 1
ATOM 2947 N N . ASP A 1 380 ? 44.700 -12.517 -23.479 1.00 89.44 380 ASP A N 1
ATOM 2948 C CA . ASP A 1 380 ? 46.113 -12.387 -23.838 1.00 89.44 380 ASP A CA 1
ATOM 2949 C C . ASP A 1 380 ? 46.607 -10.953 -23.589 1.00 89.44 380 ASP A C 1
ATOM 2951 O O . ASP A 1 380 ? 46.208 -10.017 -24.283 1.00 89.44 380 ASP A O 1
ATOM 2955 N N . GLN A 1 381 ? 47.508 -10.796 -22.615 1.00 88.56 381 GLN A N 1
ATOM 2956 C CA . GLN A 1 381 ? 48.104 -9.510 -22.229 1.00 88.56 381 GLN A CA 1
ATOM 2957 C C . GLN A 1 381 ? 48.969 -8.861 -23.323 1.00 88.56 381 GLN A C 1
ATOM 2959 O O . GLN A 1 381 ? 49.251 -7.666 -23.251 1.00 88.56 381 GLN A O 1
ATOM 2964 N N . PHE A 1 382 ? 49.403 -9.628 -24.327 1.00 92.19 382 PHE A N 1
ATOM 2965 C CA . PHE A 1 382 ? 50.206 -9.133 -25.446 1.00 92.19 382 PHE A CA 1
ATOM 2966 C C . PHE A 1 382 ? 49.352 -8.762 -26.665 1.00 92.19 382 PHE A C 1
ATOM 2968 O O . PHE A 1 382 ? 49.883 -8.324 -27.689 1.00 92.19 382 PHE A O 1
ATOM 2975 N N . LYS A 1 383 ? 48.028 -8.930 -26.575 1.00 93.12 383 LYS A N 1
ATOM 2976 C CA . LYS A 1 383 ? 47.069 -8.570 -27.622 1.00 93.12 383 LYS A CA 1
ATOM 2977 C C . LYS A 1 383 ? 46.205 -7.386 -27.177 1.00 93.12 383 LYS A C 1
ATOM 2979 O O . LYS A 1 383 ? 46.090 -7.105 -25.985 1.00 93.12 383 LYS A O 1
ATOM 2984 N N . PRO A 1 384 ? 45.586 -6.654 -28.122 1.00 93.19 384 PRO A N 1
ATOM 2985 C CA . PRO A 1 384 ? 44.664 -5.581 -27.774 1.00 93.19 384 PRO A CA 1
ATOM 2986 C C . PRO A 1 384 ? 43.520 -6.079 -26.885 1.00 93.19 384 PRO A C 1
ATOM 2988 O O . PRO A 1 384 ? 43.048 -7.205 -27.029 1.00 93.19 384 PRO A O 1
ATOM 2991 N N . ARG A 1 385 ? 42.997 -5.208 -26.020 1.00 96.44 385 ARG A N 1
ATOM 2992 C CA . ARG A 1 385 ? 41.799 -5.524 -25.232 1.00 96.44 385 ARG A CA 1
ATOM 2993 C C . ARG A 1 385 ? 40.632 -5.937 -26.133 1.00 96.44 385 ARG A C 1
ATOM 2995 O O . ARG A 1 385 ? 40.465 -5.417 -27.249 1.00 96.44 385 ARG A O 1
ATOM 3002 N N . GLY A 1 386 ? 39.821 -6.855 -25.626 1.00 94.06 386 GLY A N 1
ATOM 3003 C CA . GLY A 1 386 ? 38.676 -7.463 -26.291 1.00 94.06 386 GLY A CA 1
ATOM 3004 C C . GLY A 1 386 ? 39.045 -8.498 -27.348 1.00 94.06 386 GLY A C 1
ATOM 3005 O O . GLY A 1 386 ? 38.147 -9.009 -28.009 1.00 94.06 386 GLY A O 1
ATOM 3006 N N . TYR A 1 387 ? 40.333 -8.812 -27.518 1.00 97.75 387 TYR A N 1
ATOM 3007 C CA . TYR A 1 387 ? 40.808 -9.737 -28.542 1.00 97.75 387 TYR A CA 1
ATOM 3008 C C . TYR A 1 387 ? 40.401 -11.185 -28.262 1.00 97.75 387 TYR A C 1
ATOM 3010 O O . TYR A 1 387 ? 40.546 -11.667 -27.140 1.00 97.75 387 TYR A O 1
ATOM 3018 N N . PHE A 1 388 ? 39.946 -11.895 -29.290 1.00 98.00 388 PHE A N 1
ATOM 3019 C CA . PHE A 1 388 ? 39.751 -13.342 -29.272 1.00 98.00 388 PHE A CA 1
ATOM 3020 C C . PHE A 1 388 ? 40.394 -13.972 -30.511 1.00 98.00 388 PHE A C 1
ATOM 3022 O O . PHE A 1 388 ? 40.542 -13.314 -31.541 1.00 98.00 388 PHE A O 1
ATOM 3029 N N . GLN A 1 389 ? 40.754 -15.253 -30.422 1.00 97.06 389 GLN A N 1
ATOM 3030 C CA . GLN A 1 389 ? 41.353 -15.994 -31.528 1.00 97.06 389 GLN A CA 1
ATOM 3031 C C . GLN A 1 389 ? 41.032 -17.483 -31.435 1.00 97.06 389 GLN A C 1
ATOM 3033 O O . GLN A 1 389 ? 41.077 -18.075 -30.359 1.00 97.06 389 GLN A O 1
ATOM 3038 N N . PHE A 1 390 ? 40.800 -18.088 -32.594 1.00 97.56 390 PHE A N 1
ATOM 3039 C CA . PHE A 1 390 ? 40.759 -19.525 -32.801 1.00 97.56 390 PHE A CA 1
ATOM 3040 C C . PHE A 1 390 ? 41.725 -19.927 -33.909 1.00 97.56 390 PHE A C 1
ATOM 3042 O O . PHE A 1 390 ? 41.849 -19.228 -34.913 1.00 97.56 390 PHE A O 1
ATOM 3049 N N . ILE A 1 391 ? 42.367 -21.079 -33.743 1.00 95.06 391 ILE A N 1
ATOM 3050 C CA . ILE A 1 391 ? 43.101 -21.759 -34.815 1.00 95.06 391 ILE A CA 1
ATOM 3051 C C . ILE A 1 391 ? 42.123 -22.705 -35.507 1.00 95.06 391 ILE A C 1
ATOM 3053 O O . ILE A 1 391 ? 41.335 -23.368 -34.831 1.00 95.06 391 ILE A O 1
ATOM 3057 N N . HIS A 1 392 ? 42.170 -22.781 -36.836 1.00 93.94 392 HIS A N 1
ATOM 3058 C CA . HIS A 1 392 ? 41.265 -23.641 -37.594 1.00 93.94 392 HIS A CA 1
ATOM 3059 C C . HIS A 1 392 ? 41.997 -24.581 -38.558 1.00 93.94 392 HIS A C 1
ATOM 3061 O O . HIS A 1 392 ? 43.094 -24.316 -39.053 1.00 93.94 392 HIS A O 1
ATOM 3067 N N . THR A 1 393 ? 41.330 -25.685 -38.869 1.00 92.12 393 THR A N 1
ATOM 3068 C CA . THR A 1 393 ? 41.624 -26.561 -40.007 1.00 92.12 393 THR A CA 1
ATOM 3069 C C . THR A 1 393 ? 40.798 -26.120 -41.226 1.00 92.12 393 THR A C 1
ATOM 3071 O O . THR A 1 393 ? 40.048 -25.144 -41.134 1.00 92.12 393 THR A O 1
ATOM 3074 N N . PRO A 1 394 ? 40.940 -26.755 -42.401 1.00 92.69 394 PRO A N 1
ATOM 3075 C CA . PRO A 1 394 ? 40.037 -26.515 -43.528 1.00 92.69 394 PRO A CA 1
ATOM 3076 C C . PRO A 1 394 ? 38.604 -26.918 -43.187 1.00 92.69 394 PRO A C 1
ATOM 3078 O O . PRO A 1 394 ? 38.371 -28.027 -42.714 1.00 92.69 394 PRO A O 1
ATOM 3081 N N . GLY A 1 395 ? 37.651 -26.035 -43.460 1.00 92.56 395 GLY A N 1
ATOM 3082 C CA . GLY A 1 395 ? 36.226 -26.285 -43.280 1.00 92.56 395 GLY A CA 1
ATOM 3083 C C . GLY A 1 395 ? 35.399 -25.029 -43.533 1.00 92.56 395 GLY A C 1
ATOM 3084 O O . GLY A 1 395 ? 35.891 -24.054 -44.101 1.00 92.56 395 GLY A O 1
ATOM 3085 N N . VAL A 1 396 ? 34.140 -25.043 -43.098 1.00 94.00 396 VAL A N 1
ATOM 3086 C CA . VAL A 1 396 ? 33.283 -23.851 -43.065 1.00 94.00 396 VAL A CA 1
ATOM 3087 C C . VAL A 1 396 ? 32.876 -23.599 -41.623 1.00 94.00 396 VAL A C 1
ATOM 3089 O O . VAL A 1 396 ? 32.218 -24.429 -40.992 1.00 94.00 396 VAL A O 1
ATOM 3092 N N . PHE A 1 397 ? 33.296 -22.451 -41.105 1.00 95.19 397 PHE A N 1
ATOM 3093 C CA . PHE A 1 397 ? 33.144 -22.087 -39.705 1.00 95.19 397 PHE A CA 1
ATOM 3094 C C . PHE A 1 397 ? 32.130 -20.962 -39.513 1.00 95.19 397 PHE A C 1
ATOM 3096 O O . PHE A 1 397 ? 31.765 -20.241 -40.445 1.00 95.19 397 PHE A O 1
ATOM 3103 N N . MET A 1 398 ? 31.685 -20.813 -38.272 1.00 96.88 398 MET A N 1
ATOM 3104 C CA . MET A 1 398 ? 30.881 -19.691 -37.821 1.00 96.88 398 MET A CA 1
ATOM 3105 C C . MET A 1 398 ? 31.227 -19.322 -36.384 1.00 96.88 398 MET A C 1
ATOM 3107 O O . MET A 1 398 ? 31.572 -20.193 -35.587 1.00 96.88 398 MET A O 1
ATOM 3111 N N . VAL A 1 399 ? 31.144 -18.036 -36.063 1.00 96.38 399 VAL A N 1
ATOM 3112 C CA . VAL A 1 399 ? 31.470 -17.514 -34.732 1.00 96.38 399 VAL A CA 1
ATOM 3113 C C . VAL A 1 399 ? 30.292 -16.726 -34.177 1.00 96.38 399 VAL A C 1
ATOM 3115 O O . VAL A 1 399 ? 29.658 -15.967 -34.908 1.00 96.38 399 VAL A O 1
ATOM 3118 N N . ASP A 1 400 ? 30.011 -16.892 -32.889 1.00 96.69 400 ASP A N 1
ATOM 3119 C CA . ASP A 1 400 ? 29.003 -16.134 -32.142 1.00 96.69 400 ASP A CA 1
ATOM 3120 C C . ASP A 1 400 ? 29.472 -15.851 -30.710 1.00 96.69 400 ASP A C 1
ATOM 3122 O O . ASP A 1 400 ? 30.379 -16.507 -30.189 1.00 96.69 400 ASP A O 1
ATOM 3126 N N . VAL A 1 401 ? 28.864 -14.848 -30.081 1.00 96.56 401 VAL A N 1
ATOM 3127 C CA . VAL A 1 401 ? 29.053 -14.529 -28.665 1.00 96.56 401 VAL A CA 1
ATOM 3128 C C . VAL A 1 401 ? 28.044 -15.323 -27.837 1.00 96.56 401 VAL A C 1
ATOM 3130 O O . VAL A 1 401 ? 26.863 -15.390 -28.170 1.00 96.56 401 VAL A O 1
ATOM 3133 N N . VAL A 1 402 ? 28.514 -15.916 -26.742 1.00 95.06 402 VAL A N 1
ATOM 3134 C CA . VAL A 1 402 ? 27.686 -16.639 -25.774 1.00 95.06 402 VAL A CA 1
ATOM 3135 C C . VAL A 1 402 ? 27.549 -15.774 -24.530 1.00 95.06 402 VAL A C 1
ATOM 3137 O O . VAL A 1 402 ? 28.492 -15.653 -23.746 1.00 95.06 402 VAL A O 1
ATOM 3140 N N . ASP A 1 403 ? 26.375 -15.177 -24.362 1.00 88.38 403 ASP A N 1
ATOM 3141 C CA . ASP A 1 403 ? 26.062 -14.266 -23.267 1.00 88.38 403 ASP A CA 1
ATOM 3142 C C . ASP A 1 403 ? 24.614 -14.517 -22.788 1.00 88.38 403 ASP A C 1
ATOM 3144 O O . ASP A 1 403 ? 23.734 -14.715 -23.630 1.00 88.38 403 ASP A O 1
ATOM 3148 N N . PRO A 1 404 ? 24.357 -14.599 -21.468 1.00 75.94 404 PRO A N 1
ATOM 3149 C CA . PRO A 1 404 ? 23.008 -14.810 -20.938 1.00 75.94 404 PRO A CA 1
ATOM 3150 C C . PRO A 1 404 ? 22.095 -13.584 -21.081 1.00 75.94 404 PRO A C 1
ATOM 3152 O O . PRO A 1 404 ? 20.877 -13.748 -21.143 1.00 75.94 404 PRO A O 1
ATOM 3155 N N . ASP A 1 405 ? 22.669 -12.383 -21.142 1.00 74.94 405 ASP A N 1
ATOM 3156 C CA . ASP A 1 405 ? 21.945 -11.113 -21.079 1.00 74.94 405 ASP A CA 1
ATOM 3157 C C . ASP A 1 405 ? 21.741 -10.493 -22.473 1.00 74.94 405 ASP A C 1
ATOM 3159 O O . ASP A 1 405 ? 20.831 -9.686 -22.673 1.00 74.94 405 ASP A O 1
ATOM 3163 N N . TYR A 1 406 ? 22.567 -10.879 -23.453 1.00 83.69 406 TYR A N 1
ATOM 3164 C CA . TYR A 1 406 ? 22.569 -10.306 -24.802 1.00 83.69 406 TYR A CA 1
ATOM 3165 C C . TYR A 1 406 ? 22.465 -11.381 -25.886 1.00 83.69 406 TYR A C 1
ATOM 3167 O O . TYR A 1 406 ? 23.225 -12.348 -25.912 1.00 83.69 406 TYR A O 1
ATOM 3175 N N . GLN A 1 407 ? 21.582 -11.167 -26.866 1.00 86.12 407 GLN A N 1
ATOM 3176 C CA . GLN A 1 407 ? 21.562 -12.004 -28.073 1.00 86.12 407 GLN A CA 1
ATOM 3177 C C . GLN A 1 407 ? 22.812 -11.757 -28.933 1.00 86.12 407 GLN A C 1
ATOM 3179 O O . GLN A 1 407 ? 23.419 -10.689 -28.868 1.00 86.12 407 GLN A O 1
ATOM 3184 N N . SER A 1 408 ? 23.197 -12.712 -29.784 1.00 90.44 408 SER A N 1
ATOM 3185 C CA . SER A 1 408 ? 24.349 -12.566 -30.682 1.00 90.44 408 SER A CA 1
ATOM 3186 C C . SER A 1 408 ? 23.994 -12.894 -32.128 1.00 90.44 408 SER A C 1
ATOM 3188 O O . SER A 1 408 ? 23.423 -13.945 -32.425 1.00 90.44 408 SER A O 1
ATOM 3190 N N . GLN A 1 409 ? 24.377 -12.005 -33.046 1.00 90.75 409 GLN A N 1
ATOM 3191 C CA . GLN A 1 409 ? 24.449 -12.339 -34.464 1.00 90.75 409 GLN A CA 1
ATOM 3192 C C . GLN A 1 409 ? 25.554 -13.369 -34.699 1.00 90.75 409 GLN A C 1
ATOM 3194 O O . GLN A 1 409 ? 26.585 -13.358 -34.036 1.00 90.75 409 GLN A O 1
ATOM 3199 N N . THR A 1 410 ? 25.366 -14.246 -35.680 1.00 92.25 410 THR A N 1
ATOM 3200 C CA . THR A 1 410 ? 26.388 -15.225 -36.061 1.00 92.25 410 THR A CA 1
ATOM 3201 C C . THR A 1 410 ? 27.196 -14.704 -37.248 1.00 92.25 410 THR A C 1
ATOM 3203 O O . THR A 1 410 ? 26.635 -14.389 -38.296 1.00 92.25 410 THR A O 1
ATOM 3206 N N . ALA A 1 411 ? 28.522 -14.663 -37.119 1.00 91.88 411 ALA A N 1
ATOM 3207 C CA . ALA A 1 411 ? 29.432 -14.504 -38.247 1.00 91.88 411 ALA A CA 1
ATOM 3208 C C . ALA A 1 411 ? 29.591 -15.862 -38.943 1.00 91.88 411 ALA A C 1
ATOM 3210 O O . ALA A 1 411 ? 30.478 -16.641 -38.604 1.00 91.88 411 ALA A O 1
ATOM 3211 N N . ASP A 1 412 ? 28.6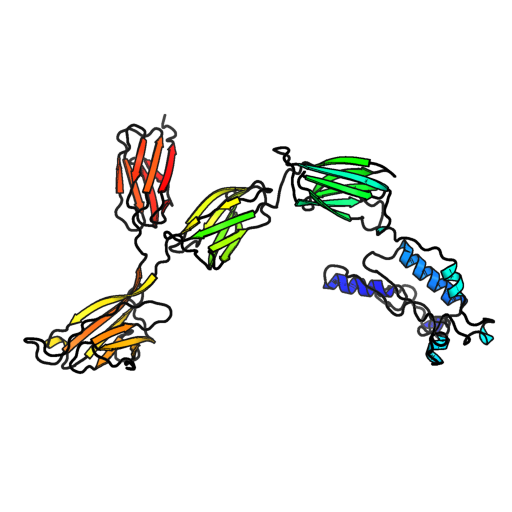82 -16.173 -39.862 1.00 92.06 412 ASP A N 1
ATOM 3212 C CA . ASP A 1 412 ? 28.627 -17.453 -40.576 1.00 92.06 412 ASP A CA 1
ATOM 3213 C C . ASP A 1 412 ? 29.565 -17.522 -41.794 1.00 92.06 412 ASP A C 1
ATOM 3215 O O . ASP A 1 412 ? 30.300 -16.575 -42.067 1.00 92.06 412 ASP A O 1
ATOM 3219 N N . ASN A 1 413 ? 29.526 -18.623 -42.554 1.00 89.38 413 ASN A N 1
ATOM 3220 C CA . ASN A 1 413 ? 30.174 -18.756 -43.868 1.00 89.38 413 ASN A CA 1
ATOM 3221 C C . ASN A 1 413 ? 31.658 -18.332 -43.892 1.00 89.38 413 ASN A C 1
ATOM 3223 O O . ASN A 1 413 ? 32.117 -17.681 -44.834 1.00 89.38 413 ASN A O 1
ATOM 3227 N N . LEU A 1 414 ? 32.412 -18.674 -42.845 1.00 91.00 414 LEU A N 1
ATOM 3228 C CA . LEU A 1 414 ? 33.860 -18.475 -42.781 1.00 91.00 414 LEU A CA 1
ATOM 3229 C C . LEU A 1 414 ? 34.529 -19.675 -43.461 1.00 91.00 414 LEU A C 1
ATOM 3231 O O . LEU A 1 414 ? 34.831 -20.683 -42.821 1.00 91.00 414 LEU A O 1
ATOM 3235 N N . ILE A 1 415 ? 34.662 -19.603 -44.785 1.00 92.12 415 ILE A N 1
ATOM 3236 C CA . ILE A 1 415 ? 35.161 -20.698 -45.625 1.00 92.12 415 ILE A CA 1
ATOM 3237 C C . ILE A 1 415 ? 36.688 -20.722 -45.562 1.00 92.12 415 ILE A C 1
ATOM 3239 O O . ILE A 1 415 ? 37.343 -19.733 -45.872 1.00 92.12 415 ILE A O 1
ATOM 3243 N N . THR A 1 416 ? 37.265 -21.858 -45.183 1.00 90.94 416 THR A N 1
ATOM 3244 C CA . THR A 1 416 ? 38.720 -22.044 -45.053 1.00 90.94 416 THR A CA 1
ATOM 3245 C C . THR A 1 416 ? 39.252 -23.248 -45.842 1.00 90.94 416 THR A C 1
ATOM 3247 O O . THR A 1 416 ? 40.459 -23.497 -45.847 1.00 90.94 416 THR A O 1
ATOM 3250 N N . ALA A 1 417 ? 38.371 -23.977 -46.535 1.00 88.88 417 ALA A N 1
ATOM 3251 C CA . ALA A 1 417 ? 38.694 -25.080 -47.441 1.00 88.88 417 ALA A CA 1
ATOM 3252 C C . ALA A 1 417 ? 38.412 -24.715 -48.906 1.00 88.88 417 ALA A C 1
ATOM 3254 O O . ALA A 1 417 ? 37.533 -23.901 -49.181 1.00 88.88 417 ALA A O 1
ATOM 3255 N N . ASP A 1 418 ? 39.164 -25.337 -49.820 1.00 84.50 418 ASP A N 1
ATOM 3256 C CA . ASP A 1 418 ? 38.886 -25.410 -51.264 1.00 84.50 418 ASP A CA 1
ATOM 3257 C C . ASP A 1 418 ? 38.563 -24.077 -51.955 1.00 84.50 418 ASP A C 1
ATOM 3259 O O . ASP A 1 418 ? 37.787 -24.012 -52.908 1.00 84.50 418 ASP A O 1
ATOM 3263 N N . MET A 1 419 ? 39.182 -22.989 -51.489 1.00 80.31 419 MET A N 1
ATOM 3264 C CA . MET A 1 419 ? 38.986 -21.672 -52.081 1.00 80.31 419 MET A CA 1
ATOM 3265 C C . MET A 1 419 ? 39.715 -21.557 -53.429 1.00 80.31 419 MET A C 1
ATOM 3267 O O . MET A 1 419 ? 40.949 -21.659 -53.466 1.00 80.31 419 MET A O 1
ATOM 3271 N N . PRO A 1 420 ? 38.995 -21.287 -54.536 1.00 75.50 420 PRO A N 1
ATOM 3272 C CA . PRO A 1 420 ? 39.609 -21.121 -55.847 1.00 75.50 420 PRO A CA 1
ATOM 3273 C C . PRO A 1 420 ? 40.645 -19.994 -55.814 1.00 75.50 420 PRO A C 1
ATOM 3275 O O . PRO A 1 420 ? 40.351 -18.888 -55.365 1.00 75.50 420 PRO A O 1
ATOM 3278 N N . ASN A 1 421 ? 41.859 -20.264 -56.300 1.00 76.88 421 ASN A N 1
ATOM 3279 C CA . ASN A 1 421 ? 42.956 -19.290 -56.402 1.00 76.88 421 ASN A CA 1
ATOM 3280 C C . ASN A 1 421 ? 43.432 -18.673 -55.070 1.00 76.88 421 ASN A C 1
ATOM 3282 O O . ASN A 1 421 ? 44.096 -17.635 -55.077 1.00 76.88 421 ASN A O 1
ATOM 3286 N N . ARG A 1 422 ? 43.143 -19.302 -53.922 1.00 77.56 422 ARG A N 1
ATOM 3287 C CA . ARG A 1 422 ? 43.608 -18.836 -52.607 1.00 77.56 422 ARG A CA 1
ATOM 3288 C C . ARG A 1 422 ? 44.548 -19.871 -51.969 1.00 77.56 422 ARG A C 1
ATOM 3290 O O . ARG A 1 422 ? 44.070 -20.803 -51.324 1.00 77.56 422 ARG A O 1
ATOM 3297 N N . PRO A 1 423 ? 45.881 -19.729 -52.113 1.00 76.62 423 PRO A N 1
ATOM 3298 C CA . PRO A 1 423 ? 46.818 -20.572 -51.380 1.00 76.62 423 PRO A CA 1
ATOM 3299 C C . PRO A 1 423 ? 46.763 -20.249 -49.883 1.00 76.62 423 PRO A C 1
ATOM 3301 O O . PRO A 1 423 ? 46.423 -19.130 -49.486 1.00 76.62 423 PRO A O 1
ATOM 3304 N N . ARG A 1 424 ? 47.105 -21.242 -49.059 1.00 81.19 424 ARG A N 1
ATOM 3305 C CA . ARG A 1 424 ? 47.206 -21.086 -47.604 1.00 81.19 424 ARG A CA 1
ATOM 3306 C C . ARG A 1 424 ? 48.331 -20.123 -47.209 1.00 81.19 424 ARG A C 1
ATOM 3308 O O . ARG A 1 424 ? 49.299 -20.000 -47.961 1.00 81.19 424 ARG A O 1
ATOM 3315 N N . PRO A 1 425 ? 48.236 -19.508 -46.017 1.00 88.62 425 PRO A N 1
ATOM 3316 C CA . PRO A 1 425 ? 47.191 -19.673 -44.985 1.00 88.62 425 PRO A CA 1
ATOM 3317 C C . PRO A 1 425 ? 45.918 -18.831 -45.219 1.00 88.62 425 PRO A C 1
ATOM 3319 O O . PRO A 1 425 ? 45.893 -17.941 -46.072 1.00 88.62 425 PRO A O 1
ATOM 3322 N N . ILE A 1 426 ? 44.868 -19.103 -44.436 1.00 91.69 426 ILE A N 1
ATOM 3323 C CA . ILE A 1 426 ? 43.588 -18.379 -44.451 1.00 91.69 426 ILE A CA 1
ATOM 3324 C C . ILE A 1 426 ? 43.338 -17.736 -43.089 1.00 91.69 426 ILE A C 1
ATOM 3326 O O . ILE A 1 426 ? 43.395 -18.429 -42.084 1.00 91.69 426 ILE A O 1
ATOM 3330 N N . ALA A 1 427 ? 42.993 -16.447 -43.057 1.00 94.12 427 ALA A N 1
ATOM 3331 C CA . ALA A 1 427 ? 42.622 -15.777 -41.816 1.00 94.12 427 ALA A CA 1
ATOM 3332 C C . ALA A 1 427 ? 41.385 -14.885 -41.974 1.00 94.12 427 ALA A C 1
ATOM 3334 O O . ALA A 1 427 ? 41.226 -14.217 -42.999 1.00 94.12 427 ALA A O 1
ATOM 3335 N N . TYR A 1 428 ? 40.537 -14.851 -40.944 1.00 96.00 428 TYR A N 1
ATOM 3336 C CA . TYR A 1 428 ? 39.372 -13.966 -40.860 1.00 96.00 428 TYR A CA 1
ATOM 3337 C C . TYR A 1 428 ? 39.464 -13.032 -39.657 1.00 96.00 428 TYR A C 1
ATOM 3339 O O . TYR A 1 428 ? 39.789 -13.468 -38.554 1.00 96.00 428 TYR A O 1
ATOM 3347 N N . GLU A 1 429 ? 39.082 -11.776 -39.872 1.00 96.69 429 GLU A N 1
ATOM 3348 C CA . GLU A 1 429 ? 38.808 -10.801 -38.820 1.00 96.69 429 GLU A CA 1
ATOM 3349 C C . GLU A 1 429 ? 37.294 -10.654 -38.624 1.00 96.69 429 GLU A C 1
ATOM 3351 O O . GLU A 1 429 ? 36.552 -10.392 -39.578 1.00 96.69 429 GLU A O 1
ATOM 3356 N N . VAL A 1 430 ? 36.837 -10.810 -37.380 1.00 97.31 430 VAL A N 1
ATOM 3357 C CA . VAL A 1 430 ? 35.430 -10.704 -36.982 1.00 97.31 430 VAL A CA 1
ATOM 3358 C C . VAL A 1 430 ? 35.286 -9.777 -35.775 1.00 97.31 430 VAL A C 1
ATOM 3360 O O . VAL A 1 430 ? 35.806 -10.061 -34.698 1.00 97.31 430 VAL A O 1
ATOM 3363 N N . ILE A 1 431 ? 34.550 -8.676 -35.926 1.00 97.38 431 ILE A N 1
ATOM 3364 C CA . ILE A 1 431 ? 34.281 -7.739 -34.825 1.00 97.38 431 ILE A CA 1
ATOM 3365 C C . ILE A 1 431 ? 32.813 -7.835 -34.424 1.00 97.38 431 ILE A C 1
ATOM 3367 O O . ILE A 1 431 ? 31.921 -7.654 -35.257 1.00 97.38 431 ILE A O 1
ATOM 3371 N N . PHE A 1 432 ? 32.587 -8.081 -33.134 1.00 97.19 432 PHE A N 1
ATOM 3372 C CA . PHE A 1 432 ? 31.280 -7.980 -32.495 1.00 97.19 432 PHE A CA 1
ATOM 3373 C C . PHE A 1 432 ? 31.189 -6.662 -31.736 1.00 97.19 432 PHE A C 1
ATOM 3375 O O . PHE A 1 432 ? 32.089 -6.333 -30.967 1.00 97.19 432 PHE A O 1
ATOM 3382 N N . GLN A 1 433 ? 30.092 -5.931 -31.903 1.00 94.88 433 GLN A N 1
ATOM 3383 C CA . GLN A 1 433 ? 29.817 -4.717 -31.137 1.00 94.88 433 GLN A CA 1
ATOM 3384 C C . GLN A 1 433 ? 28.411 -4.780 -30.547 1.00 94.88 433 GLN A C 1
ATOM 3386 O O . GLN A 1 433 ? 27.464 -5.118 -31.264 1.00 94.88 433 GLN A O 1
ATOM 3391 N N . ARG A 1 434 ? 28.258 -4.432 -29.264 1.00 91.75 434 ARG A N 1
ATOM 3392 C CA . ARG A 1 434 ? 26.929 -4.275 -28.661 1.00 91.75 434 ARG A CA 1
ATOM 3393 C C . ARG A 1 434 ? 26.156 -3.174 -29.382 1.00 91.75 434 ARG A C 1
ATOM 3395 O O . ARG A 1 434 ? 26.651 -2.066 -29.572 1.00 91.75 434 ARG A O 1
ATOM 3402 N N . LYS A 1 435 ? 24.939 -3.487 -29.817 1.00 84.06 435 LYS A N 1
ATOM 3403 C CA . LYS A 1 435 ? 24.006 -2.544 -30.434 1.00 84.06 435 LYS A CA 1
ATOM 3404 C C . LYS A 1 435 ? 22.609 -2.772 -29.880 1.00 84.06 435 LYS A C 1
ATOM 3406 O O . LYS A 1 435 ? 22.164 -3.905 -29.719 1.00 84.06 435 LYS A O 1
ATOM 3411 N N . SER A 1 436 ? 21.904 -1.672 -29.647 1.00 67.50 436 SER A N 1
ATOM 3412 C CA . SER A 1 436 ? 20.467 -1.685 -29.385 1.00 67.50 436 SER A CA 1
ATOM 3413 C C . SER A 1 436 ? 19.723 -1.661 -30.718 1.00 67.50 436 SER A C 1
ATOM 3415 O O . SER A 1 436 ? 19.841 -0.694 -31.469 1.00 67.50 436 SER A O 1
ATOM 3417 N N . SER A 1 437 ? 18.957 -2.707 -31.025 1.00 57.69 437 SER A N 1
ATOM 3418 C CA . SER A 1 437 ? 17.994 -2.684 -32.129 1.00 57.69 437 SER A CA 1
ATOM 3419 C C . SER A 1 437 ? 16.584 -2.637 -31.555 1.00 57.69 437 SER A C 1
ATOM 3421 O O . SER A 1 437 ? 16.099 -3.632 -31.017 1.00 57.69 437 SER A O 1
ATOM 3423 N N . ALA A 1 438 ? 15.917 -1.490 -31.666 1.00 51.81 438 ALA A N 1
ATOM 3424 C CA . ALA A 1 438 ? 14.463 -1.459 -31.560 1.00 51.81 438 ALA A CA 1
ATOM 3425 C C . ALA A 1 438 ? 13.875 -2.050 -32.856 1.00 51.81 438 ALA A C 1
ATOM 3427 O O . ALA A 1 438 ? 14.365 -1.710 -33.939 1.00 51.81 438 ALA A O 1
ATOM 3428 N N . PRO A 1 439 ? 12.848 -2.915 -32.795 1.00 49.12 439 PRO A N 1
ATOM 3429 C CA . PRO A 1 439 ? 12.041 -3.200 -33.970 1.00 49.12 439 PRO A CA 1
ATOM 3430 C C . PRO A 1 439 ? 11.425 -1.877 -34.428 1.00 49.12 439 PRO A C 1
ATOM 3432 O O . PRO A 1 439 ? 10.709 -1.220 -33.676 1.00 49.12 439 PRO A O 1
ATOM 3435 N N . VAL A 1 440 ? 11.749 -1.448 -35.643 1.00 52.34 440 VAL A N 1
ATOM 3436 C CA . VAL A 1 440 ? 11.210 -0.209 -36.193 1.00 52.34 440 VAL A CA 1
ATOM 3437 C C . VAL A 1 440 ? 9.792 -0.491 -36.690 1.00 52.34 440 VAL A C 1
ATOM 3439 O O . VAL A 1 440 ? 9.595 -0.937 -37.819 1.00 52.34 440 VAL A O 1
ATOM 3442 N N . THR A 1 441 ? 8.790 -0.258 -35.847 1.00 56.16 441 THR A N 1
ATOM 3443 C CA . THR A 1 441 ? 7.396 -0.142 -36.284 1.00 56.16 441 THR A CA 1
ATOM 3444 C C . THR A 1 441 ? 7.176 1.289 -36.786 1.00 56.16 441 THR A C 1
ATOM 3446 O O . THR A 1 441 ? 7.280 2.246 -36.027 1.00 56.16 441 THR A O 1
ATOM 3449 N N . ASN A 1 442 ? 6.947 1.445 -38.095 1.00 67.19 442 ASN A N 1
ATOM 3450 C CA . ASN A 1 442 ? 6.775 2.738 -38.777 1.00 67.19 442 ASN A CA 1
ATOM 3451 C C . ASN A 1 442 ? 5.317 2.975 -39.176 1.00 67.19 442 ASN A C 1
ATOM 3453 O O . ASN A 1 442 ? 5.045 3.285 -40.329 1.00 67.19 442 ASN A O 1
ATOM 3457 N N . GLN A 1 443 ? 4.362 2.762 -38.280 1.00 73.19 443 GLN A N 1
ATOM 3458 C CA . GLN A 1 443 ? 2.935 2.898 -38.595 1.00 73.19 443 GLN A CA 1
ATOM 3459 C C . GLN A 1 443 ? 2.264 4.068 -37.870 1.00 73.19 443 GLN A C 1
ATOM 3461 O O . GLN A 1 443 ? 1.109 4.380 -38.167 1.00 73.19 443 GLN A O 1
ATOM 3466 N N . SER A 1 444 ? 2.970 4.772 -36.976 1.00 81.56 444 SER A N 1
ATOM 3467 C CA . SER A 1 444 ? 2.370 5.904 -36.273 1.00 81.56 444 SER A CA 1
ATOM 3468 C C . SER A 1 444 ? 2.014 7.051 -37.209 1.00 81.56 444 SER A C 1
ATOM 3470 O O . SER A 1 444 ? 2.643 7.281 -38.248 1.00 81.56 444 SER A O 1
ATOM 3472 N N . SER A 1 445 ? 1.022 7.836 -36.788 1.00 87.81 445 SER A N 1
ATOM 3473 C CA . SER A 1 445 ? 0.678 9.089 -37.453 1.00 87.81 445 SER A CA 1
ATOM 3474 C C . SER A 1 445 ? 0.445 10.233 -36.472 1.00 87.81 445 SER A C 1
ATOM 3476 O O . SER A 1 445 ? -0.114 10.056 -35.395 1.00 87.81 445 SER A O 1
ATOM 3478 N N . VAL A 1 446 ? 0.848 11.438 -36.862 1.00 86.69 446 VAL A N 1
ATOM 3479 C CA . VAL A 1 446 ? 0.479 12.678 -36.173 1.00 86.69 446 VAL A CA 1
ATOM 3480 C C . VAL A 1 446 ? -0.479 13.417 -37.085 1.00 86.69 446 VAL A C 1
ATOM 3482 O O . VAL A 1 446 ? -0.133 13.724 -38.222 1.00 86.69 446 VAL A O 1
ATOM 3485 N N . ARG A 1 447 ? -1.685 13.709 -36.611 1.00 89.56 447 ARG A N 1
ATOM 3486 C CA . ARG A 1 447 ? -2.650 14.550 -37.328 1.00 89.56 447 ARG A CA 1
ATOM 3487 C C . ARG A 1 447 ? -3.060 15.716 -36.455 1.00 89.56 447 ARG A C 1
ATOM 3489 O O . ARG A 1 447 ? -2.962 15.643 -35.237 1.00 89.56 447 ARG A O 1
ATOM 3496 N N . GLY A 1 448 ? -3.533 16.790 -37.053 1.00 87.69 448 GLY A N 1
ATOM 3497 C CA . GLY A 1 448 ? -3.904 17.936 -36.250 1.00 87.69 448 GLY A CA 1
ATOM 3498 C C . GLY A 1 448 ? -4.521 19.060 -37.035 1.00 87.69 448 GLY A C 1
ATOM 3499 O O . GLY A 1 448 ? -4.674 18.971 -38.254 1.00 87.69 448 GLY A O 1
ATOM 3500 N N . ARG A 1 449 ? -4.868 20.115 -36.304 1.00 86.75 449 ARG A N 1
ATOM 3501 C CA . ARG A 1 449 ? -5.415 21.347 -36.855 1.00 86.75 449 ARG A CA 1
ATOM 3502 C C . ARG A 1 449 ? -4.789 22.552 -36.170 1.00 86.75 449 ARG A C 1
ATOM 3504 O O . ARG A 1 449 ? -4.764 22.627 -34.942 1.00 86.75 449 ARG A O 1
ATOM 3511 N N . ILE A 1 450 ? -4.317 23.497 -36.975 1.00 85.44 450 ILE A N 1
ATOM 3512 C CA . ILE A 1 450 ? -3.861 24.802 -36.506 1.00 85.44 450 ILE A CA 1
ATOM 3513 C C . ILE A 1 450 ? -4.924 25.830 -36.873 1.00 85.44 450 ILE A C 1
ATOM 3515 O O . ILE A 1 450 ? -5.104 26.181 -38.038 1.00 85.44 450 ILE A O 1
ATOM 3519 N N . VAL A 1 451 ? -5.677 26.275 -35.872 1.00 80.69 451 VAL A N 1
ATOM 3520 C CA . VAL A 1 451 ? -6.793 27.205 -36.070 1.00 80.69 451 VAL A CA 1
ATOM 3521 C C . VAL A 1 451 ? -6.235 28.622 -36.175 1.00 80.69 451 VAL A C 1
ATOM 3523 O O . VAL A 1 451 ? -5.538 29.068 -35.270 1.00 80.69 451 VAL A O 1
ATOM 3526 N N . GLY A 1 452 ? -6.541 29.326 -37.270 1.00 73.50 452 GLY A N 1
ATOM 3527 C CA . GLY A 1 452 ? -6.086 30.704 -37.509 1.00 73.50 452 GLY A CA 1
ATOM 3528 C C . GLY A 1 452 ? -4.740 30.836 -38.233 1.00 73.50 452 GLY A C 1
ATOM 3529 O O . GLY A 1 452 ? -4.274 31.956 -38.422 1.00 73.50 452 GLY A O 1
ATOM 3530 N N . ALA A 1 453 ? -4.124 29.730 -38.665 1.00 75.38 453 ALA A N 1
ATOM 3531 C CA . ALA A 1 453 ? -2.909 29.785 -39.475 1.00 75.38 453 ALA A CA 1
ATOM 3532 C C . ALA A 1 453 ? -3.193 30.229 -40.926 1.00 75.38 453 ALA A C 1
ATOM 3534 O O . ALA A 1 453 ? -4.227 29.851 -41.487 1.00 75.38 453 ALA A O 1
ATOM 3535 N N . PRO A 1 454 ? -2.273 30.980 -41.567 1.00 74.75 454 PRO A N 1
ATOM 3536 C CA . PRO A 1 454 ? -2.361 31.291 -42.992 1.00 74.75 454 PRO A CA 1
ATOM 3537 C C . PRO A 1 454 ? -2.441 30.017 -43.843 1.00 74.75 454 PRO A C 1
ATOM 3539 O O . PRO A 1 454 ? -1.746 29.040 -43.567 1.00 74.75 454 PRO A O 1
ATOM 3542 N N . SER A 1 455 ? -3.212 30.041 -44.934 1.00 69.25 455 SER A N 1
ATOM 3543 C CA . SER A 1 455 ? -3.361 28.896 -45.855 1.00 69.25 455 SER A CA 1
ATOM 3544 C C . SER A 1 455 ? -2.065 28.495 -46.577 1.00 69.25 455 SER A C 1
ATOM 3546 O O . SER A 1 455 ? -2.004 27.438 -47.199 1.00 69.25 455 SER A O 1
ATOM 3548 N N . THR A 1 456 ? -1.022 29.323 -46.494 1.00 77.94 456 THR A N 1
ATOM 3549 C CA . THR A 1 456 ? 0.323 29.055 -47.021 1.00 77.94 456 THR A CA 1
ATOM 3550 C C . THR A 1 456 ? 1.285 28.484 -45.980 1.00 77.94 456 THR A C 1
ATOM 3552 O O . THR A 1 456 ? 2.425 28.181 -46.326 1.00 77.94 456 THR A O 1
ATOM 3555 N N . ALA A 1 457 ? 0.871 28.362 -44.716 1.00 84.56 457 ALA A N 1
ATOM 3556 C CA . ALA A 1 457 ? 1.746 27.911 -43.646 1.00 84.56 457 ALA A CA 1
ATOM 3557 C C . ALA A 1 457 ? 2.060 26.410 -43.758 1.00 84.56 457 ALA A C 1
ATOM 3559 O O . ALA A 1 457 ? 1.266 25.599 -44.247 1.00 84.56 457 ALA A O 1
ATOM 3560 N N . SER A 1 458 ? 3.238 26.032 -43.270 1.00 90.31 458 SER A N 1
ATOM 3561 C CA . SER A 1 458 ? 3.680 24.643 -43.191 1.00 90.31 458 SER A CA 1
ATOM 3562 C C . SER A 1 458 ? 4.158 24.297 -41.795 1.00 90.31 458 SER A C 1
ATOM 3564 O O . SER A 1 458 ? 4.682 25.144 -41.073 1.00 90.31 458 SER A O 1
ATOM 3566 N N . VAL A 1 459 ? 4.002 23.029 -41.439 1.00 92.44 459 VAL A N 1
ATOM 3567 C CA . VAL A 1 459 ? 4.503 22.459 -40.195 1.00 92.44 459 VAL A CA 1
ATOM 3568 C C . VAL A 1 459 ? 5.637 21.483 -40.471 1.00 92.44 459 VAL A C 1
ATOM 3570 O O . VAL A 1 459 ? 5.618 20.752 -41.463 1.00 92.44 459 VAL A O 1
ATOM 3573 N N . THR A 1 460 ? 6.604 21.450 -39.563 1.00 92.25 460 THR A N 1
ATOM 3574 C CA . THR A 1 460 ? 7.759 20.554 -39.605 1.00 92.25 460 THR A CA 1
ATOM 3575 C C . THR A 1 460 ? 7.735 19.652 -38.384 1.00 92.25 460 THR A C 1
ATOM 3577 O O . THR A 1 460 ? 7.768 20.134 -37.254 1.00 92.25 460 THR A O 1
ATOM 3580 N N . LEU A 1 461 ? 7.711 18.341 -38.605 1.00 87.25 461 LEU A N 1
ATOM 3581 C CA . LEU A 1 461 ? 7.872 17.340 -37.558 1.00 87.25 461 LEU A CA 1
ATOM 3582 C C . LEU A 1 461 ? 9.329 16.868 -37.537 1.00 87.25 461 LEU A C 1
ATOM 3584 O O . LEU A 1 461 ? 9.844 16.396 -38.549 1.00 87.25 461 LEU A O 1
ATOM 3588 N N . SER A 1 462 ? 10.000 16.986 -36.395 1.00 81.94 462 SER A N 1
ATOM 3589 C CA . SER A 1 462 ? 11.394 16.551 -36.211 1.00 81.94 462 SER A CA 1
ATOM 3590 C C . SER A 1 462 ? 11.547 15.747 -34.922 1.00 81.94 462 SER A C 1
ATOM 3592 O O . SER A 1 462 ? 10.764 15.934 -33.997 1.00 81.94 462 SER A O 1
ATOM 3594 N N . GLY A 1 463 ? 12.518 14.836 -34.857 1.00 74.50 463 GLY A N 1
ATOM 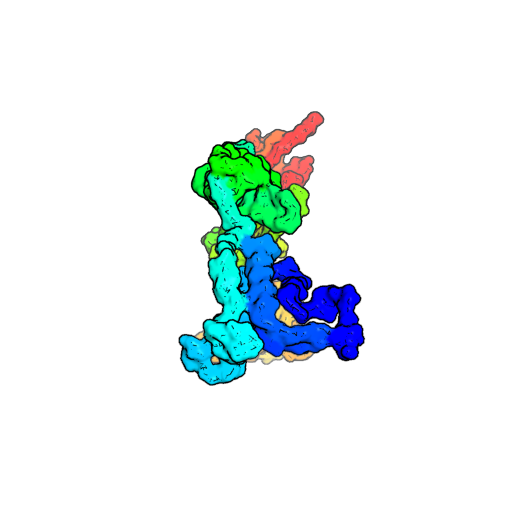3595 C CA . GLY A 1 463 ? 12.745 13.986 -33.683 1.00 74.50 463 GLY A CA 1
ATOM 3596 C C . GLY A 1 463 ? 13.059 12.539 -34.050 1.00 74.50 463 GLY A C 1
ATOM 3597 O O . GLY A 1 463 ? 13.249 12.227 -35.222 1.00 74.50 463 GLY A O 1
ATOM 3598 N N . ALA A 1 464 ? 13.160 11.672 -33.040 1.00 63.94 464 ALA A N 1
ATOM 3599 C CA . ALA A 1 464 ? 13.383 10.224 -33.181 1.00 63.94 464 ALA A CA 1
ATOM 3600 C C . ALA A 1 464 ? 14.560 9.790 -34.093 1.00 63.94 464 ALA A C 1
ATOM 3602 O O . ALA A 1 464 ? 14.550 8.692 -34.642 1.00 63.94 464 ALA A O 1
ATOM 3603 N N . GLY A 1 465 ? 15.575 10.642 -34.286 1.00 57.03 465 GLY A N 1
ATOM 3604 C CA . GLY A 1 465 ? 16.723 10.347 -35.156 1.00 57.03 465 GLY A CA 1
ATOM 3605 C C . GLY A 1 465 ? 16.393 10.258 -36.654 1.00 57.03 465 GLY A C 1
ATOM 3606 O O . GLY A 1 465 ? 17.252 9.846 -37.432 1.00 57.03 465 GLY A O 1
ATOM 3607 N N . VAL A 1 466 ? 15.181 10.646 -37.071 1.00 68.81 466 VAL A N 1
ATOM 3608 C CA . VAL A 1 466 ? 14.757 10.666 -38.478 1.00 68.81 466 VAL A CA 1
ATOM 3609 C C . VAL A 1 466 ? 14.863 12.066 -39.081 1.00 68.81 466 VAL A C 1
ATOM 3611 O O . VAL A 1 466 ? 14.796 13.080 -38.382 1.00 68.81 466 VAL A O 1
ATOM 3614 N N . THR A 1 467 ? 15.018 12.133 -40.405 1.00 77.12 467 THR A N 1
ATOM 3615 C CA . THR A 1 467 ? 15.025 13.401 -41.144 1.00 77.12 467 THR A CA 1
ATOM 3616 C C . THR A 1 467 ? 13.709 14.159 -40.915 1.00 77.12 467 THR A C 1
ATOM 3618 O O . THR A 1 467 ? 12.644 13.543 -41.024 1.00 77.12 467 THR A O 1
ATOM 3621 N N . PRO A 1 468 ? 13.748 15.476 -40.622 1.00 84.81 468 PRO A N 1
ATOM 3622 C CA . PRO A 1 468 ? 12.540 16.271 -40.428 1.00 84.81 468 PRO A CA 1
ATOM 3623 C C . PRO A 1 468 ? 11.571 16.152 -41.611 1.00 84.81 468 PRO A C 1
ATOM 3625 O O . PRO A 1 468 ? 11.971 16.309 -42.765 1.00 84.81 468 PRO A O 1
ATOM 3628 N N . LYS A 1 469 ? 10.293 15.886 -41.326 1.00 87.50 469 LYS A N 1
ATOM 3629 C CA . LYS A 1 469 ? 9.224 15.808 -42.332 1.00 87.50 469 LYS A CA 1
ATOM 3630 C C . LYS A 1 469 ? 8.462 17.135 -42.373 1.00 87.50 469 LYS A C 1
ATOM 3632 O O . LYS A 1 469 ? 8.091 17.662 -41.328 1.00 87.50 469 LYS A O 1
ATOM 3637 N N . LEU A 1 470 ? 8.188 17.648 -43.572 1.00 92.69 470 LEU A N 1
ATOM 3638 C CA . LEU A 1 470 ? 7.428 18.883 -43.805 1.00 92.69 470 LEU A CA 1
ATOM 3639 C C . LEU A 1 470 ? 6.023 18.555 -44.332 1.00 92.69 470 LEU A C 1
ATOM 3641 O O . LEU A 1 470 ? 5.889 17.735 -45.239 1.00 92.69 470 LEU A O 1
ATOM 3645 N N . ALA A 1 471 ? 4.991 19.225 -43.817 1.00 90.00 471 ALA A N 1
ATOM 3646 C CA . ALA A 1 471 ? 3.632 19.174 -44.358 1.00 90.00 471 ALA A CA 1
ATOM 3647 C C . ALA A 1 471 ? 3.053 20.588 -44.504 1.00 90.00 471 ALA A C 1
ATOM 3649 O O . ALA A 1 471 ? 3.110 21.392 -43.575 1.00 90.00 471 ALA A O 1
ATOM 3650 N N . ARG A 1 472 ? 2.472 20.898 -45.669 1.00 89.38 472 ARG A N 1
ATOM 3651 C CA . ARG A 1 472 ? 1.681 22.127 -45.857 1.00 89.38 472 ARG A CA 1
ATOM 3652 C C . ARG A 1 472 ? 0.312 21.960 -45.205 1.00 89.38 472 ARG A C 1
ATOM 3654 O O . ARG A 1 472 ? -0.274 20.882 -45.308 1.00 89.38 472 ARG A O 1
ATOM 3661 N N . LEU A 1 473 ? -0.183 23.012 -44.555 1.00 88.56 473 LEU A N 1
ATOM 3662 C CA . LEU A 1 473 ? -1.533 23.007 -44.001 1.00 88.56 473 LEU A CA 1
ATOM 3663 C C . LEU A 1 473 ? -2.570 22.991 -45.133 1.00 88.56 473 LEU A C 1
ATOM 3665 O O . LEU A 1 473 ? -2.393 23.635 -46.168 1.00 88.56 473 LEU A O 1
ATOM 3669 N N . ALA A 1 474 ? -3.664 22.260 -44.933 1.00 85.50 474 ALA A N 1
ATOM 3670 C CA . ALA A 1 474 ? -4.840 22.357 -45.790 1.00 85.50 474 ALA A CA 1
ATOM 3671 C C . ALA A 1 474 ? -5.588 23.683 -45.549 1.00 85.50 474 ALA A C 1
ATOM 3673 O O . ALA A 1 474 ? -5.345 24.382 -44.566 1.00 85.50 474 ALA A O 1
ATOM 3674 N N . ALA A 1 475 ? -6.539 24.025 -46.428 1.00 79.19 475 ALA A N 1
ATOM 3675 C CA . ALA A 1 475 ? -7.306 25.276 -46.347 1.00 79.19 475 ALA A CA 1
ATOM 3676 C C . ALA A 1 475 ? -8.099 25.441 -45.033 1.00 79.19 475 ALA A C 1
ATOM 3678 O O . ALA A 1 475 ? -8.425 26.558 -44.645 1.00 79.19 475 ALA A O 1
ATOM 3679 N N . ASP A 1 476 ? -8.398 24.339 -44.342 1.00 81.25 476 ASP A N 1
ATOM 3680 C CA . ASP A 1 476 ? -9.060 24.326 -43.038 1.00 81.25 476 ASP A CA 1
ATOM 3681 C C . ASP A 1 476 ? -8.077 24.359 -41.848 1.00 81.25 476 ASP A C 1
ATOM 3683 O O . ASP A 1 476 ? -8.514 24.349 -40.694 1.00 81.25 476 ASP A O 1
ATOM 3687 N N . GLY A 1 477 ? -6.768 24.416 -42.113 1.00 84.12 477 GLY A N 1
ATOM 3688 C CA . GLY A 1 477 ? -5.687 24.391 -41.128 1.00 84.12 477 GLY A CA 1
ATOM 3689 C C . GLY A 1 477 ? -5.249 22.986 -40.706 1.00 84.12 477 GLY A C 1
ATOM 3690 O O . GLY A 1 477 ? -4.466 22.861 -39.763 1.00 84.12 477 GLY A O 1
ATOM 3691 N N . SER A 1 478 ? -5.757 21.921 -41.339 1.00 88.50 478 SER A N 1
ATOM 3692 C CA . SER A 1 478 ? -5.408 20.541 -40.978 1.00 88.50 478 SER A CA 1
ATOM 3693 C C . SER A 1 478 ? -4.066 20.073 -41.559 1.00 88.50 478 SER A C 1
ATOM 3695 O O . SER A 1 478 ? -3.615 20.548 -42.602 1.00 88.50 478 SER A O 1
ATOM 3697 N N . PHE A 1 479 ? -3.415 19.127 -40.875 1.00 89.69 479 PHE A N 1
ATOM 3698 C CA . PHE A 1 479 ? -2.181 18.475 -41.325 1.00 89.69 479 PHE A CA 1
ATOM 3699 C C . PHE A 1 479 ? -2.117 17.006 -40.898 1.00 89.69 479 PHE A C 1
ATOM 3701 O O . PHE A 1 479 ? -2.786 16.580 -39.950 1.00 89.69 479 PHE A O 1
ATOM 3708 N N . ARG A 1 480 ? -1.275 16.225 -41.587 1.00 90.88 480 ARG A N 1
ATOM 3709 C CA . ARG A 1 480 ? -0.995 14.826 -41.249 1.00 90.88 480 ARG A CA 1
ATOM 3710 C C . ARG A 1 480 ? 0.435 14.427 -41.609 1.00 90.88 480 ARG A C 1
ATOM 3712 O O . ARG A 1 480 ? 0.892 14.672 -42.719 1.00 90.88 480 ARG A O 1
ATOM 3719 N N . PHE A 1 481 ? 1.075 13.709 -40.696 1.00 89.12 481 PHE A N 1
ATOM 3720 C CA . PHE A 1 481 ? 2.302 12.948 -40.887 1.00 89.12 481 PHE A CA 1
ATOM 3721 C C . PHE A 1 481 ? 1.996 11.469 -40.667 1.00 89.12 481 PHE A C 1
ATOM 3723 O O . PHE A 1 481 ? 1.396 11.116 -39.655 1.00 89.12 481 PHE A O 1
ATOM 3730 N N . GLY A 1 482 ? 2.368 10.617 -41.618 1.00 85.38 482 GLY A N 1
ATOM 3731 C CA . GLY A 1 482 ? 2.248 9.162 -41.516 1.00 85.38 482 GLY A CA 1
ATOM 3732 C C . GLY A 1 482 ? 3.608 8.475 -41.511 1.00 85.38 482 GLY A C 1
ATOM 3733 O O . GLY A 1 482 ? 4.653 9.122 -41.675 1.00 85.38 482 GLY A O 1
ATOM 3734 N N . ASP A 1 483 ? 3.555 7.160 -41.337 1.00 82.06 483 ASP A N 1
ATOM 3735 C CA . ASP A 1 483 ? 4.696 6.251 -41.375 1.00 82.06 483 ASP A CA 1
ATOM 3736 C C . ASP A 1 483 ? 5.832 6.711 -40.460 1.00 82.06 483 ASP A C 1
ATOM 3738 O O . ASP A 1 483 ? 6.969 6.959 -40.888 1.00 82.06 483 ASP A O 1
ATOM 3742 N N . LEU A 1 484 ? 5.470 6.982 -39.207 1.00 81.31 484 LEU A N 1
ATOM 3743 C CA . LEU A 1 484 ? 6.390 7.483 -38.200 1.00 81.31 484 LEU A CA 1
ATOM 3744 C C . LEU A 1 484 ? 6.860 6.330 -37.309 1.00 81.31 484 LEU A C 1
ATOM 3746 O O . LEU A 1 484 ? 6.015 5.567 -36.830 1.00 81.31 484 LEU A O 1
ATOM 3750 N N . PRO A 1 485 ? 8.178 6.204 -37.068 1.00 71.19 485 PRO A N 1
ATOM 3751 C CA . PRO A 1 485 ? 8.684 5.300 -36.052 1.00 71.19 485 PRO A CA 1
ATOM 3752 C C . PRO A 1 485 ? 8.228 5.703 -34.656 1.00 71.19 485 PRO A C 1
ATOM 3754 O O . PRO A 1 485 ? 7.947 6.880 -34.392 1.00 71.19 485 PRO A O 1
ATOM 3757 N N . ALA A 1 486 ? 8.264 4.732 -33.745 1.00 69.00 486 ALA A N 1
ATOM 3758 C CA . ALA A 1 486 ? 8.238 5.011 -32.319 1.00 69.00 486 ALA A CA 1
ATOM 3759 C C . ALA A 1 486 ? 9.357 5.997 -31.945 1.00 69.00 486 ALA A C 1
ATOM 3761 O O . ALA A 1 486 ? 10.479 5.912 -32.449 1.00 69.00 486 ALA A O 1
ATOM 3762 N N . GLY A 1 487 ? 9.058 6.944 -31.063 1.00 67.25 487 GLY A N 1
ATOM 3763 C CA . GLY A 1 487 ? 10.024 7.941 -30.620 1.00 67.25 487 GLY A CA 1
ATOM 3764 C C . GLY A 1 487 ? 9.386 9.252 -30.190 1.00 67.25 487 GLY A C 1
ATOM 3765 O O . GLY A 1 487 ? 8.167 9.407 -30.192 1.00 67.25 487 GLY A O 1
ATOM 3766 N N . VAL A 1 488 ? 10.231 10.204 -29.800 1.00 69.00 488 VAL A N 1
ATOM 3767 C CA . VAL A 1 488 ? 9.807 11.532 -29.343 1.00 69.00 488 VAL A CA 1
ATOM 3768 C C . VAL A 1 488 ? 10.041 12.554 -30.448 1.00 69.00 488 VAL A C 1
ATOM 3770 O O . VAL A 1 488 ? 11.139 12.639 -31.006 1.00 69.00 488 VAL A O 1
ATOM 3773 N N . TYR A 1 489 ? 9.000 13.328 -30.741 1.00 81.06 489 TYR A N 1
ATOM 3774 C CA . TYR A 1 489 ? 8.964 14.326 -31.799 1.00 81.06 489 TYR A CA 1
ATOM 3775 C C . TYR A 1 489 ? 8.595 15.710 -31.269 1.00 81.06 489 TYR A C 1
ATOM 3777 O O . TYR A 1 489 ? 7.979 15.872 -30.219 1.00 81.06 489 TYR A O 1
ATOM 3785 N N . GLN A 1 490 ? 8.930 16.721 -32.053 1.00 82.75 490 GLN A N 1
ATOM 3786 C CA . GLN A 1 490 ? 8.490 18.097 -31.891 1.00 82.75 490 GLN A CA 1
ATOM 3787 C C . GLN A 1 490 ? 7.907 18.593 -33.214 1.00 82.75 490 GLN A C 1
ATOM 3789 O O . GLN A 1 490 ? 8.412 18.279 -34.297 1.00 82.75 490 GLN A O 1
ATOM 3794 N N . LEU A 1 491 ? 6.838 19.370 -33.110 1.00 87.56 491 LEU A N 1
ATOM 3795 C CA . LEU A 1 491 ? 6.137 20.010 -34.207 1.00 87.56 491 LEU A CA 1
ATOM 3796 C C . LEU A 1 491 ? 6.441 21.509 -34.181 1.00 87.56 491 LEU A C 1
ATOM 3798 O O . LEU A 1 491 ? 6.082 22.213 -33.235 1.00 87.56 491 LEU A O 1
ATOM 3802 N N . GLY A 1 492 ? 7.092 21.992 -35.231 1.00 86.19 492 GLY A N 1
ATOM 3803 C CA . GLY A 1 492 ? 7.292 23.411 -35.496 1.00 86.19 492 GLY A CA 1
ATOM 3804 C C . GLY A 1 492 ? 6.299 23.931 -36.526 1.00 86.19 492 GLY A C 1
ATOM 3805 O O . GLY A 1 492 ? 5.969 23.223 -37.473 1.00 86.19 492 GLY A O 1
ATOM 3806 N N . LEU A 1 493 ? 5.848 25.169 -36.356 1.00 86.94 493 LEU A N 1
ATOM 3807 C CA . LEU A 1 493 ? 5.116 25.936 -37.357 1.00 86.94 493 LEU A CA 1
ATOM 3808 C C . LEU A 1 493 ? 6.062 26.975 -37.963 1.00 86.94 493 LEU A C 1
ATOM 3810 O O . LEU A 1 493 ? 6.738 27.706 -37.232 1.00 86.94 493 LEU A O 1
ATOM 3814 N N . ASP A 1 494 ? 6.112 27.030 -39.292 1.00 82.19 494 ASP A N 1
ATOM 3815 C CA . ASP A 1 494 ? 6.964 27.975 -40.010 1.00 82.19 494 ASP A CA 1
ATOM 3816 C C . ASP A 1 494 ? 6.633 29.431 -39.631 1.00 82.19 494 ASP A C 1
ATOM 3818 O O . ASP A 1 494 ? 5.467 29.804 -39.499 1.00 82.19 494 ASP A O 1
ATOM 3822 N N . GLY A 1 495 ? 7.668 30.236 -39.383 1.00 75.69 495 GLY A N 1
ATOM 3823 C CA . GLY A 1 495 ? 7.548 31.619 -38.902 1.00 75.69 495 GLY A CA 1
ATOM 3824 C C . GLY A 1 495 ? 7.125 31.810 -37.433 1.00 75.69 495 GLY A C 1
ATOM 3825 O O . GLY A 1 495 ? 7.185 32.937 -36.950 1.00 75.69 495 GLY A O 1
ATOM 3826 N N . VAL A 1 496 ? 6.738 30.751 -36.704 1.00 81.25 496 VAL A N 1
ATOM 3827 C CA . VAL A 1 496 ? 6.292 30.832 -35.292 1.00 81.25 496 VAL A CA 1
ATOM 3828 C C . VAL A 1 496 ? 7.228 30.083 -34.336 1.00 81.25 496 VAL A C 1
ATOM 3830 O O . VAL A 1 496 ? 7.495 30.563 -33.237 1.00 81.25 496 VAL A O 1
ATOM 3833 N N . GLY A 1 497 ? 7.762 28.928 -34.744 1.00 77.06 497 GLY A N 1
ATOM 3834 C CA . GLY A 1 497 ? 8.621 28.079 -33.909 1.00 77.06 497 GLY A CA 1
ATOM 3835 C C . GLY A 1 497 ? 7.917 26.810 -33.421 1.00 77.06 497 GLY A C 1
ATOM 3836 O O . GLY A 1 497 ? 6.960 26.345 -34.037 1.00 77.06 497 GLY A O 1
ATOM 3837 N N . ILE A 1 498 ? 8.415 26.198 -32.342 1.00 80.62 498 ILE A N 1
ATOM 3838 C CA . ILE A 1 498 ? 7.871 24.939 -31.803 1.00 80.62 498 ILE A CA 1
ATOM 3839 C C . ILE A 1 498 ? 6.489 25.196 -31.187 1.00 80.62 498 ILE A C 1
ATOM 3841 O O . ILE A 1 498 ? 6.370 25.935 -30.214 1.00 80.62 498 ILE A O 1
ATOM 3845 N N . VAL A 1 499 ? 5.456 24.560 -31.740 1.00 81.44 499 VAL A N 1
ATOM 3846 C CA . VAL A 1 499 ? 4.057 24.675 -31.283 1.00 81.44 499 VAL A CA 1
ATOM 3847 C C . VAL A 1 499 ? 3.603 23.467 -30.463 1.00 81.44 499 VAL A C 1
ATOM 3849 O O . VAL A 1 499 ? 2.654 23.564 -29.689 1.00 81.44 499 VAL A O 1
ATOM 3852 N N . ALA A 1 500 ? 4.299 22.336 -30.589 1.00 75.25 500 ALA A N 1
ATOM 3853 C CA . ALA A 1 500 ? 4.162 21.191 -29.697 1.00 75.25 500 ALA A CA 1
ATOM 3854 C C . ALA A 1 500 ? 5.508 20.466 -29.579 1.00 75.25 500 ALA A C 1
ATOM 3856 O O . ALA A 1 500 ? 6.173 20.220 -30.581 1.00 75.25 500 ALA A O 1
ATOM 3857 N N . ALA A 1 501 ? 5.908 20.115 -28.362 1.00 78.12 501 ALA A N 1
ATOM 3858 C CA . ALA A 1 501 ? 7.118 19.348 -28.074 1.00 78.12 501 ALA A CA 1
ATOM 3859 C C . ALA A 1 501 ? 6.755 18.064 -27.322 1.00 78.12 501 ALA A C 1
ATOM 3861 O O . ALA A 1 501 ? 5.622 17.918 -26.860 1.00 78.12 501 ALA A O 1
ATOM 3862 N N . ASP A 1 502 ? 7.720 17.154 -27.199 1.00 70.75 502 ASP A N 1
ATOM 3863 C CA . ASP A 1 502 ? 7.579 15.886 -26.476 1.00 70.75 502 ASP A CA 1
ATOM 3864 C C . ASP A 1 502 ? 6.405 15.017 -26.966 1.00 70.75 502 ASP A C 1
ATOM 3866 O O . ASP A 1 502 ? 5.725 14.347 -26.189 1.00 70.75 502 ASP A O 1
ATOM 3870 N N . ILE A 1 503 ? 6.148 15.028 -28.275 1.00 73.69 503 ILE A N 1
ATOM 3871 C CA . ILE A 1 503 ? 5.139 14.185 -28.918 1.00 73.69 503 ILE A CA 1
ATOM 3872 C C . ILE A 1 503 ? 5.688 12.758 -28.963 1.00 73.69 503 ILE A C 1
ATOM 3874 O O . ILE A 1 503 ? 6.489 12.422 -29.835 1.00 73.69 503 ILE A O 1
ATOM 3878 N N . THR A 1 504 ? 5.276 11.920 -28.019 1.00 73.88 504 THR A N 1
ATOM 3879 C CA . THR A 1 504 ? 5.667 10.507 -27.978 1.00 73.88 504 THR A CA 1
ATOM 3880 C C . THR A 1 504 ? 4.788 9.679 -28.909 1.00 73.88 504 THR A C 1
ATOM 3882 O O . THR A 1 504 ? 3.561 9.726 -28.821 1.00 73.88 504 THR A O 1
ATOM 3885 N N . LEU A 1 505 ? 5.423 8.911 -29.790 1.00 71.62 505 LEU A N 1
ATOM 3886 C CA . LEU A 1 505 ? 4.792 7.924 -30.658 1.00 71.62 505 LEU A CA 1
ATOM 3887 C C . LEU A 1 505 ? 5.291 6.525 -30.294 1.00 71.62 505 LEU A C 1
ATOM 3889 O O . LEU A 1 505 ? 6.457 6.341 -29.947 1.00 71.62 505 LEU A O 1
ATOM 3893 N N . ASP A 1 506 ? 4.406 5.546 -30.412 1.00 62.03 506 ASP A N 1
ATOM 3894 C CA . ASP A 1 506 ? 4.631 4.124 -30.122 1.00 62.03 506 ASP A CA 1
ATOM 3895 C C . ASP A 1 506 ? 4.976 3.300 -31.380 1.00 62.03 506 ASP A C 1
ATOM 3897 O O . ASP A 1 506 ? 5.238 2.103 -31.294 1.00 62.03 506 ASP A O 1
ATOM 3901 N N . GLY A 1 507 ? 4.988 3.940 -32.554 1.00 66.44 507 GLY A N 1
ATOM 3902 C CA . GLY A 1 507 ? 5.260 3.318 -33.848 1.00 66.44 507 GLY A CA 1
ATOM 3903 C C . GLY A 1 507 ? 4.042 2.665 -34.506 1.00 66.44 507 GLY A C 1
ATOM 3904 O O . GLY A 1 507 ? 4.195 2.074 -35.574 1.00 66.44 507 GLY A O 1
ATOM 3905 N N . ILE A 1 508 ? 2.842 2.769 -33.916 1.00 67.12 508 ILE A N 1
ATOM 3906 C CA . ILE A 1 508 ? 1.590 2.203 -34.454 1.00 67.12 508 ILE A CA 1
ATOM 3907 C C . ILE A 1 508 ? 0.410 3.180 -34.346 1.00 67.12 508 ILE A C 1
ATOM 3909 O O . ILE A 1 508 ? -0.321 3.393 -35.312 1.00 67.12 508 ILE A O 1
ATOM 3913 N N . GLY A 1 509 ? 0.213 3.791 -33.182 1.00 66.94 509 GLY A N 1
ATOM 3914 C CA . GLY A 1 509 ? -0.917 4.648 -32.855 1.00 66.94 509 GLY A CA 1
ATOM 3915 C C . GLY A 1 509 ? -0.922 6.005 -33.561 1.00 66.94 509 GLY A C 1
ATOM 3916 O O . GLY A 1 509 ? 0.045 6.438 -34.197 1.00 66.94 509 GLY A O 1
ATOM 3917 N N . SER A 1 510 ? -2.050 6.709 -33.438 1.00 75.94 510 SER A N 1
ATOM 3918 C CA . SER A 1 510 ? -2.221 8.057 -33.982 1.00 75.94 510 SER A CA 1
ATOM 3919 C C . SER A 1 510 ? -2.398 9.097 -32.881 1.00 75.94 510 SER A C 1
ATOM 3921 O O . SER A 1 510 ? -3.298 8.952 -32.054 1.00 75.94 510 SER A O 1
ATOM 3923 N N . THR A 1 511 ? -1.640 10.188 -32.942 1.00 77.00 511 THR A N 1
ATOM 3924 C CA . THR A 1 511 ? -1.773 11.333 -32.031 1.00 77.00 511 THR A CA 1
ATOM 3925 C C . THR A 1 511 ? -2.459 12.501 -32.735 1.00 77.00 511 THR A C 1
ATOM 3927 O O . THR A 1 511 ? -2.184 12.777 -33.906 1.00 77.00 511 THR A O 1
ATOM 3930 N N . VAL A 1 512 ? -3.362 13.187 -32.022 1.00 83.19 512 VAL A N 1
ATOM 3931 C CA . VAL A 1 512 ? -4.060 14.389 -32.505 1.00 83.19 512 VAL A CA 1
ATOM 3932 C C . VAL A 1 512 ? -3.531 15.630 -31.792 1.00 83.19 512 VAL A C 1
ATOM 3934 O O . VAL A 1 512 ? -3.469 15.649 -30.566 1.00 83.19 512 VAL A O 1
ATOM 3937 N N . ILE A 1 513 ? -3.167 16.663 -32.553 1.00 80.00 513 ILE A N 1
ATOM 3938 C CA . ILE A 1 513 ? -2.686 17.947 -32.031 1.00 80.00 513 ILE A CA 1
ATOM 3939 C C . ILE A 1 513 ? -3.616 19.062 -32.502 1.00 80.00 513 ILE A C 1
ATOM 3941 O O . ILE A 1 513 ? -3.775 19.284 -33.701 1.00 80.00 513 ILE A O 1
ATOM 3945 N N . GLU A 1 514 ? -4.191 19.800 -31.562 1.00 82.00 514 GLU A N 1
ATOM 3946 C CA . GLU A 1 514 ? -4.925 21.029 -31.855 1.00 82.00 514 GLU A CA 1
ATOM 3947 C C . GLU A 1 514 ? -4.180 22.219 -31.262 1.00 82.00 514 GLU A C 1
ATOM 3949 O O . GLU A 1 514 ? -3.861 22.233 -30.073 1.00 82.00 514 GLU A O 1
ATOM 3954 N N . PHE A 1 515 ? -3.896 23.214 -32.101 1.00 78.31 515 PHE A N 1
ATOM 3955 C CA . PHE A 1 515 ? -3.216 24.434 -31.683 1.00 78.31 515 PHE A CA 1
ATOM 3956 C C . PHE A 1 515 ? -3.979 25.664 -32.194 1.00 78.31 515 PHE A C 1
ATOM 3958 O O . PHE A 1 515 ? -4.005 25.911 -33.402 1.00 78.31 515 PHE A O 1
ATOM 3965 N N . PRO A 1 516 ? -4.629 26.443 -31.317 1.00 78.06 516 PRO A N 1
ATOM 3966 C CA . PRO A 1 516 ? -5.226 27.711 -31.706 1.00 78.06 516 PRO A CA 1
ATOM 3967 C C . PRO A 1 516 ? -4.164 28.816 -31.751 1.00 78.06 516 PRO A C 1
ATOM 3969 O O . PRO A 1 516 ? -3.481 29.069 -30.758 1.00 78.06 516 PRO A O 1
ATOM 3972 N N . MET A 1 517 ? -4.049 29.520 -32.879 1.00 72.81 517 MET A N 1
ATOM 3973 C CA . MET A 1 517 ? -3.305 30.776 -32.930 1.00 72.81 517 MET A CA 1
ATOM 3974 C C . MET A 1 517 ? -4.131 31.866 -32.243 1.00 72.81 517 MET A C 1
ATOM 3976 O O . MET A 1 517 ? -5.161 32.302 -32.754 1.00 72.81 517 MET A O 1
ATOM 3980 N N . LEU A 1 518 ? -3.682 32.307 -31.068 1.00 55.72 518 LEU A N 1
ATOM 3981 C CA . LEU A 1 518 ? -4.161 33.551 -30.472 1.00 55.72 518 LEU A CA 1
ATOM 3982 C C . LEU A 1 518 ? -3.591 34.698 -31.313 1.00 55.72 518 LEU A C 1
ATOM 3984 O O . LEU A 1 518 ? -2.375 34.803 -31.459 1.00 55.72 518 LEU A O 1
ATOM 3988 N N . GLY A 1 519 ? -4.473 35.481 -31.934 1.00 45.62 519 GLY A N 1
ATOM 3989 C CA . GLY A 1 519 ? -4.111 36.459 -32.957 1.00 45.62 519 GLY A CA 1
ATOM 3990 C C . GLY A 1 519 ? -2.994 37.414 -32.531 1.00 45.62 519 GLY A C 1
ATOM 3991 O O . GLY A 1 519 ? -3.038 37.996 -31.448 1.00 45.62 519 GLY A O 1
ATOM 3992 N N . GLN A 1 520 ? -2.028 37.618 -33.431 1.00 36.38 520 GLN A N 1
ATOM 3993 C CA . GLN A 1 520 ? -1.457 38.950 -33.586 1.00 36.38 520 GLN A CA 1
ATOM 3994 C C . GLN A 1 520 ? -2.586 39.844 -34.112 1.00 36.38 520 GLN A C 1
ATOM 3996 O O . GLN A 1 520 ? -3.184 39.532 -35.142 1.00 36.38 520 GLN A O 1
ATOM 4001 N N . ILE A 1 521 ? -2.923 40.876 -33.338 1.00 33.09 521 ILE A N 1
ATOM 4002 C CA . ILE A 1 521 ? -3.749 42.008 -33.777 1.00 33.09 521 ILE A CA 1
ATOM 4003 C C . ILE A 1 521 ? -2.937 42.836 -34.767 1.00 33.09 521 ILE A C 1
ATOM 4005 O O . ILE A 1 521 ? -1.732 43.037 -34.478 1.00 33.09 521 ILE A O 1
#

Sequence (521 aa):
ERRARDKNPGQTLDDDANCFRGWERAGKVVHDVLGRYIPVISTEGGPVVGWGDDLRYPKVIPSQQAEWQVDMVRFMQEKAPAWYFSCCTWLLASRPLGDWSPTWDQMSWYTDAWNERFGLAGRLPVVQALKDLPPRVRPELRRGSATLTLIVQRATRNEPIVGLNVEIEATAAGDAAPQRFTEVTDAQGRLTLDRLPAAAYRLLIFGVEVGQVTLGQDDRKTLTLRPQVGRRSRVLGRIVDGNGAPQADLPVILQQASPLRLLAETRTDGDGRYVFDALPAAKLRLRVAPGTSQSTEQRNIAVDGWADATVDLSVPSAAVQQYAVTTKRLLSPAETGNDNIIFGRVLDEQGNALDGVTVRLRWTGAAPDTNFPTVKSGQDQFKPRGYFQFIHTPGVFMVDVVDPDYQSQTADNLITADMPNRPRPIAYEVIFQRKSSAPVTNQSSVRGRIVGAPSTASVTLSGAGVTPKLARLAADGSFRFGDLPAGVYQLGLDGVGIVAADITLDGIGSTVIEFPMLGQI

Radius of gyration: 42.45 Å; chains: 1; bounding box: 87×76×121 Å

Secondary structure (DSSP, 8-state):
-HHHHS--TT--TTT---STTHHHHHHHHHHHHHSS---EEEEEES--TT--SSTTSPPP-HHHHHHHHHHHHHHHHHT--TTEEEEEES-SBSGGGT---HHHHTTSSB-STTHHHHT--SS-THHHHHHSS-----GGG---SEEEEEEEB-TTT--B-TT-EEEEEE--SSSSPPPEEEEE--TTSEEEEEEE-SEEEEEEETTEEEEEEEE-TT-EEEEEE--S----EEEEEEEEETTS-B--S-EEEEEEETTEEEEEEEE--TTSEEEEEEEPSEEEEEEESTTSTT-EEEEEEEE-SSS-EE--EEEPPPPEEEEEEEEEEEPPTGGGTT--EEEEEEE-TTS-B--S-EEEEEETT--TT----EEETT--TTS-TTEEEEE--SSEEEEEEE-SSSEE--EEEEE-SS-TT-PSP-EEEEEEEEEEE------EEEEEEEET--TT-EEEEEETTEEEEEEEPPTTSEEEEEEEPSEEEEEEETTTEEEEEEEEE-SS-EEEEEEE-PPP-

pLDDT: mean 87.45, std 10.44, range [33.09, 98.19]